Protein AF-0000000084921752 (afdb_homodimer)

Solvent-accessible surface area (backbone atoms only — not comparable to full-atom values): 23693 Å² total; per-residue (Å²): 131,54,48,54,35,31,40,38,20,56,32,60,91,38,44,47,56,63,49,49,15,30,51,50,28,49,40,41,73,73,68,44,59,57,38,58,33,28,55,57,44,45,46,28,92,44,63,72,73,22,67,57,26,48,27,36,57,72,30,62,54,78,65,63,71,80,52,29,42,64,40,82,28,57,49,77,49,57,40,22,57,28,20,58,78,66,72,54,72,73,51,72,66,56,38,52,50,41,51,48,57,42,42,75,75,16,62,27,34,40,31,46,61,51,51,17,64,55,22,56,42,24,73,57,98,86,47,78,38,39,45,56,55,54,41,58,72,68,67,36,38,28,36,38,27,28,46,29,50,93,52,30,54,25,43,47,49,44,49,49,53,54,35,51,76,67,71,44,50,70,63,28,30,37,27,27,62,34,81,79,46,70,66,38,54,49,38,52,52,50,43,28,71,75,63,75,41,53,71,65,34,63,33,44,75,86,60,87,69,62,66,63,53,71,69,61,57,37,52,62,72,65,59,74,130,132,52,47,53,35,30,40,37,20,56,32,61,91,37,43,48,56,64,49,50,16,31,50,50,27,49,40,41,73,73,67,44,58,58,38,57,33,27,54,58,46,47,44,28,93,44,62,73,74,22,66,59,27,47,27,35,57,72,32,62,55,78,64,62,70,79,51,30,42,63,39,82,27,57,48,78,51,56,41,21,58,28,20,60,76,64,73,54,70,73,49,70,66,55,39,52,50,40,50,49,57,42,43,74,74,17,61,27,35,42,32,45,63,50,52,17,64,56,22,57,40,25,72,56,98,86,46,78,38,38,46,55,55,52,41,57,73,68,67,36,39,26,35,39,27,29,48,29,51,92,51,27,53,25,42,49,50,43,49,49,52,54,35,50,76,67,72,46,50,70,65,29,30,37,27,26,62,36,82,78,46,70,66,37,54,48,39,53,52,50,42,28,70,77,63,74,42,52,72,65,34,64,34,44,76,88,62,87,69,62,66,63,54,71,67,59,56,37,52,63,72,67,57,74,128

InterPro domains:
  IPR004472 Dethiobiotin synthase BioD [MF_00336] (2-205)
  IPR004472 Dethiobiotin synthase BioD [PIRSF006755] (1-203)
  IPR004472 Dethiobiotin synthase BioD [PTHR43210] (2-210)
  IPR004472 Dethiobiotin synthase BioD [TIGR00347] (6-176)
  IPR027417 P-loop containing nucleoside triphosphate hydrolase [G3DSA:3.40.50.300] (2-216)
  IPR027417 P-loop containing nucleoside triphosphate hydrolase [SSF52540] (1-203)

Secondary structure (DSSP, 8-state):
--EEEEEEESSTTSSHHHHHHHHHHHHHHTT--EEEEEEEEES-SSSTTSHHHHHHHHTT----GGGTEEEEESSSS-HHHHHHHHT----HHHHHHHHHHHHTT-SEEEEE-SSSSS-EEEESSS-EEEHHHHHHHHT--EEEEEESSTTHHHHHHHHHHHHHHTT--EEEEEEES----HHHHHHHHHHHHHH---EEEEE-TT-SS----HHHHHHHTT---/--EEEEEEESSTTSSHHHHHHHHHHHHHHTT--EEEEEEEEES-SSSTTSHHHHHHHHTT----GGGTEEEEESSSS-HHHHHHHTT----HHHHHHHHHHHHTT-SEEEEEPSSSSS-EEEESSS-EEEHHHHHHHHT--EEEEEESSTTHHHHHHHHHHHHHHTT--EEEEEEES----HHHHHHHHHHHHHH---EEEEE-TT-SS----HHHHHHTTT---

Radius of gyration: 22.94 Å; Cα contacts (8 Å, |Δi|>4): 976; chains: 2; bounding box: 50×67×49 Å

Nearest PDB structures (foldseek):
  1dae-assembly1_A  TM=8.838E-01  e=3.687E-19  Escherichia coli
  1a82-assembly1_A  TM=8.586E-01  e=4.182E-19  Escherichia coli
  3of5-assembly1_B  TM=8.848E-01  e=4.871E-18  Francisella tularensis subsp. tularensis SCHU S4
  1dts-assembly1_A-2  TM=8.906E-01  e=5.884E-18  Escherichia coli
  3fmf-assembly2_C  TM=8.056E-01  e=1.979E-14  Mycobacterium tuberculosis

Structure (mmCIF, N/CA/C/O backbone):
data_AF-0000000084921752-model_v1
#
loop_
_entity.id
_entity.type
_entity.pdbx_description
1 polymer 'ATP-dependent dethiobiotin synthetase BioD'
#
loop_
_atom_site.group_PDB
_atom_site.id
_atom_site.type_symbol
_atom_site.label_atom_id
_atom_site.label_alt_id
_atom_site.label_comp_id
_atom_site.label_asym_id
_atom_site.label_entity_id
_atom_site.label_seq_id
_atom_site.pdbx_PDB_ins_code
_atom_site.Cartn_x
_atom_site.Cartn_y
_atom_site.Cartn_z
_atom_site.occupancy
_atom_site.B_iso_or_equiv
_atom_site.auth_seq_id
_atom_site.auth_comp_id
_atom_site.auth_asym_id
_atom_site.auth_atom_id
_atom_site.pdbx_PDB_model_num
ATOM 1 N N . MET A 1 1 ? 1.614 35.25 2.061 1 75.06 1 MET A N 1
ATOM 2 C CA . MET A 1 1 ? 0.732 34.094 2.02 1 75.06 1 MET A CA 1
ATOM 3 C C . MET A 1 1 ? 1.383 32.875 2.699 1 75.06 1 MET A C 1
ATOM 5 O O . MET A 1 1 ? 2.602 32.719 2.633 1 75.06 1 MET A O 1
ATOM 9 N N . SER A 1 2 ? 0.578 32.188 3.662 1 84.12 2 SER A N 1
ATOM 10 C CA . SER A 1 2 ? 1.121 31.094 4.449 1 84.12 2 SER A CA 1
ATOM 11 C C . SER A 1 2 ? 1.618 29.969 3.549 1 84.12 2 SER A C 1
ATOM 13 O O . SER A 1 2 ? 1.1 29.766 2.447 1 84.12 2 SER A O 1
ATOM 15 N N . LYS A 1 3 ? 2.721 29.422 3.951 1 93.06 3 LYS A N 1
ATOM 16 C CA . LYS A 1 3 ? 3.256 28.266 3.26 1 93.06 3 LYS A CA 1
ATOM 17 C C . LYS A 1 3 ? 2.771 26.969 3.91 1 93.06 3 LYS A C 1
ATOM 19 O O . LYS A 1 3 ? 2.898 26.797 5.125 1 93.06 3 LYS A O 1
ATOM 24 N N . GLY A 1 4 ? 2.17 26.125 3.092 1 96.5 4 GLY A N 1
ATOM 25 C CA . GLY A 1 4 ? 1.641 24.891 3.627 1 96.5 4 GLY A CA 1
ATOM 26 C C . GLY A 1 4 ? 2.33 23.656 3.07 1 96.5 4 GLY A C 1
ATOM 27 O O . GLY A 1 4 ? 2.857 23.688 1.956 1 96.5 4 GLY A O 1
ATOM 28 N N . ILE A 1 5 ? 2.381 22.609 3.859 1 98 5 ILE A N 1
ATOM 29 C CA . ILE A 1 5 ? 2.814 21.281 3.41 1 98 5 ILE A CA 1
ATOM 30 C C . ILE A 1 5 ? 1.808 20.234 3.863 1 98 5 ILE A C 1
ATOM 32 O O . ILE A 1 5 ? 1.268 20.312 4.969 1 98 5 ILE A O 1
ATOM 36 N N . PHE A 1 6 ? 1.554 19.375 2.998 1 98.75 6 PHE A N 1
ATOM 37 C CA . PHE A 1 6 ? 0.654 18.266 3.311 1 98.75 6 PHE A CA 1
ATOM 38 C C . PHE A 1 6 ? 1.44 17.031 3.699 1 98.75 6 PHE A C 1
ATOM 40 O O . PHE A 1 6 ? 2.387 16.641 3.008 1 98.75 6 PHE A O 1
ATOM 47 N N . VAL A 1 7 ? 1.098 16.406 4.828 1 98.75 7 VAL A N 1
ATOM 48 C CA . VAL A 1 7 ? 1.711 15.156 5.27 1 98.75 7 VAL A CA 1
ATOM 49 C C . VAL A 1 7 ? 0.77 13.984 4.984 1 98.75 7 VAL A C 1
ATOM 51 O O . VAL A 1 7 ? -0.28 13.859 5.621 1 98.75 7 VAL A O 1
ATOM 54 N N . THR A 1 8 ? 1.125 13.172 4.047 1 98.81 8 THR A N 1
ATOM 55 C CA . THR A 1 8 ? 0.374 11.953 3.771 1 98.81 8 THR A CA 1
ATOM 56 C C . THR A 1 8 ? 1.186 10.719 4.156 1 98.81 8 THR A C 1
ATOM 58 O O . THR A 1 8 ? 2.342 10.836 4.57 1 98.81 8 THR A O 1
ATOM 61 N N . GLY A 1 9 ? 0.566 9.594 4.219 1 98.62 9 GLY A N 1
ATOM 62 C CA . GLY A 1 9 ? 1.216 8.32 4.488 1 98.62 9 GLY A CA 1
ATOM 63 C C . GLY A 1 9 ? 0.959 7.273 3.418 1 98.62 9 GLY A C 1
ATOM 64 O O . GLY A 1 9 ? 0.075 7.445 2.578 1 98.62 9 GLY A O 1
ATOM 65 N N . THR A 1 10 ? 1.745 6.215 3.463 1 98.69 10 THR A N 1
ATO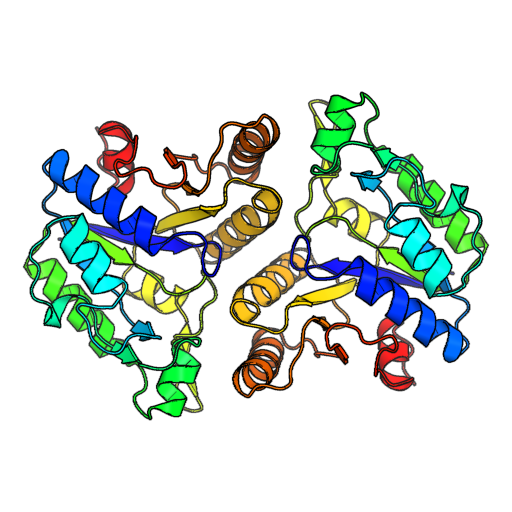M 66 C CA . THR A 1 10 ? 1.525 5.102 2.545 1 98.69 10 THR A CA 1
ATOM 67 C C . THR A 1 10 ? 0.312 4.277 2.973 1 98.69 10 THR A C 1
ATOM 69 O O . THR A 1 10 ? -0.179 3.443 2.211 1 98.69 10 THR A O 1
ATOM 72 N N . GLY A 1 11 ? -0.149 4.434 4.109 1 97.06 11 GLY A N 1
ATOM 73 C CA . GLY A 1 11 ? -1.314 3.73 4.621 1 97.06 11 GLY A CA 1
ATOM 74 C C . GLY A 1 11 ? -1.618 4.055 6.074 1 97.06 11 GLY A C 1
ATOM 75 O O . GLY 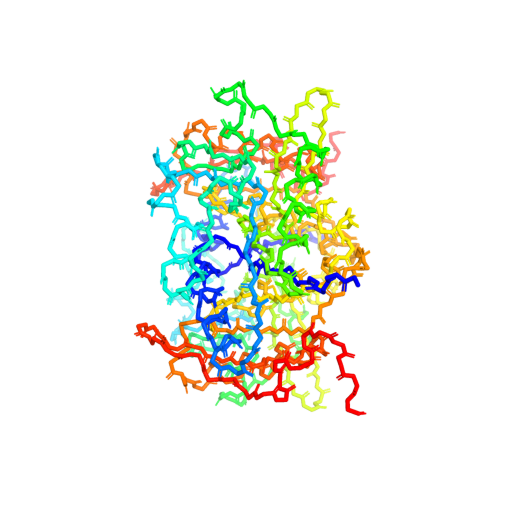A 1 11 ? -1.146 5.062 6.602 1 97.06 11 GLY A O 1
ATOM 76 N N . THR A 1 12 ? -2.439 3.186 6.605 1 92.5 12 THR A N 1
ATOM 77 C CA . THR A 1 12 ? -2.812 3.303 8.008 1 92.5 12 THR A CA 1
ATOM 78 C C . THR A 1 12 ? -1.697 2.777 8.914 1 92.5 12 THR A C 1
ATOM 80 O O . THR A 1 12 ? -0.966 1.86 8.531 1 92.5 12 THR A O 1
ATOM 83 N N . ASP A 1 13 ? -1.386 3.383 10.062 1 92.94 13 ASP A N 1
ATOM 84 C CA . ASP A 1 13 ? -0.541 2.92 11.164 1 92.94 13 ASP A CA 1
ATOM 85 C C . ASP A 1 13 ? 0.934 2.945 10.766 1 92.94 13 ASP A C 1
ATOM 87 O O . ASP A 1 13 ? 1.731 2.154 11.273 1 92.94 13 ASP A O 1
ATOM 91 N N . VAL A 1 14 ? 1.298 3.773 9.781 1 97.25 14 VAL A N 1
ATOM 92 C CA . VAL A 1 14 ? 2.703 3.896 9.406 1 97.25 14 VAL A CA 1
ATOM 93 C C . VAL A 1 14 ? 3.385 4.938 10.297 1 97.25 14 VAL A C 1
ATOM 95 O O . VAL A 1 14 ? 4.594 5.16 10.188 1 97.25 14 VAL A O 1
ATOM 98 N N . GLY A 1 15 ? 2.67 5.59 11.148 1 97.25 15 GLY A N 1
ATOM 99 C CA . GLY A 1 15 ? 3.225 6.555 12.078 1 97.25 15 GLY A CA 1
ATOM 100 C C . GLY A 1 15 ? 3.104 7.988 11.594 1 97.25 15 GLY A C 1
ATOM 101 O O . GLY A 1 15 ? 3.91 8.844 11.969 1 97.25 15 GLY A O 1
ATOM 102 N N . LYS A 1 16 ? 2.17 8.266 10.75 1 97.75 16 LYS A N 1
ATOM 103 C CA . LYS A 1 16 ? 1.963 9.578 10.148 1 97.75 16 LYS A CA 1
ATOM 104 C C . LYS A 1 16 ? 1.845 10.656 11.219 1 97.75 16 LYS A C 1
ATOM 106 O O . LYS A 1 16 ? 2.555 11.664 11.18 1 97.75 16 LYS A O 1
ATOM 111 N N . THR A 1 17 ? 0.974 10.438 12.227 1 98 17 THR A N 1
ATOM 112 C CA . THR A 1 17 ? 0.732 11.414 13.281 1 98 17 THR A CA 1
ATOM 113 C C . THR A 1 17 ? 1.982 11.609 14.133 1 98 17 THR A C 1
ATOM 115 O O . THR A 1 17 ? 2.363 12.742 14.438 1 98 17 THR A O 1
ATOM 118 N N . TYR A 1 18 ? 2.604 10.508 14.484 1 98.31 18 TYR A N 1
ATOM 119 C CA . TYR A 1 18 ? 3.824 10.516 15.281 1 98.31 18 TYR A CA 1
ATOM 120 C C . TYR A 1 18 ? 4.922 11.32 14.594 1 98.31 18 TYR A C 1
ATOM 122 O O . TYR A 1 18 ? 5.527 12.203 15.203 1 98.31 18 TYR A O 1
ATOM 130 N N . VAL A 1 19 ? 5.117 11.086 13.312 1 98.25 19 VAL A N 1
ATOM 131 C CA . VAL A 1 19 ? 6.16 11.758 12.555 1 98.25 19 VAL A CA 1
ATOM 132 C C . VAL A 1 19 ? 5.781 13.227 12.344 1 98.25 19 VAL A C 1
ATOM 134 O O . VAL A 1 19 ? 6.637 14.109 12.422 1 98.25 19 VAL A O 1
ATOM 137 N N . THR A 1 20 ? 4.488 13.516 12.047 1 98.38 20 THR A N 1
ATOM 138 C CA . THR A 1 20 ? 4.02 14.883 11.898 1 98.38 20 THR A CA 1
ATOM 139 C C . THR A 1 20 ? 4.344 15.703 13.148 1 98.38 20 THR A C 1
ATOM 141 O O . THR A 1 20 ? 4.828 16.828 13.039 1 98.38 20 THR A O 1
ATOM 144 N N . ALA A 1 21 ? 4.141 15.102 14.305 1 98.56 21 ALA A N 1
ATOM 145 C CA . ALA A 1 21 ? 4.398 15.789 15.57 1 98.56 21 ALA A CA 1
ATOM 146 C C . ALA A 1 21 ? 5.879 16.141 15.711 1 98.56 21 ALA A C 1
ATOM 148 O O . ALA A 1 21 ? 6.227 17.266 16.062 1 98.56 21 ALA A O 1
ATOM 149 N N . LEU A 1 22 ? 6.695 15.203 15.461 1 98.5 22 LEU A N 1
ATOM 150 C CA . LEU A 1 22 ? 8.133 15.414 15.625 1 98.5 22 LEU A CA 1
ATOM 151 C C . LEU A 1 22 ? 8.664 16.375 14.57 1 98.5 22 LEU A C 1
ATOM 153 O O . LEU A 1 22 ? 9.594 17.141 14.836 1 98.5 22 LEU A O 1
ATOM 157 N N . LEU A 1 23 ? 8.109 16.281 13.375 1 98.06 23 LEU A N 1
ATOM 158 C CA . LEU A 1 23 ? 8.5 17.219 12.336 1 98.06 23 LEU A CA 1
ATOM 159 C C . LEU A 1 23 ? 8.109 18.656 12.719 1 98.06 23 LEU A C 1
ATOM 161 O O . LEU A 1 23 ? 8.914 19.578 12.602 1 98.06 23 LEU A O 1
ATOM 165 N N . ALA A 1 24 ? 6.883 18.844 13.211 1 98.12 24 ALA A N 1
ATOM 166 C CA . ALA A 1 24 ? 6.434 20.156 13.68 1 98.12 24 ALA A CA 1
ATOM 167 C C . ALA A 1 24 ? 7.312 20.656 14.828 1 98.12 24 ALA A C 1
ATOM 169 O O . ALA A 1 24 ? 7.711 21.828 14.844 1 98.12 24 ALA A O 1
ATOM 170 N N . LYS A 1 25 ? 7.609 19.766 15.742 1 98.06 25 LYS A N 1
ATOM 171 C CA . LYS A 1 25 ? 8.484 20.109 16.859 1 98.06 25 LYS A CA 1
ATOM 172 C C . LYS A 1 25 ? 9.844 20.594 16.375 1 98.06 25 LYS A C 1
ATOM 174 O O . LYS A 1 25 ? 10.328 21.641 16.828 1 98.06 25 LYS A O 1
ATOM 179 N N . LYS A 1 26 ? 10.406 19.844 15.469 1 97.62 26 LYS A N 1
ATOM 180 C CA . LYS A 1 26 ? 11.719 20.188 14.938 1 97.62 26 LYS A CA 1
ATOM 181 C C . LYS A 1 26 ? 11.672 21.531 14.203 1 97.62 26 LYS A C 1
ATOM 183 O O . LYS A 1 26 ? 12.586 22.359 14.344 1 97.62 26 LYS A O 1
ATOM 188 N N . MET A 1 27 ? 10.656 21.75 13.438 1 96.69 27 MET A N 1
ATOM 189 C CA . MET A 1 27 ? 10.484 23.031 12.734 1 96.69 27 MET A CA 1
ATOM 190 C C . MET A 1 27 ? 10.422 24.188 13.727 1 96.69 27 MET A C 1
ATOM 192 O O . MET A 1 27 ? 11.078 25.219 13.523 1 96.69 27 MET A O 1
ATOM 196 N N . ARG A 1 28 ? 9.719 24.016 14.719 1 96.5 28 ARG A N 1
ATOM 197 C CA . ARG A 1 28 ? 9.594 25.062 15.719 1 96.5 28 ARG A CA 1
ATOM 198 C C . ARG A 1 28 ? 10.922 25.312 16.422 1 96.5 28 ARG A C 1
ATOM 200 O O . ARG A 1 28 ? 11.289 26.453 16.703 1 96.5 28 ARG A O 1
ATOM 207 N N . GLU A 1 29 ? 11.609 24.234 16.688 1 96.31 29 GLU A N 1
ATOM 208 C CA . GLU A 1 29 ? 12.945 24.359 17.25 1 96.31 29 GLU A CA 1
ATOM 209 C C . GLU A 1 29 ? 13.852 25.188 16.344 1 96.31 29 GLU A C 1
ATOM 211 O O . GLU A 1 29 ? 14.742 25.906 16.828 1 96.31 29 GLU A O 1
ATOM 216 N N . TYR A 1 30 ? 13.648 25.062 15.055 1 95.88 30 TYR A N 1
ATOM 217 C CA . TYR A 1 30 ? 14.461 25.781 14.086 1 95.88 30 TYR A CA 1
ATOM 218 C C . TYR A 1 30 ? 13.914 27.172 13.844 1 95.88 30 TYR A C 1
ATOM 220 O O . TYR A 1 30 ? 14.406 27.906 12.977 1 95.88 30 TYR A O 1
ATOM 228 N N . GLY A 1 31 ? 12.805 27.578 14.469 1 95.12 31 GLY A N 1
ATOM 229 C CA . GLY A 1 31 ? 12.344 28.953 14.445 1 95.12 31 GLY A CA 1
ATOM 230 C C . GLY A 1 31 ? 11.125 29.156 13.562 1 95.12 31 GLY A C 1
ATOM 231 O O . GLY A 1 31 ? 10.664 30.297 13.398 1 95.12 31 GLY A O 1
ATOM 232 N N . TYR A 1 32 ? 10.617 28.109 13.008 1 95.38 32 TYR A N 1
ATOM 233 C CA . TYR A 1 32 ? 9.398 28.234 12.211 1 95.38 32 TYR A CA 1
ATOM 234 C C . TYR A 1 32 ? 8.172 28.312 13.102 1 95.38 32 TYR A C 1
ATOM 236 O O . TYR A 1 32 ? 8.023 27.531 14.039 1 95.38 32 TYR A O 1
ATOM 244 N N . ASP A 1 33 ? 7.41 29.297 12.867 1 97.06 33 ASP A N 1
ATOM 245 C CA . ASP A 1 33 ? 6.113 29.391 13.531 1 97.06 33 ASP A CA 1
ATOM 246 C C . ASP A 1 33 ? 5.059 28.562 12.805 1 97.06 33 ASP A C 1
ATOM 248 O O . ASP A 1 33 ? 4.348 29.078 11.938 1 97.06 33 ASP A O 1
ATOM 252 N N . VAL A 1 34 ? 4.918 27.312 13.172 1 97.5 34 VAL A N 1
ATOM 253 C CA . VAL A 1 34 ? 4.145 26.344 12.406 1 97.5 34 VAL A CA 1
ATOM 254 C C . VAL A 1 34 ? 2.812 26.078 13.109 1 97.5 34 VAL A C 1
ATOM 256 O O . VAL A 1 34 ? 2.77 25.891 14.328 1 97.5 34 VAL A O 1
ATOM 259 N N . GLY A 1 35 ? 1.724 26.141 12.383 1 98.44 35 GLY A N 1
ATOM 260 C CA . GLY A 1 35 ? 0.423 25.641 12.797 1 98.44 35 GLY A CA 1
ATOM 261 C C . GLY A 1 35 ? 0.111 24.266 12.234 1 98.44 35 GLY A C 1
ATOM 262 O O . GLY A 1 35 ? 0.891 23.719 11.453 1 98.44 35 GLY A O 1
ATOM 263 N N . TYR A 1 36 ? -0.969 23.688 12.719 1 98.81 36 TYR A N 1
ATOM 264 C CA . TYR A 1 36 ? -1.415 22.344 12.328 1 98.81 36 TYR A CA 1
ATOM 265 C C . TYR A 1 36 ? -2.879 22.375 11.906 1 98.81 36 TYR A C 1
ATOM 267 O O . TYR A 1 36 ? -3.689 23.094 12.477 1 98.81 36 TYR A O 1
ATOM 275 N N . TYR A 1 37 ? -3.18 21.562 10.883 1 98.88 37 TYR A N 1
ATOM 276 C CA . TYR A 1 37 ? -4.566 21.422 10.461 1 98.88 37 TYR A CA 1
ATOM 277 C C . TYR A 1 37 ? -4.832 20.016 9.914 1 98.88 37 TYR A C 1
ATOM 279 O O . TYR A 1 37 ? -3.984 19.453 9.219 1 98.88 37 TYR A O 1
ATOM 287 N N . LYS A 1 38 ? -5.957 19.422 10.211 1 98.81 38 LYS A N 1
ATOM 288 C CA . LYS A 1 38 ? -6.473 18.172 9.664 1 98.81 38 LYS A CA 1
ATOM 289 C C . LYS A 1 38 ? -7.945 18.297 9.281 1 98.81 38 LYS A C 1
ATOM 291 O O . LYS A 1 38 ? -8.766 18.734 10.094 1 98.81 38 LYS A O 1
ATOM 296 N N . ALA A 1 39 ? -8.25 17.969 8.078 1 98.75 39 ALA A N 1
ATOM 297 C CA . ALA A 1 39 ? -9.609 18.156 7.574 1 98.75 39 ALA A CA 1
ATOM 298 C C . ALA A 1 39 ? -10.602 17.297 8.336 1 98.75 39 ALA A C 1
ATOM 300 O O . ALA A 1 39 ? -11.586 17.797 8.883 1 98.75 39 ALA A O 1
ATOM 301 N N . ALA A 1 40 ? -10.328 16.031 8.391 1 98.5 40 ALA A N 1
ATOM 302 C CA . ALA A 1 40 ? -11.242 15.078 9.016 1 98.5 40 ALA A CA 1
ATOM 303 C C . ALA A 1 40 ? -10.469 14 9.773 1 98.5 40 ALA A C 1
ATOM 305 O O . ALA A 1 40 ? -9.492 13.445 9.25 1 98.5 40 ALA A O 1
ATOM 306 N N . LEU A 1 41 ? -10.922 13.766 10.969 1 97.38 41 LEU A N 1
ATOM 307 C CA . LEU A 1 41 ? -10.328 12.773 11.859 1 97.38 41 LEU A CA 1
ATOM 308 C C . LEU A 1 41 ? -11.391 11.836 12.414 1 97.38 41 LEU A C 1
ATOM 310 O O . LEU A 1 41 ? -12.469 12.281 12.812 1 97.38 41 LEU A O 1
ATOM 314 N N . SER A 1 42 ? -11.086 10.555 12.32 1 97.5 42 SER A N 1
ATOM 315 C CA . SER A 1 42 ? -11.992 9.57 12.891 1 97.5 42 SER A CA 1
ATOM 316 C C . SER A 1 42 ? -11.32 8.766 13.992 1 97.5 42 SER A C 1
ATOM 318 O O . SER A 1 42 ? -10.086 8.664 14.023 1 97.5 42 SER A O 1
ATOM 320 N N . GLY A 1 43 ? -12.117 8.227 14.93 1 96.62 43 GLY A N 1
ATOM 321 C CA . GLY A 1 43 ? -11.617 7.297 15.93 1 96.62 43 GLY A CA 1
ATOM 322 C C . GLY A 1 43 ? -11.203 7.973 17.219 1 96.62 43 GLY A C 1
ATOM 323 O O . GLY A 1 43 ? -10.289 7.504 17.906 1 96.62 43 GLY A O 1
ATOM 324 N N . ALA A 1 44 ? -11.734 9.125 17.5 1 97.56 44 ALA A N 1
ATOM 325 C CA . ALA A 1 44 ? -11.438 9.812 18.75 1 97.56 44 ALA A CA 1
ATOM 326 C C . ALA A 1 44 ? -12.703 10.391 19.375 1 97.56 44 ALA A C 1
ATOM 328 O O . ALA A 1 44 ? -13.617 10.812 18.656 1 97.56 44 ALA A O 1
ATOM 329 N N . ASN A 1 45 ? -12.688 10.453 20.688 1 96.94 45 ASN A N 1
ATOM 330 C CA . ASN A 1 45 ? -13.859 10.961 21.391 1 96.94 45 ASN A CA 1
ATOM 331 C C . ASN A 1 45 ? -13.781 12.461 21.625 1 96.94 45 ASN A C 1
ATOM 333 O O . ASN A 1 45 ? -14.789 13.109 21.875 1 96.94 45 ASN A O 1
ATOM 337 N N . SER A 1 46 ? -12.562 12.969 21.609 1 97.44 46 SER A N 1
ATOM 338 C CA . SER A 1 46 ? -12.312 14.391 21.781 1 97.44 46 SER A CA 1
ATOM 339 C C . SER A 1 46 ? -11.094 14.844 20.984 1 97.44 46 SER A C 1
ATOM 341 O O . SER A 1 46 ? -10.281 14.016 20.547 1 97.44 46 SER A O 1
ATOM 343 N N . ILE A 1 47 ? -10.977 16.094 20.766 1 97.25 47 ILE A N 1
ATOM 344 C CA . ILE A 1 47 ? -9.836 16.641 20.031 1 97.25 47 ILE A CA 1
ATOM 345 C C . ILE A 1 47 ? -8.547 16.359 20.797 1 97.25 47 ILE A C 1
ATOM 347 O O . ILE A 1 47 ? -7.539 15.969 20.203 1 97.25 47 ILE A O 1
ATOM 351 N N . ALA A 1 48 ? -8.539 16.484 22.125 1 95.19 48 ALA A N 1
ATOM 352 C CA . ALA A 1 48 ? -7.371 16.281 22.969 1 95.19 48 ALA A CA 1
ATOM 353 C C . ALA A 1 48 ? -6.848 14.852 22.859 1 95.19 48 ALA A C 1
ATOM 355 O O . ALA A 1 48 ? -5.641 14.617 22.922 1 95.19 48 ALA A O 1
ATOM 356 N N . GLU A 1 49 ? -7.707 13.891 22.609 1 95 49 GLU A N 1
ATOM 357 C CA . GLU A 1 49 ? -7.348 12.477 22.547 1 95 49 GLU A CA 1
ATOM 358 C C . GLU A 1 49 ? -7.098 12.039 21.109 1 95 49 GLU A C 1
ATOM 360 O O . GLU A 1 49 ? -6.855 10.852 20.844 1 95 49 GLU A O 1
ATOM 365 N N . SER A 1 50 ? -7.094 12.984 20.266 1 97.25 50 SER A N 1
ATOM 366 C CA . SER A 1 50 ? -7.004 12.68 18.828 1 97.25 50 SER A CA 1
ATOM 367 C C . SER A 1 50 ? -5.586 12.883 18.312 1 97.25 50 SER A C 1
ATOM 369 O O . SER A 1 50 ? -4.707 13.336 19.047 1 97.25 50 SER A O 1
ATOM 371 N N . ASP A 1 51 ? -5.402 12.508 16.984 1 97.19 51 ASP A N 1
ATOM 372 C CA . ASP A 1 51 ? -4.172 12.805 16.25 1 97.19 51 ASP A CA 1
ATOM 373 C C . ASP A 1 51 ? -3.809 14.281 16.359 1 97.19 51 ASP A C 1
ATOM 375 O O . ASP A 1 51 ? -2.648 14.625 16.594 1 97.19 51 ASP A O 1
ATOM 379 N N . ALA A 1 52 ? -4.781 15.125 16.234 1 98.31 52 ALA A N 1
ATOM 380 C CA . ALA A 1 52 ? -4.562 16.562 16.25 1 98.31 52 ALA A CA 1
ATOM 381 C C . ALA A 1 52 ? -4.078 17.031 17.625 1 98.31 52 ALA A C 1
ATOM 383 O O . ALA A 1 52 ? -3.137 17.828 17.719 1 98.31 52 ALA A O 1
ATOM 384 N N . GLY A 1 53 ? -4.75 16.516 18.672 1 98.38 53 GLY A N 1
ATOM 385 C CA . GLY A 1 53 ? -4.312 16.828 20.031 1 98.38 53 GLY A CA 1
ATOM 386 C C . GLY A 1 53 ? -2.902 16.359 20.328 1 98.38 53 GLY A C 1
ATOM 387 O O . GLY A 1 53 ? -2.133 17.078 20.984 1 98.38 53 GLY A O 1
ATOM 388 N N . TYR A 1 54 ? -2.588 15.195 19.859 1 98.31 54 TYR A N 1
ATOM 389 C CA . TYR A 1 54 ? -1.255 14.633 20.047 1 98.31 54 TYR A CA 1
ATOM 390 C C . TYR A 1 54 ? -0.192 15.531 19.422 1 98.31 54 TYR A C 1
ATOM 392 O O . TYR A 1 54 ? 0.788 15.891 20.078 1 98.31 54 TYR A O 1
ATOM 400 N N . VAL A 1 55 ? -0.416 15.984 18.156 1 98.69 55 VAL A N 1
ATOM 401 C CA . VAL A 1 55 ? 0.551 16.828 17.453 1 98.69 55 VAL A CA 1
ATOM 402 C C . VAL A 1 55 ? 0.681 18.172 18.172 1 98.69 55 VAL A C 1
ATOM 404 O O . VAL A 1 55 ? 1.793 18.641 18.406 1 98.69 55 VAL A O 1
ATOM 407 N N . ASN A 1 56 ? -0.461 18.766 18.531 1 98.75 56 ASN A N 1
ATOM 408 C CA . ASN A 1 56 ? -0.484 20.047 19.234 1 98.75 56 ASN A CA 1
ATOM 409 C C . ASN A 1 56 ? 0.32 20 20.516 1 98.75 56 ASN A C 1
ATOM 411 O O . ASN A 1 56 ? 1.102 20.906 20.812 1 98.75 56 ASN A O 1
ATOM 415 N N . SER A 1 57 ? 0.166 18.922 21.25 1 98.12 57 SER A N 1
ATOM 416 C CA . SER A 1 57 ? 0.812 18.75 22.547 1 98.12 57 SER A CA 1
ATOM 417 C C . SER A 1 57 ? 2.303 18.484 22.391 1 98.12 57 SER A C 1
ATOM 419 O O . SER A 1 57 ? 3.137 19.188 22.953 1 98.12 57 SER A O 1
ATOM 421 N N . ILE A 1 58 ? 2.697 17.5 21.609 1 97.88 58 ILE A N 1
ATOM 422 C CA . ILE A 1 58 ? 4.078 17.062 21.469 1 97.88 58 ILE A CA 1
ATOM 423 C C . ILE A 1 58 ? 4.922 18.172 20.875 1 97.88 58 ILE A C 1
ATOM 425 O O . ILE A 1 58 ? 6.051 18.422 21.297 1 97.88 58 ILE A O 1
ATOM 429 N N . ALA A 1 59 ? 4.344 18.891 19.859 1 98 59 ALA A N 1
ATOM 430 C CA . ALA A 1 59 ? 5.078 19.969 19.203 1 98 59 ALA A CA 1
ATOM 431 C C . ALA A 1 59 ? 4.973 21.266 19.984 1 98 59 ALA A C 1
ATOM 433 O O . ALA A 1 59 ? 5.605 22.266 19.625 1 98 59 ALA A O 1
ATOM 434 N N . GLN A 1 60 ? 4.105 21.281 21.016 1 97.5 60 GLN A N 1
ATOM 435 C CA . GLN A 1 60 ? 3.896 22.469 21.844 1 97.5 60 GLN A CA 1
ATOM 436 C C . GLN A 1 60 ? 3.502 23.672 21 1 97.5 60 GLN A C 1
ATOM 438 O O . GLN A 1 60 ? 4.07 24.75 21.156 1 97.5 60 GLN A O 1
ATOM 443 N N . ILE A 1 61 ? 2.572 23.438 20.141 1 97.88 61 ILE A N 1
ATOM 444 C CA . ILE A 1 61 ? 2.107 24.516 19.266 1 97.88 61 ILE A CA 1
ATOM 445 C C . ILE A 1 61 ? 1.223 25.469 20.062 1 97.88 61 ILE A C 1
ATOM 447 O O . ILE A 1 61 ? 1.216 26.672 19.797 1 97.88 61 ILE A O 1
ATOM 451 N N . ASN A 1 62 ? 0.464 24.922 21 1 96.94 62 ASN A N 1
ATOM 452 C CA . ASN A 1 62 ? -0.501 25.688 21.797 1 96.94 62 ASN A CA 1
ATOM 453 C C . ASN A 1 62 ? -1.571 26.312 20.906 1 96.94 62 ASN A C 1
ATOM 455 O O . ASN A 1 62 ? -1.959 27.469 21.125 1 96.94 62 ASN A O 1
ATOM 459 N N . GLN A 1 63 ? -1.909 25.641 19.906 1 97.88 63 GLN A N 1
ATOM 460 C CA . GLN A 1 63 ? -2.975 26.062 19 1 97.88 63 GLN A CA 1
ATOM 461 C C . GLN A 1 63 ? -4.348 25.844 19.625 1 97.88 63 GLN A C 1
ATOM 463 O O . GLN A 1 63 ? -4.566 24.859 20.328 1 97.88 63 GLN A O 1
ATOM 468 N N . GLU A 1 64 ? -5.273 26.766 19.391 1 97.5 64 GLU A N 1
ATOM 469 C CA . GLU A 1 64 ? -6.645 26.578 19.844 1 97.5 64 GLU A CA 1
ATOM 470 C C . GLU A 1 64 ? -7.25 25.297 19.266 1 97.5 64 GLU A C 1
ATOM 472 O O . GLU A 1 64 ? -7.195 25.062 18.062 1 97.5 64 GLU A O 1
ATOM 477 N N . GLU A 1 65 ? -7.859 24.453 20.062 1 96.56 65 GLU A N 1
ATOM 478 C CA . GLU A 1 65 ? -8.328 23.125 19.688 1 96.56 65 GLU A CA 1
ATOM 479 C C . GLU A 1 65 ? -9.32 23.203 18.531 1 96.56 65 GLU A C 1
ATOM 481 O O . GLU A 1 65 ? -9.297 22.359 17.625 1 96.56 65 GLU A O 1
ATOM 486 N N . SER A 1 66 ? -10.125 24.219 18.547 1 95.38 66 SER A N 1
ATOM 487 C CA . SER A 1 66 ? -11.18 24.344 17.547 1 95.38 66 SER A CA 1
ATOM 488 C C . SER A 1 66 ? -10.602 24.609 16.156 1 95.38 66 SER A C 1
ATOM 490 O O . SER A 1 66 ? -11.305 24.484 15.156 1 95.38 66 SER A O 1
ATOM 492 N N . THR A 1 67 ? -9.328 24.953 16.094 1 98 67 THR A N 1
ATOM 493 C CA . THR A 1 67 ? -8.734 25.297 14.805 1 98 67 THR A CA 1
ATOM 494 C C . THR A 1 67 ? -7.891 24.141 14.273 1 98 67 THR A C 1
ATOM 496 O O . THR A 1 67 ? -7.375 24.188 13.156 1 98 67 THR A O 1
ATOM 499 N N . LEU A 1 68 ? -7.789 23.047 15.047 1 98.62 68 LEU A N 1
ATOM 500 C CA . LEU A 1 68 ? -6.895 21.938 14.688 1 98.62 68 LEU A CA 1
ATOM 501 C C . LEU A 1 68 ? -7.5 21.078 13.586 1 98.62 68 LEU A C 1
ATOM 503 O O . LEU A 1 68 ? -6.777 20.422 12.836 1 98.62 68 LEU A O 1
ATOM 507 N N . LEU A 1 69 ? -8.859 21.047 13.586 1 98.25 69 LEU A N 1
ATOM 508 C CA . LEU A 1 69 ? -9.523 20.219 12.586 1 98.25 69 LEU A CA 1
ATOM 509 C C . LEU A 1 69 ? -10.93 20.734 12.305 1 98.25 69 LEU A C 1
ATOM 511 O O . LEU A 1 69 ? -11.484 21.516 13.094 1 98.25 69 LEU A O 1
ATOM 515 N N . SER A 1 70 ? -11.461 20.25 11.203 1 98.56 70 SER A N 1
ATOM 516 C CA . SER A 1 70 ? -12.812 20.672 10.836 1 98.56 70 SER A CA 1
ATOM 517 C C . SER A 1 70 ? -13.836 19.609 11.227 1 98.56 70 SER A C 1
ATOM 519 O O . SER A 1 70 ? -14.953 19.938 11.633 1 98.56 70 SER A O 1
ATOM 521 N N . TYR A 1 71 ? -13.484 18.344 11.133 1 98.69 71 TYR A N 1
ATOM 522 C CA . TYR A 1 71 ? -14.43 17.281 11.406 1 98.69 71 TYR A CA 1
ATOM 523 C C . TYR A 1 71 ? -13.82 16.219 12.32 1 98.69 71 TYR A C 1
ATOM 525 O O . TYR A 1 71 ? -12.75 15.68 12.023 1 98.69 71 TYR A O 1
ATOM 533 N N . LEU A 1 72 ? -14.445 15.922 13.398 1 98.5 72 LEU A N 1
ATOM 534 C CA . LEU A 1 72 ? -14.086 14.852 14.328 1 98.5 72 LEU A CA 1
ATOM 535 C C . LEU A 1 72 ? -15.164 13.766 14.352 1 98.5 72 LEU A C 1
ATOM 537 O O . LEU A 1 72 ? -16.344 14.055 14.602 1 98.5 72 LEU A O 1
ATOM 541 N N . TYR A 1 73 ? -14.766 12.578 14.047 1 98.5 73 TYR A N 1
ATOM 542 C CA . TYR A 1 73 ? -15.68 11.438 14.109 1 98.5 73 TYR A CA 1
ATOM 543 C C . TYR A 1 73 ? -15.242 10.445 15.18 1 98.5 73 TYR A C 1
ATOM 545 O O . TYR A 1 73 ? -14.039 10.266 15.414 1 98.5 73 TYR A O 1
ATOM 553 N N . HIS A 1 74 ? -16.125 9.664 15.719 1 97.75 74 HIS A N 1
ATOM 554 C CA . HIS A 1 74 ? -15.859 8.789 16.859 1 97.75 74 HIS A CA 1
ATOM 555 C C . HIS A 1 74 ? -15.406 7.41 16.391 1 97.75 74 HIS A C 1
ATOM 557 O O . HIS A 1 74 ? -14.516 6.812 16.984 1 97.75 74 HIS A O 1
ATOM 563 N N . GLU A 1 75 ? -16.047 6.883 15.383 1 96.44 75 GLU A N 1
ATOM 564 C CA . GLU A 1 75 ? -15.766 5.516 14.953 1 96.44 75 GLU A CA 1
ATOM 565 C C . GLU A 1 75 ? -14.422 5.422 14.234 1 96.44 75 GLU A C 1
ATOM 567 O O . GLU A 1 75 ? -14.125 6.227 13.352 1 96.44 75 GLU A O 1
ATOM 572 N N . ALA A 1 76 ? -13.656 4.449 14.633 1 95.38 76 ALA A N 1
ATOM 573 C CA . ALA A 1 76 ? -12.305 4.277 14.086 1 95.38 76 ALA A CA 1
ATOM 574 C C . ALA A 1 76 ? -12.352 3.568 12.734 1 95.38 76 ALA A C 1
ATOM 576 O O . ALA A 1 76 ? -11.844 2.453 12.602 1 95.38 76 ALA A O 1
ATOM 577 N N . VAL A 1 77 ? -12.961 4.113 11.75 1 97.75 77 VAL A N 1
ATOM 578 C CA . VAL A 1 77 ? -13.047 3.689 10.352 1 97.75 77 VAL A CA 1
ATOM 579 C C . VAL A 1 77 ? -12.664 4.852 9.438 1 97.75 77 VAL A C 1
ATOM 581 O O . VAL A 1 77 ? -12.273 5.918 9.914 1 97.75 77 VAL A O 1
ATOM 584 N N . SER A 1 78 ? -12.695 4.637 8.117 1 98 78 SER A N 1
ATOM 585 C CA . SER A 1 78 ? -12.398 5.707 7.172 1 98 78 SER A CA 1
ATOM 586 C C . SER A 1 78 ? -13.344 6.891 7.359 1 98 78 SER A C 1
ATOM 588 O O . SER A 1 78 ? -14.523 6.711 7.668 1 98 78 SER A O 1
ATOM 590 N N . PRO A 1 79 ? -12.859 8.125 7.109 1 98.5 79 PRO A N 1
ATOM 591 C CA . PRO A 1 79 ? -13.672 9.312 7.371 1 98.5 79 PRO A CA 1
ATOM 592 C C . PRO A 1 79 ? -15.008 9.289 6.629 1 98.5 79 PRO A C 1
ATOM 594 O O . PRO A 1 79 ? -16.031 9.695 7.184 1 98.5 79 PRO A O 1
ATOM 597 N N . HIS A 1 80 ? -15.055 8.82 5.391 1 98.81 80 HIS A N 1
ATOM 598 C CA . HIS A 1 80 ? -16.297 8.812 4.641 1 98.81 80 HIS A CA 1
ATOM 599 C C . HIS A 1 80 ? -17.359 7.953 5.328 1 98.81 80 HIS A C 1
ATOM 601 O O . HIS A 1 80 ? -18.516 8.344 5.41 1 98.81 80 HIS A O 1
ATOM 607 N N . LEU A 1 81 ? -16.906 6.789 5.816 1 98.69 81 LEU A N 1
ATOM 608 C CA . LEU A 1 81 ? -17.828 5.859 6.457 1 98.69 81 LEU A CA 1
ATOM 609 C C . LEU A 1 81 ? -18.266 6.391 7.816 1 98.69 81 LEU A C 1
ATOM 611 O O . LEU A 1 81 ? -19.453 6.32 8.156 1 98.69 81 LEU A O 1
ATOM 615 N N . ALA A 1 82 ? -17.312 6.918 8.602 1 98.5 82 ALA A N 1
ATOM 616 C CA . ALA A 1 82 ? -17.656 7.527 9.883 1 98.5 82 ALA A CA 1
ATOM 617 C C . ALA A 1 82 ? -18.641 8.68 9.695 1 98.5 82 ALA A C 1
ATOM 619 O O . ALA A 1 82 ? -19.594 8.805 10.461 1 98.5 82 ALA A O 1
ATOM 620 N N . ALA A 1 83 ? -18.375 9.516 8.688 1 98.31 83 ALA A N 1
ATOM 621 C CA . ALA A 1 83 ? -19.25 10.641 8.383 1 98.31 83 ALA A CA 1
ATOM 622 C C . ALA A 1 83 ? -20.672 10.156 8.07 1 98.31 83 ALA A C 1
ATOM 624 O O . ALA A 1 83 ? -21.656 10.758 8.508 1 98.31 83 ALA A O 1
ATOM 625 N N . LYS A 1 84 ? -20.734 9.078 7.289 1 97.88 84 LYS A N 1
ATOM 626 C CA . LYS A 1 84 ? -22.016 8.484 6.945 1 97.88 84 LYS A CA 1
ATOM 627 C C . LYS A 1 84 ? -22.734 7.973 8.195 1 97.88 84 LYS A C 1
ATOM 629 O O . LYS A 1 84 ? -23.906 8.273 8.406 1 97.88 84 LYS A O 1
ATOM 634 N N . TRP A 1 85 ? -22.031 7.215 9.039 1 98 85 TRP A N 1
ATOM 635 C CA . TRP A 1 85 ? -22.609 6.629 10.242 1 98 85 TRP A CA 1
ATOM 636 C C . TRP A 1 85 ? -23.062 7.715 11.211 1 98 85 TRP A C 1
ATOM 638 O O . TRP A 1 85 ? -24.062 7.547 11.914 1 98 85 TRP A O 1
ATOM 648 N N . GLU A 1 86 ? -22.391 8.859 11.219 1 97.56 86 GLU A N 1
ATOM 649 C CA . GLU A 1 86 ? -22.672 9.922 12.172 1 97.56 86 GLU A CA 1
ATOM 650 C C . GLU A 1 86 ? -23.5 11.031 11.531 1 97.56 86 GLU A C 1
ATOM 652 O O . GLU A 1 86 ? -23.812 12.031 12.172 1 97.56 86 GLU A O 1
ATOM 657 N N . ASN A 1 87 ? -23.875 10.875 10.281 1 97.62 87 ASN A N 1
ATOM 658 C CA . ASN A 1 87 ? -24.703 11.812 9.531 1 97.62 87 ASN A CA 1
ATOM 659 C C . ASN A 1 87 ? -24.141 13.227 9.586 1 97.62 87 ASN A C 1
ATOM 661 O O . ASN A 1 87 ? -24.844 14.18 9.906 1 97.62 87 ASN A O 1
ATOM 665 N N . HIS A 1 88 ? -22.922 13.367 9.367 1 98.06 88 HIS A N 1
ATOM 666 C CA . HIS A 1 88 ? -22.188 14.625 9.391 1 98.06 88 HIS A CA 1
ATOM 667 C C . HIS A 1 88 ? -21.141 14.68 8.281 1 98.06 88 HIS A C 1
ATOM 669 O O . HIS A 1 88 ? -19.938 14.641 8.555 1 98.06 88 HIS A O 1
ATOM 675 N N . PRO A 1 89 ? -21.578 14.82 7.047 1 98.5 89 PRO A N 1
ATOM 676 C CA . PRO A 1 89 ? -20.672 14.742 5.895 1 98.5 89 PRO A CA 1
ATOM 677 C C . PRO A 1 89 ? -19.719 15.93 5.816 1 98.5 89 PRO A C 1
ATOM 679 O O . PRO A 1 89 ? -20.078 17.047 6.176 1 98.5 89 PRO A O 1
ATOM 682 N N . VAL A 1 90 ? -18.578 15.742 5.297 1 98.75 90 VAL A N 1
ATOM 683 C CA . VAL A 1 90 ? -17.547 16.766 5.082 1 98.75 90 VAL A CA 1
ATOM 684 C C . VAL A 1 90 ? -17.969 17.688 3.941 1 98.75 90 VAL A C 1
ATOM 686 O O . VAL A 1 90 ? -18.469 17.219 2.916 1 98.75 90 VAL A O 1
ATOM 689 N N . GLU A 1 91 ? -17.766 18.922 4.145 1 98.81 91 GLU A N 1
ATOM 690 C CA . GLU A 1 91 ? -17.938 19.938 3.107 1 98.81 91 GLU A CA 1
ATOM 691 C C . GLU A 1 91 ? -16.609 20.641 2.791 1 98.81 91 GLU A C 1
ATOM 693 O O . GLU A 1 91 ? -15.938 21.141 3.691 1 98.81 91 GLU A O 1
ATOM 698 N N . MET A 1 92 ? -16.297 20.75 1.505 1 98.62 92 MET A N 1
ATOM 699 C CA . MET A 1 92 ? -15.016 21.297 1.076 1 98.62 92 MET A CA 1
ATOM 700 C C . MET A 1 92 ? -14.852 22.734 1.542 1 98.62 92 MET A C 1
ATOM 702 O O . MET A 1 92 ? -13.758 23.156 1.906 1 98.62 92 MET A O 1
ATOM 706 N N . GLU A 1 93 ? -15.93 23.484 1.549 1 98.62 93 GLU A N 1
ATOM 707 C CA . GLU A 1 93 ? -15.867 24.875 1.95 1 98.62 93 GLU A CA 1
ATOM 708 C C . GLU A 1 93 ? -15.5 25.016 3.424 1 98.62 93 GLU A C 1
ATOM 710 O O . GLU A 1 93 ? -14.789 25.953 3.809 1 98.62 93 GLU A O 1
ATOM 715 N N . VAL A 1 94 ? -16.031 24.125 4.219 1 98.81 94 VAL A N 1
ATOM 716 C CA . VAL A 1 94 ? -15.703 24.141 5.645 1 98.81 94 VAL A CA 1
ATOM 717 C C . VAL A 1 94 ? -14.227 23.812 5.84 1 98.81 94 VAL A C 1
ATOM 719 O O . VAL A 1 94 ? -13.547 24.453 6.648 1 98.81 94 VAL A O 1
ATOM 722 N N . VAL A 1 95 ? -13.703 22.859 5.105 1 98.81 95 VAL A N 1
ATOM 723 C CA . VAL A 1 95 ? -12.289 22.484 5.16 1 98.81 95 VAL A CA 1
ATOM 724 C C . VAL A 1 95 ? -11.422 23.672 4.738 1 98.81 95 VAL A C 1
ATOM 726 O O . VAL A 1 95 ? -10.445 24 5.41 1 98.81 95 VAL A O 1
ATOM 729 N N . LYS A 1 96 ? -11.797 24.297 3.617 1 98.69 96 LYS A N 1
ATOM 730 C CA . LYS A 1 96 ? -11.047 25.453 3.117 1 98.69 96 LYS A CA 1
ATOM 731 C C . LYS A 1 96 ? -11 26.562 4.156 1 98.69 96 LYS A C 1
ATOM 733 O O . LYS A 1 96 ? -9.93 27.109 4.434 1 98.69 96 LYS A O 1
ATOM 738 N N . LYS A 1 97 ? -12.125 26.891 4.754 1 98.69 97 LYS A N 1
ATOM 739 C CA . LYS A 1 97 ? -12.203 27.938 5.762 1 98.69 97 LYS A CA 1
ATOM 740 C C . LYS A 1 97 ? -11.375 27.578 6.996 1 98.69 97 LYS A C 1
ATOM 742 O O . LYS A 1 97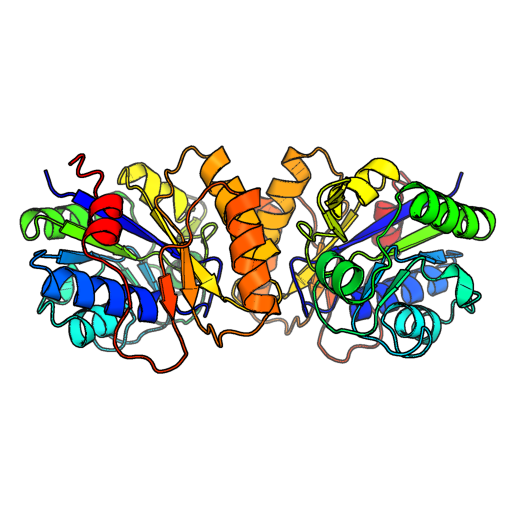 ? -10.734 28.453 7.59 1 98.69 97 LYS A O 1
ATOM 747 N N . GLY A 1 98 ? -11.469 26.328 7.379 1 98.62 98 GLY A N 1
ATOM 748 C CA . GLY A 1 98 ? -10.664 25.875 8.492 1 98.62 98 GLY A CA 1
ATOM 749 C C . GLY A 1 98 ? -9.172 26.062 8.273 1 98.62 98 GLY A C 1
ATOM 750 O O . GLY A 1 98 ? -8.477 26.594 9.133 1 98.62 98 GLY A O 1
ATOM 751 N N . TYR A 1 99 ? -8.75 25.656 7.09 1 98.75 99 TYR A N 1
ATOM 752 C CA . TYR A 1 99 ? -7.348 25.828 6.73 1 98.75 99 TYR A CA 1
ATOM 753 C C . TYR A 1 99 ? -6.961 27.312 6.707 1 98.75 99 TYR A C 1
ATOM 755 O O . TYR A 1 99 ? -5.91 27.688 7.227 1 98.75 99 TYR A O 1
ATOM 763 N N . GLU A 1 100 ? -7.793 28.109 6.141 1 98.38 100 GLU A N 1
ATOM 764 C CA . GLU A 1 100 ? -7.535 29.531 6.035 1 98.38 100 GLU A CA 1
ATOM 765 C C . GLU A 1 100 ? -7.445 30.188 7.418 1 98.38 100 GLU A C 1
ATOM 767 O O . GLU A 1 100 ? -6.652 31.109 7.629 1 98.38 100 GLU A O 1
ATOM 772 N N . THR A 1 101 ? -8.273 29.734 8.297 1 98.31 101 THR A N 1
ATOM 773 C CA . THR A 1 101 ? -8.227 30.234 9.672 1 98.31 101 THR A CA 1
ATOM 774 C C . THR A 1 101 ? -6.848 30.016 10.281 1 98.31 101 THR A C 1
ATOM 776 O O . THR A 1 101 ? -6.305 30.906 10.938 1 98.31 101 THR A O 1
ATOM 779 N N . VAL A 1 102 ? -6.273 28.859 10.062 1 98.62 102 VAL A N 1
ATOM 780 C CA . VAL A 1 102 ? -4.945 28.547 10.578 1 98.62 102 VAL A CA 1
ATOM 781 C C . VAL A 1 102 ? -3.898 29.406 9.867 1 98.62 102 VAL A C 1
ATOM 783 O O . VAL A 1 102 ? -2.988 29.938 10.5 1 98.62 102 VAL A O 1
ATOM 786 N N . CYS A 1 103 ? -4.082 29.562 8.555 1 98.06 103 CYS A N 1
ATOM 787 C CA . CYS A 1 103 ? -3.146 30.328 7.754 1 98.06 103 CYS A CA 1
ATOM 788 C C . CYS A 1 103 ? -3.111 31.781 8.211 1 98.06 103 CYS A C 1
ATOM 790 O O . CYS A 1 103 ? -2.09 32.469 8.07 1 98.06 103 CYS A O 1
ATOM 792 N N . ASN A 1 104 ? -4.184 32.281 8.727 1 97.44 104 ASN A N 1
ATOM 793 C CA . ASN A 1 104 ? -4.258 33.656 9.195 1 97.44 104 ASN A CA 1
ATOM 794 C C . ASN A 1 104 ? -3.434 33.875 10.469 1 97.44 104 ASN A C 1
ATOM 796 O O . ASN A 1 104 ? -3.055 35 10.797 1 97.44 104 ASN A O 1
ATOM 800 N N . ARG A 1 105 ? -3.098 32.781 11.109 1 96.81 105 ARG A N 1
ATOM 801 C CA . ARG A 1 105 ? -2.439 32.875 12.406 1 96.81 105 ARG A CA 1
ATOM 802 C C . ARG A 1 105 ? -0.989 32.406 12.32 1 96.81 105 ARG A C 1
ATOM 804 O O . ARG A 1 105 ? -0.141 32.875 13.086 1 96.81 105 ARG A O 1
ATOM 811 N N . TYR A 1 106 ? -0.694 31.547 11.383 1 97.56 106 TYR A N 1
ATOM 812 C CA . TYR A 1 106 ? 0.631 30.953 11.289 1 97.56 106 TYR A CA 1
ATOM 813 C C . TYR A 1 106 ? 1.208 31.109 9.883 1 97.56 106 TYR A C 1
ATOM 815 O O . TYR A 1 106 ? 0.539 30.828 8.891 1 97.56 106 TYR A O 1
ATOM 823 N N . PRO A 1 107 ? 2.416 31.578 9.797 1 97.12 107 PRO A N 1
ATOM 824 C CA . PRO A 1 107 ? 3.043 31.703 8.484 1 97.12 107 PRO A CA 1
ATOM 825 C C . PRO A 1 107 ? 3.328 30.344 7.832 1 97.12 107 PRO A C 1
ATOM 827 O O . PRO A 1 107 ? 3.467 30.266 6.609 1 97.12 107 PRO A O 1
ATOM 830 N N . TYR A 1 108 ? 3.508 29.25 8.609 1 97.38 108 TYR A N 1
ATOM 831 C CA . TYR A 1 108 ? 3.695 27.891 8.125 1 97.38 108 TYR A CA 1
ATOM 832 C C . TYR A 1 108 ? 2.613 26.953 8.664 1 97.38 108 TYR A C 1
ATOM 834 O O . TYR A 1 108 ? 2.258 27.031 9.844 1 97.38 108 TYR A O 1
ATOM 842 N N . VAL A 1 109 ? 2.059 26.125 7.801 1 98.38 109 VAL A N 1
ATOM 843 C CA . VAL A 1 109 ? 0.992 25.234 8.242 1 98.38 109 VAL A CA 1
ATOM 844 C C . VAL A 1 109 ? 1.269 23.812 7.746 1 98.38 109 VAL A C 1
ATOM 846 O O . VAL A 1 109 ? 1.586 23.609 6.574 1 98.38 109 VAL A O 1
ATOM 849 N N . MET A 1 110 ? 1.238 22.875 8.648 1 98.38 110 MET A N 1
ATOM 850 C CA . MET A 1 110 ? 1.268 21.469 8.312 1 98.38 110 MET A CA 1
ATOM 851 C C . MET A 1 110 ? -0.143 20.875 8.273 1 98.38 110 MET A C 1
ATOM 853 O O . MET A 1 110 ? -0.88 20.969 9.258 1 98.38 110 MET A O 1
ATOM 857 N N . VAL A 1 111 ? -0.477 20.375 7.176 1 98.81 111 VAL A N 1
ATOM 858 C CA . VAL A 1 111 ? -1.771 19.719 7.02 1 98.81 111 VAL A CA 1
ATOM 859 C C . VAL A 1 111 ? -1.584 18.203 7.016 1 98.81 111 VAL A C 1
ATOM 861 O O . VAL A 1 111 ? -0.881 17.672 6.16 1 98.81 111 VAL A O 1
ATOM 864 N N . GLU A 1 112 ? -2.18 17.547 7.977 1 98.88 112 GLU A N 1
ATOM 865 C CA . GLU A 1 112 ? -2.047 16.094 8.078 1 98.88 112 GLU A CA 1
ATOM 866 C C . GLU A 1 112 ? -3.221 15.383 7.406 1 98.88 112 GLU A C 1
ATOM 868 O O . GLU A 1 112 ? -4.379 15.742 7.633 1 98.88 112 GLU A O 1
ATOM 873 N N . GLY A 1 113 ? -2.932 14.375 6.629 1 98.5 113 GLY A N 1
ATOM 874 C CA . GLY A 1 113 ? -3.959 13.57 5.98 1 98.5 113 GLY A CA 1
ATOM 875 C C . GLY A 1 113 ? -4.48 12.445 6.855 1 98.5 113 GLY A C 1
ATOM 876 O O . GLY A 1 113 ? -3.971 12.227 7.957 1 98.5 113 GLY A O 1
ATOM 877 N N . SER A 1 114 ? -5.469 11.773 6.355 1 97.25 114 SER A N 1
ATOM 878 C CA . SER A 1 114 ? -6.023 10.562 6.949 1 97.25 114 SER A CA 1
ATOM 879 C C . SER A 1 114 ? -5.734 9.336 6.082 1 97.25 114 SER A C 1
ATOM 881 O O . SER A 1 114 ? -5.859 9.398 4.859 1 97.25 114 SER A O 1
ATOM 883 N N . GLY A 1 115 ? -5.379 8.234 6.766 1 96.88 115 GLY A N 1
ATOM 884 C CA . GLY A 1 115 ? -5.102 7.035 5.992 1 96.88 115 GLY A CA 1
ATOM 885 C C . GLY A 1 115 ? -4.004 7.223 4.965 1 96.88 115 GLY A C 1
ATOM 886 O O . GLY A 1 115 ? -2.973 7.832 5.258 1 96.88 115 GLY A O 1
ATOM 887 N N . GLY A 1 116 ? -4.141 6.617 3.818 1 98.44 116 GLY A N 1
ATOM 888 C CA . GLY A 1 116 ? -3.252 6.809 2.686 1 98.44 116 GLY A CA 1
ATOM 889 C C . GLY A 1 116 ? -3.768 7.832 1.689 1 98.44 116 GLY A C 1
ATOM 890 O O . GLY A 1 116 ? -4.781 8.492 1.936 1 98.44 116 GLY A O 1
ATOM 891 N N . ILE A 1 117 ? -3.053 7.93 0.558 1 98.69 117 ILE A N 1
ATOM 892 C CA . ILE A 1 117 ? -3.316 8.984 -0.418 1 98.69 117 ILE A CA 1
ATOM 893 C C . ILE A 1 117 ? -4.703 8.789 -1.024 1 98.69 117 ILE A C 1
ATOM 895 O O . ILE A 1 117 ? -5.363 9.758 -1.408 1 98.69 117 ILE A O 1
ATOM 899 N N . ILE A 1 118 ? -5.074 7.461 -1.084 1 98.12 118 ILE A N 1
ATOM 900 C CA . ILE A 1 118 ? -6.441 7.164 -1.488 1 98.12 118 ILE A CA 1
ATOM 901 C C . ILE A 1 118 ? -7.324 7 -0.251 1 98.12 118 ILE A C 1
ATOM 903 O O . ILE A 1 118 ? -7.414 5.906 0.311 1 98.12 118 ILE A O 1
ATOM 907 N N . CYS A 1 119 ? -7.773 7.969 0.272 1 98.5 119 CYS A N 1
ATOM 908 C CA . CYS A 1 119 ? -8.656 7.949 1.432 1 98.5 119 CYS A CA 1
ATOM 909 C C . CYS A 1 119 ? -9.984 8.625 1.116 1 98.5 119 CYS A C 1
ATOM 911 O O . CYS A 1 119 ? -10.031 9.82 0.839 1 98.5 119 CYS A O 1
ATOM 913 N N . PRO A 1 120 ? -11.039 7.898 1.139 1 98.75 120 PRO A N 1
ATOM 914 C CA . PRO A 1 120 ? -12.328 8.578 0.979 1 98.75 120 PRO A CA 1
ATOM 915 C C . PRO A 1 120 ? -12.695 9.453 2.178 1 98.75 120 PRO A C 1
ATOM 917 O O . PRO A 1 120 ? -12.602 9 3.322 1 98.75 120 PRO A O 1
ATOM 920 N N . ILE A 1 121 ? -13.062 10.641 1.856 1 98.81 121 ILE A N 1
ATOM 921 C CA . ILE A 1 121 ? -13.398 11.625 2.881 1 98.81 121 ILE A CA 1
ATOM 922 C C . ILE A 1 121 ? -14.914 11.773 2.975 1 98.81 121 ILE A C 1
ATOM 924 O O . ILE A 1 121 ? -15.469 11.836 4.07 1 98.81 121 ILE A O 1
ATOM 928 N N . ARG A 1 122 ? -15.523 11.867 1.869 1 98.69 122 ARG A N 1
ATOM 929 C CA . ARG A 1 122 ? -16.969 11.812 1.699 1 98.69 122 ARG A CA 1
ATOM 930 C C . ARG A 1 122 ? -17.344 10.992 0.471 1 98.69 122 ARG A C 1
ATOM 932 O O . ARG A 1 122 ? -16.75 11.156 -0.598 1 98.69 122 ARG A O 1
ATOM 939 N N . TYR A 1 123 ? -18.281 10.102 0.624 1 98.19 123 TYR A N 1
ATOM 940 C CA . TYR A 1 123 ? -18.75 9.297 -0.501 1 98.19 123 TYR A CA 1
ATOM 941 C C . TYR A 1 123 ? -20.234 9.023 -0.389 1 98.19 123 TYR A C 1
ATOM 943 O O . TYR A 1 123 ? -20.641 8.039 0.229 1 98.19 123 TYR A O 1
ATOM 951 N N . ASP A 1 124 ? -20.969 9.789 -0.922 1 96.56 124 ASP A N 1
ATOM 952 C CA . ASP A 1 124 ? -22.422 9.617 -0.945 1 96.56 124 ASP A CA 1
ATOM 953 C C . ASP A 1 124 ? -23.016 10.086 -2.271 1 96.56 124 ASP A C 1
ATOM 955 O O . ASP A 1 124 ? -22.281 10.359 -3.223 1 96.56 124 ASP A O 1
ATOM 959 N N . LYS A 1 125 ? -24.359 10.156 -2.389 1 94.75 125 LYS A N 1
ATOM 960 C CA . LYS A 1 125 ? -25.062 10.422 -3.641 1 94.75 125 LYS A CA 1
ATOM 961 C C . LYS A 1 125 ? -24.797 11.844 -4.129 1 94.75 125 LYS A C 1
ATOM 963 O O . LYS A 1 125 ? -24.906 12.125 -5.324 1 94.75 125 LYS A O 1
ATOM 968 N N . THR A 1 126 ? -24.391 12.688 -3.188 1 96.5 126 THR A N 1
ATOM 969 C CA . THR A 1 126 ? -24.281 14.109 -3.51 1 96.5 126 THR A CA 1
ATOM 970 C C . THR A 1 126 ? -22.844 14.477 -3.861 1 96.5 126 THR A C 1
ATOM 972 O O . THR A 1 126 ? -22.609 15.305 -4.742 1 96.5 126 THR A O 1
ATOM 975 N N . GLN A 1 127 ? -21.906 13.914 -3.088 1 97.56 127 GLN A N 1
ATOM 976 C CA . GLN A 1 127 ? -20.5 14.289 -3.285 1 97.56 127 GLN A CA 1
ATOM 977 C C . GLN A 1 127 ? -19.578 13.094 -3.094 1 97.56 127 GLN A C 1
ATOM 979 O O . GLN A 1 127 ? -19.891 12.18 -2.334 1 97.56 127 GLN A O 1
ATOM 984 N N . LYS A 1 128 ? -18.562 13.078 -3.85 1 98.25 128 LYS A N 1
ATOM 985 C CA . LYS A 1 128 ? -17.406 12.188 -3.689 1 98.25 128 LYS A CA 1
ATOM 986 C C . LYS A 1 128 ? -16.125 12.984 -3.477 1 98.25 128 LYS A C 1
ATOM 988 O O . LYS A 1 128 ? -15.648 13.656 -4.391 1 98.25 128 LYS A O 1
ATOM 993 N N . ILE A 1 129 ? -15.633 12.977 -2.244 1 98.69 129 ILE A N 1
ATOM 994 C CA . ILE A 1 129 ? -14.43 13.719 -1.863 1 98.69 129 ILE A CA 1
ATOM 995 C C . ILE A 1 129 ? -13.367 12.75 -1.356 1 98.69 129 ILE A C 1
ATOM 997 O O . ILE A 1 129 ? -13.633 11.93 -0.481 1 98.69 129 ILE A O 1
ATOM 1001 N N . PHE A 1 130 ? -12.25 12.852 -1.965 1 98.69 130 PHE A N 1
ATOM 1002 C CA . PHE A 1 130 ? -11.086 12.078 -1.53 1 98.69 130 PHE A CA 1
ATOM 1003 C C . PHE A 1 130 ? -10.008 13 -0.973 1 98.69 130 PHE A C 1
ATOM 1005 O O . PHE A 1 130 ? -10.055 14.211 -1.174 1 98.69 130 PHE A O 1
ATOM 1012 N N . LEU A 1 131 ? -9.109 12.406 -0.309 1 98.69 131 LEU A N 1
ATOM 1013 C CA . LEU A 1 131 ? -8 13.156 0.281 1 98.69 131 LEU A CA 1
ATOM 1014 C C . LEU A 1 131 ? -7.285 13.992 -0.776 1 98.69 131 LEU A C 1
ATOM 1016 O O . LEU A 1 131 ? -6.906 15.133 -0.517 1 98.69 131 LEU A O 1
ATOM 1020 N N . GLU A 1 132 ? -7.031 13.43 -1.969 1 98.5 132 GLU A N 1
ATOM 1021 C CA . GLU A 1 132 ? -6.328 14.141 -3.033 1 98.5 132 GLU A CA 1
ATOM 1022 C C . GLU A 1 132 ? -7.062 15.422 -3.422 1 98.5 132 GLU A C 1
ATOM 1024 O O . GLU A 1 132 ? -6.438 16.391 -3.846 1 98.5 132 GLU A O 1
ATOM 1029 N N . ASP A 1 133 ? -8.398 15.461 -3.318 1 98.62 133 ASP A N 1
ATOM 1030 C CA . ASP A 1 133 ? -9.172 16.656 -3.637 1 98.62 133 ASP A CA 1
ATOM 1031 C C . ASP A 1 133 ? -8.844 17.797 -2.68 1 98.62 133 ASP A C 1
ATOM 1033 O O . ASP A 1 133 ? -8.797 18.953 -3.086 1 98.62 133 ASP A O 1
ATOM 1037 N N . ILE A 1 134 ? -8.625 17.422 -1.458 1 98.75 134 ILE A N 1
ATOM 1038 C CA . ILE A 1 134 ? -8.258 18.406 -0.447 1 98.75 134 ILE A CA 1
ATOM 1039 C C . ILE A 1 134 ? -6.863 18.953 -0.733 1 98.75 134 ILE A C 1
ATOM 1041 O O . ILE A 1 134 ? -6.645 20.156 -0.71 1 98.75 134 ILE A O 1
ATOM 1045 N N . ILE A 1 135 ? -5.918 18.062 -1.034 1 98.75 135 ILE A N 1
ATOM 1046 C CA . ILE A 1 135 ? -4.551 18.469 -1.348 1 98.75 135 ILE A CA 1
ATOM 1047 C C . ILE A 1 135 ? -4.551 19.438 -2.527 1 98.75 135 ILE A C 1
ATOM 1049 O O . ILE A 1 135 ? -3.879 20.469 -2.49 1 98.75 135 ILE A O 1
ATOM 1053 N N . LYS A 1 136 ? -5.336 19.125 -3.539 1 98.31 136 LYS A N 1
ATOM 1054 C CA . LYS A 1 136 ? -5.395 19.938 -4.754 1 98.31 136 LYS A CA 1
ATOM 1055 C C . LYS A 1 136 ? -6.066 21.281 -4.492 1 98.31 136 LYS A C 1
ATOM 1057 O O . LYS A 1 136 ? -5.598 22.312 -4.969 1 98.31 136 LYS A O 1
ATOM 1062 N N . MET A 1 137 ? -7.168 21.188 -3.73 1 98.44 137 MET A N 1
ATOM 1063 C CA . MET A 1 137 ? -7.867 22.438 -3.4 1 98.44 137 MET A CA 1
ATOM 1064 C C . MET A 1 137 ? -6.949 23.391 -2.66 1 98.44 137 MET A C 1
ATOM 1066 O O . MET A 1 137 ? -6.957 24.594 -2.932 1 98.44 137 MET A O 1
ATOM 1070 N N . LEU A 1 138 ? -6.133 22.844 -1.829 1 98.19 138 LEU A N 1
ATOM 1071 C CA . LEU A 1 138 ? -5.258 23.672 -1.002 1 98.19 138 LEU A CA 1
ATOM 1072 C C . LEU A 1 138 ? -3.943 23.953 -1.722 1 98.19 138 LEU A C 1
ATOM 1074 O O . LEU A 1 138 ? -3.135 24.766 -1.248 1 98.19 138 LEU A O 1
ATOM 1078 N N . GLU A 1 139 ? -3.67 23.281 -2.832 1 97.31 139 GLU A N 1
ATOM 1079 C CA . GLU A 1 139 ? -2.482 23.453 -3.662 1 97.31 139 GLU A CA 1
ATOM 1080 C C . GLU A 1 139 ? -1.206 23.266 -2.846 1 97.31 139 GLU A C 1
ATOM 1082 O O . GLU A 1 139 ? -0.301 24.109 -2.898 1 97.31 139 GLU A O 1
ATOM 1087 N N . LEU A 1 140 ? -1.156 22.203 -2.209 1 97.75 140 LEU A N 1
ATOM 1088 C CA . LEU A 1 140 ? -0.046 22 -1.282 1 97.75 140 LEU A CA 1
ATOM 1089 C C . LEU A 1 140 ? 0.922 20.953 -1.812 1 97.75 140 LEU A C 1
ATOM 1091 O O . LEU A 1 140 ? 0.498 19.922 -2.33 1 97.75 140 LEU A O 1
ATOM 1095 N N . PRO A 1 141 ? 2.254 21.203 -1.71 1 97.88 141 PRO A N 1
ATOM 1096 C CA . PRO A 1 141 ? 3.203 20.094 -1.818 1 97.88 141 PRO A CA 1
ATOM 1097 C C . PRO A 1 141 ? 3.113 19.125 -0.643 1 97.88 141 PRO A C 1
ATOM 1099 O O . PRO A 1 141 ? 2.502 19.438 0.38 1 97.88 141 PRO A O 1
ATOM 1102 N N . SER A 1 142 ? 3.723 17.938 -0.827 1 98.56 142 SER A N 1
ATOM 1103 C CA . SER A 1 142 ? 3.479 16.922 0.188 1 98.56 142 SER A CA 1
ATOM 1104 C C . SER A 1 142 ? 4.781 16.266 0.637 1 98.56 142 SER A C 1
ATOM 1106 O O . SER A 1 142 ? 5.785 16.312 -0.072 1 98.56 142 SER A O 1
ATOM 1108 N N . VAL A 1 143 ? 4.75 15.719 1.782 1 98.62 143 VAL A N 1
ATOM 1109 C CA . VAL A 1 143 ? 5.719 14.758 2.303 1 98.62 143 VAL A CA 1
ATOM 1110 C C . VAL A 1 143 ? 5.027 13.422 2.572 1 98.62 143 VAL A C 1
ATOM 1112 O O . VAL A 1 143 ? 3.891 13.391 3.057 1 98.62 143 VAL A O 1
ATOM 1115 N N . ILE A 1 144 ? 5.723 12.367 2.252 1 98.88 144 ILE A N 1
ATOM 1116 C CA . ILE A 1 144 ? 5.156 11.031 2.434 1 98.88 144 ILE A CA 1
ATOM 1117 C C . ILE A 1 144 ? 5.82 10.352 3.629 1 98.88 144 ILE A C 1
ATOM 1119 O O . ILE A 1 144 ? 7.047 10.289 3.713 1 98.88 144 ILE A O 1
ATOM 1123 N N . ILE A 1 145 ? 5.027 9.867 4.543 1 98.88 145 ILE A N 1
ATOM 1124 C CA . ILE A 1 145 ? 5.5 9.039 5.645 1 98.88 145 ILE A CA 1
ATOM 1125 C C . ILE A 1 145 ? 5.297 7.566 5.301 1 98.88 145 ILE A C 1
ATOM 1127 O O . ILE A 1 145 ? 4.207 7.16 4.891 1 98.88 145 ILE A O 1
ATOM 1131 N N . ALA A 1 146 ? 6.34 6.785 5.441 1 98.75 146 ALA A N 1
ATOM 1132 C CA . ALA A 1 146 ? 6.273 5.359 5.117 1 98.75 146 ALA A CA 1
ATOM 1133 C C . ALA A 1 146 ? 7.02 4.531 6.16 1 98.75 146 ALA A C 1
ATOM 1135 O O . ALA A 1 146 ? 7.812 5.066 6.938 1 98.75 146 ALA A O 1
ATOM 1136 N N . HIS A 1 147 ? 6.688 3.25 6.23 1 98.19 147 HIS A N 1
ATOM 1137 C CA . HIS A 1 147 ? 7.441 2.289 7.027 1 98.19 147 HIS A CA 1
ATOM 1138 C C . HIS A 1 147 ? 8.797 1.999 6.402 1 98.19 147 HIS A C 1
ATOM 1140 O O . HIS A 1 147 ? 8.93 1.973 5.176 1 98.19 147 HIS A O 1
ATOM 1146 N N . ALA A 1 148 ? 9.766 1.69 7.184 1 98.5 148 ALA A N 1
ATOM 1147 C CA . ALA A 1 148 ? 11.109 1.48 6.656 1 98.5 148 ALA A CA 1
ATOM 1148 C C . ALA A 1 148 ? 11.32 0.024 6.25 1 98.5 148 ALA A C 1
ATOM 1150 O O . ALA A 1 148 ? 12.25 -0.291 5.504 1 98.5 148 ALA A O 1
ATOM 1151 N N . GLY A 1 149 ? 10.539 -0.875 6.727 1 97.5 149 GLY A N 1
ATOM 1152 C CA . GLY A 1 149 ? 10.812 -2.301 6.66 1 97.5 149 GLY A CA 1
ATOM 1153 C C . GLY A 1 149 ? 10.297 -2.951 5.387 1 97.5 149 GLY A C 1
ATOM 1154 O O . GLY A 1 149 ? 10.102 -2.275 4.375 1 97.5 149 GLY A O 1
ATOM 1155 N N . LEU A 1 150 ? 10.125 -4.301 5.449 1 96.88 150 LEU A N 1
ATOM 1156 C CA . LEU A 1 150 ? 9.719 -5.137 4.324 1 96.88 150 LEU A CA 1
ATOM 1157 C C . LEU A 1 150 ? 8.375 -4.68 3.764 1 96.88 150 LEU A C 1
ATOM 1159 O O . LEU A 1 150 ? 7.441 -4.41 4.523 1 96.88 150 LEU A O 1
ATOM 1163 N N . GLY A 1 151 ? 8.281 -4.496 2.412 1 97.38 151 GLY A N 1
ATOM 1164 C CA . GLY A 1 151 ? 7.059 -4.09 1.743 1 97.38 151 GLY A CA 1
ATOM 1165 C C . GLY A 1 151 ? 7.027 -2.609 1.408 1 97.38 151 GLY A C 1
ATOM 1166 O O . GLY A 1 151 ? 6.199 -2.164 0.613 1 97.38 151 GLY A O 1
ATOM 1167 N N . THR A 1 152 ? 8 -1.852 1.931 1 98.62 152 THR A N 1
ATOM 1168 C CA . THR A 1 152 ? 7.93 -0.398 1.832 1 98.62 152 THR A CA 1
ATOM 1169 C C . THR A 1 152 ? 8.203 0.061 0.401 1 98.62 152 THR A C 1
ATOM 1171 O O . THR A 1 152 ? 7.641 1.062 -0.05 1 98.62 152 THR A O 1
ATOM 1174 N N . ILE A 1 153 ? 9.055 -0.637 -0.327 1 98.75 153 ILE A N 1
ATOM 1175 C CA . ILE A 1 153 ? 9.312 -0.248 -1.709 1 98.75 153 ILE A CA 1
ATOM 1176 C C . ILE A 1 153 ? 8 -0.197 -2.486 1 98.75 153 ILE A C 1
ATOM 1178 O O . ILE A 1 153 ? 7.691 0.808 -3.131 1 98.75 153 ILE A O 1
ATOM 1182 N N . ASN A 1 154 ? 7.23 -1.251 -2.299 1 98.75 154 ASN A N 1
ATOM 1183 C CA . ASN A 1 154 ? 5.934 -1.351 -2.961 1 98.75 154 ASN A CA 1
ATOM 1184 C C . ASN A 1 154 ? 5.004 -0.214 -2.545 1 98.75 154 ASN A C 1
ATOM 1186 O O . ASN A 1 154 ? 4.523 0.54 -3.393 1 98.75 154 ASN A O 1
ATOM 1190 N N . ALA A 1 155 ? 4.789 -0 -1.281 1 98.75 155 ALA A N 1
ATOM 1191 C CA . ALA A 1 155 ? 3.824 0.969 -0.766 1 98.75 155 ALA A CA 1
ATOM 1192 C C . ALA A 1 155 ? 4.234 2.395 -1.128 1 98.75 155 ALA A C 1
ATOM 1194 O O . ALA A 1 155 ? 3.395 3.201 -1.535 1 98.75 155 ALA A O 1
ATOM 1195 N N . THR A 1 156 ? 5.512 2.68 -1.016 1 98.88 156 THR A N 1
ATOM 1196 C CA . THR A 1 156 ? 6.012 4.031 -1.245 1 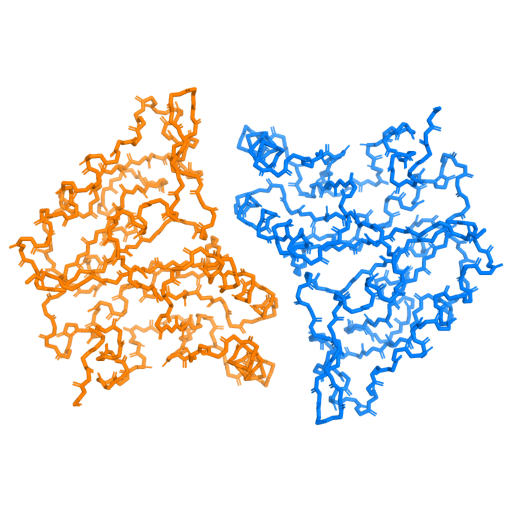98.88 156 THR A CA 1
ATOM 1197 C C . THR A 1 156 ? 5.977 4.375 -2.73 1 98.88 156 THR A C 1
ATOM 1199 O O . THR A 1 156 ? 5.488 5.441 -3.115 1 98.88 156 THR A O 1
ATOM 1202 N N . VAL A 1 157 ? 6.41 3.482 -3.576 1 98.88 157 VAL A N 1
ATOM 1203 C CA . VAL A 1 157 ? 6.465 3.762 -5.008 1 98.88 157 VAL A CA 1
ATOM 1204 C C . VAL A 1 157 ? 5.047 3.869 -5.566 1 98.88 157 VAL A C 1
ATOM 1206 O O . VAL A 1 157 ? 4.762 4.742 -6.391 1 98.88 157 VAL A O 1
ATOM 1209 N N . LEU A 1 158 ? 4.148 3.014 -5.098 1 98.88 158 LEU A N 1
ATOM 1210 C CA . LEU A 1 158 ? 2.756 3.129 -5.516 1 98.88 158 LEU A CA 1
ATOM 1211 C C . LEU A 1 158 ? 2.195 4.504 -5.168 1 98.88 158 LEU A C 1
ATOM 1213 O O . LEU A 1 158 ? 1.527 5.133 -5.992 1 98.88 158 LEU A O 1
ATOM 1217 N N . THR A 1 159 ? 2.457 4.938 -3.979 1 98.94 159 THR A N 1
ATOM 1218 C CA . THR A 1 159 ? 1.966 6.234 -3.52 1 98.94 159 THR A CA 1
ATOM 1219 C C . THR A 1 159 ? 2.553 7.363 -4.355 1 98.94 159 THR A C 1
ATOM 1221 O O . THR A 1 159 ? 1.823 8.242 -4.824 1 98.94 159 THR A O 1
ATOM 1224 N N . VAL A 1 160 ? 3.85 7.316 -4.629 1 98.94 160 VAL A N 1
ATOM 1225 C CA . VAL A 1 160 ? 4.543 8.344 -5.402 1 98.94 160 VAL A CA 1
ATOM 1226 C C . VAL A 1 160 ? 3.986 8.383 -6.824 1 98.94 160 VAL A C 1
ATOM 1228 O O . VAL A 1 160 ? 3.666 9.453 -7.34 1 98.94 160 VAL A O 1
ATOM 1231 N N . GLU A 1 161 ? 3.852 7.238 -7.449 1 98.75 161 GLU A N 1
ATOM 1232 C CA . GLU A 1 161 ? 3.389 7.195 -8.836 1 98.75 161 GLU A CA 1
ATOM 1233 C C . GLU A 1 161 ? 1.958 7.715 -8.953 1 98.75 161 GLU A C 1
ATOM 1235 O O . GLU A 1 161 ? 1.62 8.398 -9.922 1 98.75 161 GLU A O 1
ATOM 1240 N N . TYR A 1 162 ? 1.161 7.355 -8.008 1 98.75 162 TYR A N 1
ATOM 1241 C CA . TYR A 1 162 ? -0.214 7.844 -7.996 1 98.75 162 TYR A CA 1
ATOM 1242 C C . TYR A 1 162 ? -0.252 9.367 -7.906 1 98.75 162 TYR A C 1
ATOM 1244 O O . TYR A 1 162 ? -0.965 10.023 -8.672 1 98.75 162 TYR A O 1
ATOM 1252 N N . MET A 1 163 ? 0.501 9.898 -6.977 1 98.81 163 MET A N 1
ATOM 1253 C CA . MET A 1 163 ? 0.535 11.344 -6.77 1 98.81 163 MET A CA 1
ATOM 1254 C C . MET A 1 163 ? 1.13 12.055 -7.98 1 98.81 163 MET A C 1
ATOM 1256 O O . MET A 1 163 ? 0.635 13.102 -8.398 1 98.81 163 MET A O 1
ATOM 1260 N N . ARG A 1 164 ? 2.154 11.469 -8.531 1 98.38 164 ARG A N 1
ATOM 1261 C CA . ARG A 1 164 ? 2.777 12.031 -9.727 1 98.38 164 ARG A CA 1
ATOM 1262 C C . ARG A 1 164 ? 1.781 12.109 -10.875 1 98.38 164 ARG A C 1
ATOM 1264 O O . ARG A 1 164 ? 1.697 13.133 -11.562 1 98.38 164 ARG A O 1
ATOM 1271 N N . ALA A 1 165 ? 1.04 11.117 -11.047 1 97.88 165 ALA A N 1
ATOM 1272 C CA . ALA A 1 165 ? 0.049 11.062 -12.125 1 97.88 165 ALA A CA 1
ATOM 1273 C C . ALA A 1 165 ? -1.024 12.133 -11.93 1 97.88 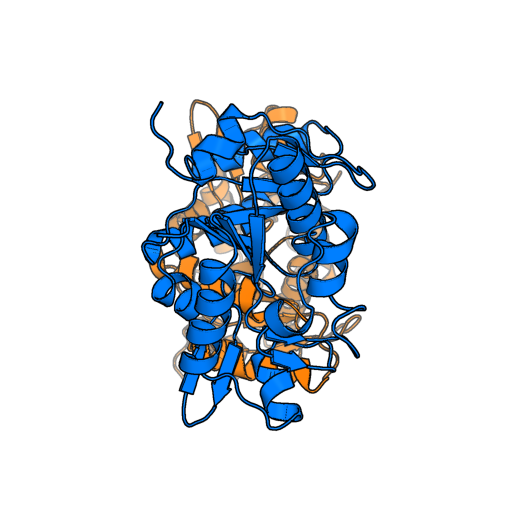165 ALA A C 1
ATOM 1275 O O . ALA A 1 165 ? -1.734 12.484 -12.875 1 97.88 165 ALA A O 1
ATOM 1276 N N . ARG A 1 166 ? -1.147 12.602 -10.781 1 97.5 166 ARG A N 1
ATOM 1277 C CA . ARG A 1 166 ? -2.154 13.609 -10.453 1 97.5 166 ARG A CA 1
ATOM 1278 C C . ARG A 1 166 ? -1.517 14.977 -10.266 1 97.5 166 ARG A C 1
ATOM 1280 O O . ARG A 1 166 ? -2.168 15.914 -9.789 1 97.5 166 ARG A O 1
ATOM 1287 N N . ASN A 1 167 ? -0.25 15.086 -10.523 1 97.94 167 ASN A N 1
ATOM 1288 C CA . ASN A 1 167 ? 0.515 16.328 -10.477 1 97.94 167 ASN A CA 1
ATOM 1289 C C . ASN A 1 167 ? 0.562 16.906 -9.062 1 97.94 167 ASN A C 1
ATOM 1291 O O . ASN A 1 167 ? 0.47 18.109 -8.875 1 97.94 167 ASN A O 1
ATOM 1295 N N . ILE A 1 168 ? 0.588 16.078 -8.078 1 98.31 168 ILE A N 1
ATOM 1296 C CA . ILE A 1 168 ? 0.795 16.516 -6.699 1 98.31 168 ILE A CA 1
ATOM 1297 C C . ILE A 1 168 ? 2.287 16.5 -6.371 1 98.31 168 ILE A C 1
ATOM 1299 O O . ILE A 1 168 ? 2.939 15.453 -6.461 1 98.31 168 ILE A O 1
ATOM 1303 N N . GLU A 1 169 ? 2.789 17.609 -6.031 1 97.94 169 GLU A N 1
ATOM 1304 C CA . GLU A 1 169 ? 4.223 17.75 -5.781 1 97.94 169 GLU A CA 1
ATOM 1305 C C . GLU A 1 169 ? 4.629 17.016 -4.504 1 97.94 169 GLU A C 1
ATOM 1307 O O . GLU A 1 169 ? 3.938 17.094 -3.486 1 97.94 169 GLU A O 1
ATOM 1312 N N . ILE A 1 170 ? 5.703 16.281 -4.586 1 98.56 170 ILE A N 1
ATOM 1313 C CA . ILE A 1 170 ? 6.262 15.562 -3.443 1 98.56 170 ILE A CA 1
ATOM 1314 C C . ILE A 1 170 ? 7.645 16.125 -3.107 1 98.56 170 ILE A C 1
ATOM 1316 O O . ILE A 1 170 ? 8.547 16.109 -3.951 1 98.56 170 ILE A O 1
ATOM 1320 N N . LYS A 1 171 ? 7.793 16.531 -1.856 1 98.06 171 LYS A N 1
ATOM 1321 C CA . LYS A 1 171 ? 9.023 17.203 -1.456 1 98.06 171 LYS A CA 1
ATOM 1322 C C . LYS A 1 171 ? 10.008 16.219 -0.835 1 98.06 171 LYS A C 1
ATOM 1324 O O . LYS A 1 171 ? 11.211 16.484 -0.768 1 98.06 171 LYS A O 1
ATOM 1329 N N . GLY A 1 172 ? 9.523 15.102 -0.375 1 98.31 172 GLY A N 1
ATOM 1330 C CA . GLY A 1 172 ? 10.383 14.125 0.27 1 98.31 172 GLY A CA 1
ATOM 1331 C C . GLY A 1 172 ? 9.617 13.016 0.954 1 98.31 172 GLY A C 1
ATOM 1332 O O . GLY A 1 172 ? 8.383 13.008 0.947 1 98.31 172 GLY A O 1
ATOM 1333 N N . ILE A 1 173 ? 10.391 12.086 1.467 1 98.81 173 ILE A N 1
ATOM 1334 C CA . ILE A 1 173 ? 9.867 10.914 2.16 1 98.81 173 ILE A CA 1
ATOM 1335 C C . ILE A 1 173 ? 10.555 10.773 3.521 1 98.81 173 ILE A C 1
ATOM 1337 O O . ILE A 1 173 ? 11.758 11.008 3.646 1 98.81 173 ILE A O 1
ATOM 1341 N N . ILE A 1 174 ? 9.828 10.492 4.527 1 98.69 174 ILE A N 1
ATOM 1342 C CA . ILE A 1 174 ? 10.359 10.148 5.84 1 98.69 174 ILE A CA 1
ATOM 1343 C C . ILE A 1 174 ? 9.977 8.711 6.195 1 98.69 174 ILE A C 1
ATOM 1345 O O . ILE A 1 174 ? 8.805 8.336 6.105 1 98.69 174 ILE A O 1
ATOM 1349 N N . LEU A 1 175 ? 10.961 7.883 6.555 1 98.81 175 LEU A N 1
ATOM 1350 C CA . LEU A 1 175 ? 10.727 6.484 6.887 1 98.81 175 LEU A CA 1
ATOM 1351 C C . LEU A 1 175 ? 10.703 6.281 8.398 1 98.81 175 LEU A C 1
ATOM 1353 O O . LEU A 1 175 ? 11.672 6.613 9.086 1 98.81 175 LEU A O 1
ATOM 1357 N N . ASN A 1 176 ? 9.586 5.746 8.875 1 98.56 176 ASN A N 1
ATOM 1358 C CA . ASN A 1 176 ? 9.391 5.422 10.281 1 98.56 176 ASN A CA 1
ATOM 1359 C C . ASN A 1 176 ? 9.695 3.953 10.57 1 98.56 176 ASN A C 1
ATOM 1361 O O . ASN A 1 176 ? 9.781 3.143 9.641 1 98.56 176 ASN A O 1
ATOM 1365 N N . PHE A 1 177 ? 10.023 3.564 11.883 1 98.25 177 PHE A N 1
ATOM 1366 C CA . PHE A 1 177 ? 10.344 2.221 12.352 1 98.25 177 PHE A CA 1
ATOM 1367 C C . PHE A 1 177 ? 11.672 1.747 11.781 1 98.25 177 PHE A C 1
ATOM 1369 O O . PHE A 1 177 ? 11.836 0.567 11.469 1 98.25 177 PHE A O 1
ATOM 1376 N N . TYR A 1 178 ? 12.523 2.664 11.516 1 98.38 178 TYR A N 1
ATOM 1377 C CA . TYR A 1 178 ? 13.844 2.361 10.961 1 98.38 178 TYR A CA 1
ATOM 1378 C C . TYR A 1 178 ? 14.758 1.76 12.023 1 98.38 178 TYR A C 1
ATOM 1380 O O . TYR A 1 178 ? 14.891 2.312 13.117 1 98.38 178 TYR A O 1
ATOM 1388 N N . THR A 1 179 ? 15.391 0.634 11.742 1 97.81 179 THR A N 1
ATOM 1389 C CA . THR A 1 179 ? 16.281 -0.024 12.695 1 97.81 179 THR A CA 1
ATOM 1390 C C . THR A 1 179 ? 17.719 0.031 12.211 1 97.81 179 THR A C 1
ATOM 1392 O O . THR A 1 179 ? 18.641 -0.333 12.953 1 97.81 179 THR A O 1
ATOM 1395 N N . GLY A 1 180 ? 17.938 0.374 10.984 1 97.44 180 GLY A N 1
ATOM 1396 C CA . GLY A 1 180 ? 19.281 0.463 10.445 1 97.44 180 GLY A CA 1
ATOM 1397 C C . GLY A 1 180 ? 19.75 -0.816 9.773 1 97.44 180 GLY A C 1
ATOM 1398 O O . GLY A 1 180 ? 20.906 -0.937 9.383 1 97.44 180 GLY A O 1
ATOM 1399 N N . SER A 1 181 ? 18.891 -1.806 9.547 1 97.94 181 SER A N 1
ATOM 1400 C CA . SER A 1 181 ? 19.266 -3.068 8.914 1 97.94 181 SER A CA 1
ATOM 1401 C C . SER A 1 181 ? 19.719 -2.854 7.473 1 97.94 181 SER A C 1
ATOM 1403 O O . SER A 1 181 ? 19.375 -1.836 6.859 1 97.94 181 SER A O 1
ATOM 1405 N N . GLU A 1 182 ? 20.438 -3.781 6.973 1 98.25 182 GLU A N 1
ATOM 1406 C CA . GLU A 1 182 ? 20.891 -3.725 5.586 1 98.25 182 GLU A CA 1
ATOM 1407 C C . GLU A 1 182 ? 19.703 -3.676 4.621 1 98.25 182 GLU A C 1
ATOM 1409 O O . GLU A 1 182 ? 19.766 -2.975 3.607 1 98.25 182 GLU A O 1
ATOM 1414 N N . MET A 1 183 ? 18.734 -4.406 4.902 1 98.38 183 MET A N 1
ATOM 1415 C CA . MET A 1 183 ? 17.531 -4.41 4.066 1 98.38 183 MET A CA 1
ATOM 1416 C C . MET A 1 183 ? 16.906 -3.021 4.008 1 98.38 183 MET A C 1
ATOM 1418 O O . MET A 1 183 ? 16.547 -2.543 2.934 1 98.38 183 MET A O 1
ATOM 1422 N N . GLU A 1 184 ? 16.781 -2.4 5.156 1 98.75 184 GLU A N 1
ATOM 1423 C CA . GLU A 1 184 ? 16.172 -1.072 5.207 1 98.75 184 GLU A CA 1
ATOM 1424 C C . GLU A 1 184 ? 17.031 -0.045 4.48 1 98.75 184 GLU A C 1
ATOM 1426 O O . GLU A 1 184 ? 16.516 0.876 3.848 1 98.75 184 GLU A O 1
ATOM 1431 N N . GLN A 1 185 ? 18.328 -0.177 4.539 1 98.69 185 GLN A N 1
ATOM 1432 C CA . GLN A 1 185 ? 19.219 0.678 3.771 1 98.69 185 GLN A CA 1
ATOM 1433 C C . GLN A 1 185 ? 19.016 0.485 2.271 1 98.69 185 GLN A C 1
ATOM 1435 O O . GLN A 1 185 ? 19.016 1.455 1.511 1 98.69 185 GLN A O 1
ATOM 1440 N N . ASP A 1 186 ? 18.891 -0.717 1.9 1 98.81 186 ASP A N 1
ATOM 1441 C CA . ASP A 1 186 ? 18.594 -1.001 0.5 1 98.81 186 ASP A CA 1
ATOM 1442 C C . ASP A 1 186 ? 17.25 -0.417 0.094 1 98.81 186 ASP A C 1
ATOM 1444 O O . ASP A 1 186 ? 17.094 0.085 -1.021 1 98.81 186 ASP A O 1
ATOM 1448 N N . ASN A 1 187 ? 16.219 -0.523 1.01 1 98.81 187 ASN A N 1
ATOM 1449 C CA . ASN A 1 187 ? 14.93 0.082 0.734 1 98.81 187 ASN A CA 1
ATOM 1450 C C . ASN A 1 187 ? 15.055 1.57 0.422 1 98.81 187 ASN A C 1
ATOM 1452 O O . ASN A 1 187 ? 14.414 2.074 -0.499 1 98.81 187 ASN A O 1
ATOM 1456 N N . ILE A 1 188 ? 15.852 2.281 1.201 1 98.81 188 ILE A N 1
ATOM 1457 C CA . ILE A 1 188 ? 16.094 3.703 0.975 1 98.81 188 ILE A CA 1
ATOM 1458 C C . ILE A 1 188 ? 16.641 3.916 -0.435 1 98.81 188 ILE A C 1
ATOM 1460 O O . ILE A 1 188 ? 16.109 4.738 -1.191 1 98.81 188 ILE A O 1
ATOM 1464 N N . THR A 1 189 ? 17.641 3.139 -0.784 1 98.69 189 THR A N 1
ATOM 1465 C CA . THR A 1 189 ? 18.266 3.244 -2.096 1 98.69 189 THR A CA 1
ATOM 1466 C C . THR A 1 189 ? 17.25 2.984 -3.205 1 98.69 189 THR A C 1
ATOM 1468 O O . THR A 1 189 ? 17.156 3.756 -4.164 1 98.69 189 THR A O 1
ATOM 1471 N N . MET A 1 190 ? 16.516 1.926 -3.07 1 98.81 190 MET A N 1
ATOM 1472 C CA . MET A 1 190 ? 15.531 1.548 -4.082 1 98.81 190 MET A CA 1
ATOM 1473 C C . MET A 1 190 ? 14.469 2.629 -4.238 1 98.81 190 MET A C 1
ATOM 1475 O O . MET A 1 190 ? 14.125 3.016 -5.359 1 98.81 190 MET A O 1
ATOM 1479 N N . ILE A 1 191 ? 13.953 3.119 -3.115 1 98.88 191 ILE A N 1
ATOM 1480 C CA . ILE A 1 191 ? 12.922 4.145 -3.145 1 98.88 191 ILE A CA 1
ATOM 1481 C C . ILE A 1 191 ? 13.438 5.379 -3.879 1 98.88 191 ILE A C 1
ATOM 1483 O O . ILE A 1 191 ? 12.773 5.906 -4.77 1 98.88 191 ILE A O 1
ATOM 1487 N N . GLU A 1 192 ? 14.602 5.836 -3.549 1 98.88 192 GLU A N 1
ATOM 1488 C CA . GLU A 1 192 ? 15.164 7.035 -4.164 1 98.88 192 GLU A CA 1
ATOM 1489 C C . GLU A 1 192 ? 15.43 6.816 -5.652 1 98.88 192 GLU A C 1
ATOM 1491 O O . GLU A 1 192 ? 15.117 7.684 -6.473 1 98.88 192 GLU A O 1
ATOM 1496 N N . GLU A 1 193 ? 15.945 5.68 -5.988 1 98.44 193 GLU A N 1
ATOM 1497 C CA . GLU A 1 193 ? 16.266 5.398 -7.387 1 98.44 193 GLU A CA 1
ATOM 1498 C C . GLU A 1 193 ? 15 5.293 -8.234 1 98.44 193 GLU A C 1
ATOM 1500 O O . GLU A 1 193 ? 14.969 5.762 -9.367 1 98.44 193 GLU A O 1
ATOM 1505 N N . MET A 1 194 ? 14.016 4.734 -7.672 1 98.5 194 MET A N 1
ATOM 1506 C CA . MET A 1 194 ? 12.805 4.457 -8.438 1 98.5 194 MET A CA 1
ATOM 1507 C C . MET A 1 194 ? 11.93 5.699 -8.531 1 98.5 194 MET A C 1
ATOM 1509 O O . MET A 1 194 ? 11.141 5.84 -9.477 1 98.5 194 MET A O 1
ATOM 1513 N N . THR A 1 195 ? 12.055 6.57 -7.562 1 98.75 195 THR A N 1
ATOM 1514 C CA . THR A 1 195 ? 11.086 7.66 -7.492 1 98.75 195 THR A CA 1
ATOM 1515 C C . THR A 1 195 ? 11.758 9 -7.762 1 98.75 195 THR A C 1
ATOM 1517 O O . THR A 1 195 ? 11.086 9.992 -8.055 1 98.75 195 THR A O 1
ATOM 1520 N N . ASN A 1 196 ? 13.062 9.086 -7.59 1 98.56 196 ASN A N 1
ATOM 1521 C CA . ASN A 1 196 ? 13.812 10.328 -7.645 1 98.56 196 ASN A CA 1
ATOM 1522 C C . ASN A 1 196 ? 13.328 11.328 -6.59 1 98.56 196 ASN A C 1
ATOM 1524 O O . ASN A 1 196 ? 13.297 12.531 -6.84 1 98.56 196 ASN A O 1
ATOM 1528 N N . ILE A 1 197 ? 12.742 10.883 -5.539 1 98.5 197 ILE A N 1
ATOM 1529 C CA . ILE A 1 197 ? 12.359 11.672 -4.371 1 98.5 197 ILE A CA 1
ATOM 1530 C C . ILE A 1 197 ? 13.273 11.344 -3.199 1 98.5 197 ILE A C 1
ATOM 1532 O O . ILE A 1 197 ? 13.492 10.172 -2.885 1 98.5 197 ILE A O 1
ATOM 1536 N N . PRO A 1 198 ? 13.844 12.312 -2.576 1 98.19 198 PRO A N 1
ATOM 1537 C CA . PRO A 1 198 ? 14.797 12.031 -1.498 1 98.19 198 PRO A CA 1
ATOM 1538 C C . PRO A 1 198 ? 14.109 11.523 -0.229 1 98.19 198 PRO A C 1
ATOM 1540 O O . PRO A 1 198 ? 13.023 11.992 0.12 1 98.19 198 PRO A O 1
ATOM 1543 N N . VAL A 1 199 ? 14.727 10.547 0.411 1 98.5 199 VAL A N 1
ATOM 1544 C CA . VAL A 1 199 ? 14.398 10.219 1.795 1 98.5 199 VAL A CA 1
ATOM 1545 C C . VAL A 1 199 ? 15.078 11.211 2.734 1 98.5 199 VAL A C 1
ATOM 1547 O O . VAL A 1 199 ? 16.297 11.18 2.91 1 98.5 199 VAL A O 1
ATOM 1550 N N . LEU A 1 200 ? 14.297 12.039 3.354 1 97.94 200 LEU A N 1
ATOM 1551 C CA . LEU A 1 200 ? 14.797 13.188 4.102 1 97.94 200 LEU A CA 1
ATOM 1552 C C . LEU A 1 200 ? 15.312 12.758 5.473 1 97.94 200 LEU A C 1
ATOM 1554 O O . LEU A 1 200 ? 16.219 13.391 6.027 1 97.94 200 LEU A O 1
ATOM 1558 N N . SER A 1 201 ? 14.664 11.758 6.008 1 97.75 201 SER A N 1
ATOM 1559 C CA . SER A 1 201 ? 14.977 11.328 7.367 1 97.75 201 SER A CA 1
ATOM 1560 C C . SER A 1 201 ? 14.414 9.938 7.652 1 97.75 201 SER A C 1
ATOM 1562 O O . SER A 1 201 ? 13.547 9.453 6.922 1 97.75 201 SER A O 1
ATOM 1564 N N . THR A 1 202 ? 14.977 9.273 8.609 1 98.12 202 THR A N 1
ATOM 1565 C CA . THR A 1 202 ? 14.484 8.016 9.172 1 98.12 202 THR A CA 1
ATOM 1566 C C . THR A 1 202 ? 14.289 8.148 10.68 1 98.12 202 THR A C 1
ATOM 1568 O O . THR A 1 202 ? 14.992 8.914 11.344 1 98.12 202 THR A O 1
ATOM 1571 N N . LEU A 1 203 ? 13.312 7.422 11.148 1 97.75 203 LEU A N 1
ATOM 1572 C CA . LEU A 1 203 ? 12.992 7.516 12.57 1 97.75 203 LEU A CA 1
ATOM 1573 C C . LEU A 1 203 ? 12.898 6.129 13.195 1 97.75 203 LEU A C 1
ATOM 1575 O O . LEU A 1 203 ? 12.195 5.258 12.688 1 97.75 203 LEU A O 1
ATOM 1579 N N . LYS A 1 204 ? 13.617 5.906 14.281 1 96 204 LYS A N 1
ATOM 1580 C CA . LYS A 1 204 ? 13.484 4.68 15.055 1 96 204 LYS A CA 1
ATOM 1581 C C . LYS A 1 204 ? 12.266 4.734 15.969 1 96 204 LYS A C 1
ATOM 1583 O O . LYS A 1 204 ? 11.828 5.816 16.375 1 96 204 LYS A O 1
ATOM 1588 N N . GLN A 1 205 ? 11.773 3.598 16.281 1 92.88 205 GLN A N 1
ATOM 1589 C CA . GLN A 1 205 ? 10.656 3.535 17.219 1 92.88 205 GLN A CA 1
ATOM 1590 C C . GLN A 1 205 ? 11.023 4.145 18.562 1 92.88 205 GLN A C 1
ATOM 1592 O O . GLN A 1 205 ? 12.102 3.885 19.094 1 92.88 205 GLN A O 1
ATOM 1597 N N . GLY A 1 206 ? 10.195 4.996 19.062 1 91.5 206 GLY A N 1
ATOM 1598 C CA . GLY A 1 206 ? 10.383 5.543 20.391 1 91.5 206 GLY A CA 1
ATOM 1599 C C . GLY A 1 206 ? 11.219 6.812 20.406 1 91.5 206 GLY A C 1
ATOM 1600 O O . GLY A 1 206 ? 11.391 7.434 21.453 1 91.5 206 GLY A O 1
ATOM 1601 N N . MET A 1 207 ? 11.719 7.176 19.312 1 92.56 207 MET A N 1
ATOM 1602 C CA . MET A 1 207 ? 12.492 8.414 19.25 1 92.56 207 MET A CA 1
ATOM 1603 C C . MET A 1 207 ? 11.609 9.625 19.516 1 92.56 207 MET A C 1
ATOM 1605 O O . MET A 1 207 ? 10.461 9.672 19.062 1 92.56 207 MET A O 1
ATOM 1609 N N . THR A 1 208 ? 12.18 10.633 20.188 1 95.12 208 THR A N 1
ATOM 1610 C CA . THR A 1 208 ? 11.406 11.82 20.531 1 95.12 208 THR A CA 1
ATOM 1611 C C . THR A 1 208 ? 11.922 13.039 19.75 1 95.12 208 THR A C 1
ATOM 1613 O O . THR A 1 208 ? 11.438 14.148 19.969 1 95.12 208 THR A O 1
ATOM 1616 N N . ASP A 1 209 ? 12.883 12.789 18.969 1 95.56 209 ASP A N 1
ATOM 1617 C CA . ASP A 1 209 ? 13.453 13.836 18.125 1 95.56 209 ASP A CA 1
ATOM 1618 C C . ASP A 1 209 ? 13.703 13.328 16.703 1 95.56 209 ASP A C 1
ATOM 1620 O O . ASP A 1 209 ? 14.219 12.227 16.516 1 95.56 209 ASP A O 1
ATOM 1624 N N . LEU A 1 210 ? 13.305 14.133 15.781 1 96.31 210 LEU A N 1
ATOM 1625 C CA . LEU A 1 210 ? 13.531 13.805 14.383 1 96.31 210 LEU A CA 1
ATOM 1626 C C . LEU A 1 210 ? 14.875 14.352 13.906 1 96.31 210 LEU A C 1
ATOM 1628 O O . LEU A 1 210 ? 15.164 15.539 14.078 1 96.31 210 LEU A O 1
ATOM 1632 N N . GLU A 1 211 ? 15.711 13.492 13.367 1 95 211 GLU A N 1
ATOM 1633 C CA . GLU A 1 211 ? 16.984 13.93 12.797 1 95 211 GLU A CA 1
ATOM 1634 C C . GLU A 1 211 ? 16.797 14.43 11.367 1 95 211 GLU A C 1
ATOM 1636 O O . GLU A 1 211 ? 16.859 13.641 10.422 1 95 211 GLU A O 1
ATOM 1641 N N . ILE A 1 212 ? 16.688 15.688 11.281 1 96.06 212 ILE A N 1
ATOM 1642 C CA . ILE A 1 212 ? 16.531 16.375 10 1 96.06 212 ILE A CA 1
ATOM 1643 C C . ILE A 1 212 ? 17.188 17.75 10.055 1 96.06 212 ILE A C 1
ATOM 1645 O O . ILE A 1 212 ? 17.016 18.484 11.031 1 96.06 212 ILE A O 1
ATOM 1649 N N . SER A 1 213 ? 17.953 18.109 9.062 1 95.62 213 SER A N 1
ATOM 1650 C CA . SER A 1 213 ? 18.703 19.359 9.086 1 95.62 213 SER A CA 1
ATOM 1651 C C . SER A 1 213 ? 17.812 20.547 8.75 1 95.62 213 SER A C 1
ATOM 1653 O O . SER A 1 213 ? 16.734 20.375 8.195 1 95.62 213 SER A O 1
ATOM 1655 N N . LYS A 1 214 ? 18.328 21.719 9.047 1 94.56 214 LYS A N 1
ATOM 1656 C CA . LYS A 1 214 ? 17.625 22.953 8.703 1 94.56 214 LYS A CA 1
ATOM 1657 C C . LYS A 1 214 ? 17.469 23.094 7.191 1 94.56 214 LYS A C 1
ATOM 1659 O O . LYS A 1 214 ? 16.438 23.578 6.707 1 94.56 214 LYS A O 1
ATOM 1664 N N . GLU A 1 215 ? 18.516 22.656 6.516 1 93.12 215 GLU A N 1
ATOM 1665 C CA . GLU A 1 215 ? 18.5 22.703 5.055 1 93.12 215 GLU A CA 1
ATOM 1666 C C . GLU A 1 215 ? 17.406 21.812 4.484 1 93.12 215 GLU A C 1
ATOM 1668 O O . GLU A 1 215 ? 16.719 22.188 3.543 1 93.12 215 GLU A O 1
ATOM 1673 N N . GLN A 1 216 ? 17.25 20.672 5.059 1 93.44 216 GLN A N 1
ATOM 1674 C CA . GLN A 1 216 ? 16.234 19.734 4.613 1 93.44 2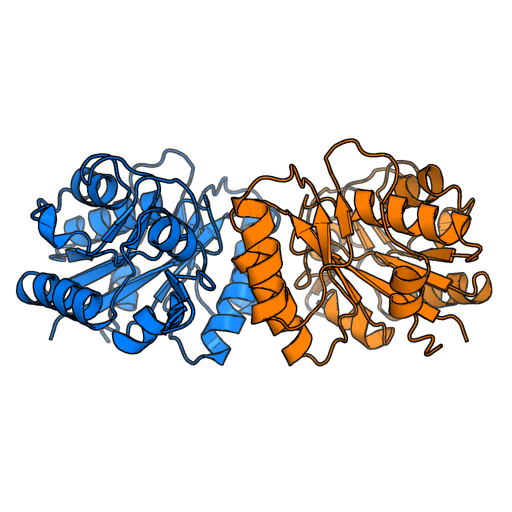16 GLN A CA 1
ATOM 1675 C C . GLN A 1 216 ? 14.828 20.281 4.891 1 93.44 216 GLN A C 1
ATOM 1677 O O . GLN A 1 216 ? 13.93 20.156 4.055 1 93.44 216 GLN A O 1
ATOM 1682 N N . ILE A 1 217 ? 14.703 20.875 6.031 1 94 217 ILE A N 1
ATOM 1683 C CA . ILE A 1 217 ? 13.414 21.469 6.387 1 94 217 ILE A CA 1
ATOM 1684 C C . ILE A 1 217 ? 13.086 22.609 5.426 1 94 217 ILE A C 1
ATOM 1686 O O . ILE A 1 217 ? 11.945 22.75 4.988 1 94 217 ILE A O 1
ATOM 1690 N N . ALA A 1 218 ? 14.094 23.375 5.059 1 90.94 218 ALA A N 1
ATOM 1691 C CA . ALA A 1 218 ? 13.898 24.516 4.152 1 90.94 218 ALA A CA 1
ATOM 1692 C C . ALA A 1 218 ? 13.398 24.031 2.787 1 90.94 218 ALA A C 1
ATOM 1694 O O . ALA A 1 218 ? 12.641 24.734 2.117 1 90.94 218 ALA A O 1
ATOM 1695 N N . THR A 1 219 ? 13.766 22.828 2.4 1 89.12 219 THR A N 1
ATOM 1696 C CA . THR A 1 219 ? 13.359 22.297 1.101 1 89.12 219 THR A CA 1
ATOM 1697 C C . THR A 1 219 ? 11.867 22 1.075 1 89.12 219 THR A C 1
ATOM 1699 O O . THR A 1 219 ? 11.266 21.906 0.003 1 89.12 219 THR A O 1
ATOM 1702 N N . LEU A 1 220 ? 11.305 21.766 2.197 1 92.56 220 LEU A N 1
ATOM 1703 C CA . LEU A 1 220 ? 9.875 21.484 2.277 1 92.56 220 LEU A CA 1
ATOM 1704 C C . LEU A 1 220 ? 9.055 22.719 1.877 1 92.56 220 LEU A C 1
ATOM 1706 O O . LEU A 1 220 ? 7.93 22.578 1.399 1 92.56 220 LEU A O 1
ATOM 1710 N N . TRP A 1 221 ? 9.656 23.953 1.994 1 86.38 221 TRP A N 1
ATOM 1711 C CA . TRP A 1 221 ? 8.922 25.188 1.782 1 86.38 221 TRP A CA 1
ATOM 1712 C C . TRP A 1 221 ? 9.43 25.922 0.546 1 86.38 221 TRP A C 1
ATOM 1714 O O . TRP A 1 221 ? 8.922 26.984 0.196 1 86.38 221 TRP A O 1
ATOM 1724 N N . GLY A 1 222 ? 10.172 25.25 -0.337 1 72.31 222 GLY A N 1
ATOM 1725 C CA . GLY A 1 222 ? 10.641 25.828 -1.583 1 72.31 222 GLY A CA 1
ATOM 1726 C C . GLY A 1 222 ? 11.664 26.938 -1.376 1 72.31 222 GLY A C 1
ATOM 1727 O O . GLY A 1 222 ? 11.883 27.75 -2.266 1 72.31 222 GLY A O 1
ATOM 1728 N N . ASN A 1 223 ? 12.117 27.25 -0.14 1 55.53 223 ASN A N 1
ATOM 1729 C CA . ASN A 1 223 ? 13.008 28.406 0.033 1 55.53 223 ASN A CA 1
ATOM 1730 C C . ASN A 1 223 ? 14.32 28.219 -0.71 1 55.53 223 ASN A C 1
ATOM 1732 O O . ASN A 1 223 ? 14.984 27.188 -0.559 1 55.53 223 ASN A O 1
ATOM 1736 N N . GLU A 1 224 ? 14.367 28.609 -2.062 1 44.72 224 GLU A N 1
ATOM 1737 C CA . GLU A 1 224 ? 15.625 28.875 -2.752 1 44.72 224 GLU A CA 1
ATOM 1738 C C . GLU A 1 224 ? 16.609 29.594 -1.842 1 44.72 224 GLU A C 1
ATOM 1740 O O . GLU A 1 224 ? 16.25 30.547 -1.144 1 44.72 224 GLU A O 1
ATOM 1745 N N . GLN A 1 225 ? 17.672 28.953 -1.36 1 37.22 225 GLN A N 1
ATOM 1746 C CA . GLN A 1 225 ? 18.828 29.766 -0.991 1 37.22 225 GLN A CA 1
ATOM 1747 C C . GLN A 1 225 ? 19.109 30.844 -2.043 1 37.22 225 GLN A C 1
ATOM 1749 O O . GLN A 1 225 ? 19.016 30.578 -3.242 1 37.22 225 GLN A O 1
ATOM 1754 N N . MET B 1 1 ? -3.014 -23.625 -26.594 1 76 1 MET B N 1
ATOM 1755 C CA . MET B 1 1 ? -2.088 -22.797 -25.812 1 76 1 MET B CA 1
ATOM 1756 C C . MET B 1 1 ? -2.594 -22.609 -24.391 1 76 1 MET B C 1
ATOM 1758 O O . MET B 1 1 ? -3.803 -22.531 -24.156 1 76 1 MET B O 1
ATOM 1762 N N . SER B 1 2 ? -1.654 -22.875 -23.344 1 85.19 2 SER B N 1
ATOM 1763 C CA . SER B 1 2 ? -2.043 -22.828 -21.938 1 85.19 2 SER B CA 1
ATOM 1764 C C . SER B 1 2 ? -2.57 -21.453 -21.562 1 85.19 2 SER B C 1
ATOM 1766 O O . SER B 1 2 ? -2.172 -20.453 -22.141 1 85.19 2 SER B O 1
ATOM 1768 N N . LYS B 1 3 ? -3.59 -21.484 -20.766 1 93.5 3 LYS B N 1
ATOM 1769 C CA . LYS B 1 3 ? -4.125 -20.25 -20.203 1 93.5 3 LYS B CA 1
ATOM 1770 C C . LYS B 1 3 ? -3.521 -19.953 -18.828 1 93.5 3 LYS B C 1
ATOM 1772 O O . LYS B 1 3 ? -3.527 -20.812 -17.953 1 93.5 3 LYS B O 1
ATOM 1777 N N . GLY B 1 4 ? -2.955 -18.766 -18.734 1 96.56 4 GLY B N 1
ATOM 1778 C CA . GLY B 1 4 ? -2.32 -18.406 -17.469 1 96.56 4 GLY B CA 1
ATOM 1779 C C . GLY B 1 4 ? -3.002 -17.25 -16.766 1 96.56 4 GLY B C 1
ATOM 1780 O O . GLY B 1 4 ? -3.633 -16.406 -17.406 1 96.56 4 GLY B O 1
ATOM 1781 N N . ILE B 1 5 ? -2.928 -17.234 -15.453 1 98 5 ILE B N 1
ATOM 1782 C CA . ILE B 1 5 ? -3.336 -16.094 -14.641 1 98 5 ILE B CA 1
ATOM 1783 C C . ILE B 1 5 ? -2.242 -15.758 -13.633 1 98 5 ILE B C 1
ATOM 1785 O O . ILE B 1 5 ? -1.6 -16.656 -13.086 1 98 5 ILE B O 1
ATOM 1789 N N . PHE B 1 6 ? -2.025 -14.547 -13.5 1 98.75 6 PHE B N 1
ATOM 1790 C CA . PHE B 1 6 ? -1.05 -14.078 -12.523 1 98.75 6 PHE B CA 1
ATOM 1791 C C . PHE B 1 6 ? -1.737 -13.664 -11.227 1 98.75 6 PHE B C 1
ATOM 1793 O O . PHE B 1 6 ? -2.73 -12.938 -11.25 1 98.75 6 PHE B O 1
ATOM 1800 N N . VAL B 1 7 ? -1.257 -14.156 -10.094 1 98.75 7 VAL B N 1
ATOM 1801 C CA . VAL B 1 7 ? -1.766 -13.773 -8.781 1 98.75 7 VAL B CA 1
ATOM 1802 C C . VAL B 1 7 ? -0.8 -12.797 -8.117 1 98.75 7 VAL B C 1
ATOM 1804 O O . VAL B 1 7 ? 0.311 -13.172 -7.738 1 98.75 7 VAL B O 1
ATOM 1807 N N . THR B 1 8 ? -1.202 -11.57 -8.008 1 98.81 8 THR B N 1
ATOM 1808 C CA . THR B 1 8 ? -0.423 -10.578 -7.285 1 98.81 8 THR B CA 1
ATOM 1809 C C . THR B 1 8 ? -1.133 -10.164 -6 1 98.81 8 THR B C 1
ATOM 1811 O O . THR B 1 8 ? -2.246 -10.617 -5.727 1 98.81 8 THR B O 1
ATOM 1814 N N . GLY B 1 9 ? -0.462 -9.484 -5.133 1 98.62 9 GLY B N 1
ATOM 1815 C CA . GLY B 1 9 ? -1.02 -8.961 -3.896 1 98.62 9 GLY B CA 1
ATOM 1816 C C . GLY B 1 9 ? -0.822 -7.461 -3.746 1 98.62 9 GLY B C 1
ATOM 1817 O O . GLY B 1 9 ? -0.028 -6.859 -4.469 1 98.62 9 GLY B O 1
ATOM 1818 N N . THR B 1 10 ? -1.552 -6.891 -2.811 1 98.69 10 THR B N 1
ATOM 1819 C CA . THR B 1 10 ? -1.367 -5.48 -2.504 1 98.69 10 THR B CA 1
ATOM 1820 C C . THR B 1 10 ? -0.08 -5.262 -1.713 1 98.69 10 THR B C 1
ATOM 1822 O O . THR B 1 10 ? 0.381 -4.125 -1.567 1 98.69 10 THR B O 1
ATOM 1825 N N . GLY B 1 11 ? 0.474 -6.23 -1.182 1 97.06 11 GLY B N 1
ATOM 1826 C CA . GLY B 1 11 ? 1.717 -6.152 -0.43 1 97.06 11 GLY B CA 1
ATOM 1827 C C . GLY B 1 11 ? 2.141 -7.48 0.163 1 97.06 11 GLY B C 1
ATOM 1828 O O . GLY B 1 11 ? 1.662 -8.539 -0.259 1 97.06 11 GLY B O 1
ATOM 1829 N N . THR B 1 12 ? 3.053 -7.328 1.089 1 92.38 12 THR B N 1
ATOM 1830 C CA . THR B 1 12 ? 3.551 -8.492 1.812 1 92.38 12 THR B CA 1
ATOM 1831 C C . THR B 1 12 ? 2.553 -8.938 2.877 1 92.38 12 THR B C 1
ATOM 1833 O O . THR B 1 12 ? 1.823 -8.109 3.434 1 92.38 12 THR B O 1
ATOM 1836 N N . ASP B 1 13 ? 2.334 -10.227 3.127 1 93 13 ASP B N 1
ATOM 1837 C CA . ASP B 1 13 ? 1.621 -10.852 4.238 1 93 13 ASP B CA 1
ATOM 1838 C C . ASP B 1 13 ? 0.115 -10.625 4.117 1 93 13 ASP B C 1
ATOM 1840 O O . ASP B 1 13 ? -0.594 -10.586 5.125 1 93 13 ASP B O 1
ATOM 1844 N N . VAL B 1 14 ? -0.38 -10.375 2.908 1 97.25 14 VAL B N 1
ATOM 1845 C CA . VAL B 1 14 ? -1.819 -10.219 2.721 1 97.25 14 VAL B CA 1
ATOM 1846 C C . VAL B 1 14 ? -2.459 -11.586 2.496 1 97.25 14 VAL B C 1
ATOM 1848 O O . VAL B 1 14 ? -3.682 -11.695 2.367 1 97.25 14 VAL B O 1
ATOM 1851 N N . GLY B 1 15 ? -1.697 -12.625 2.426 1 97.25 15 GLY B N 1
ATOM 1852 C CA . GLY B 1 15 ? -2.205 -13.977 2.281 1 97.25 15 GLY B CA 1
ATOM 1853 C C . GLY B 1 15 ? -2.195 -14.469 0.844 1 97.25 15 GLY B C 1
ATOM 1854 O O . GLY B 1 15 ? -3 -15.32 0.469 1 97.25 15 GLY B O 1
ATOM 1855 N N . LYS B 1 16 ? -1.362 -13.922 0.02 1 97.75 16 LYS B N 1
ATOM 1856 C CA . LYS B 1 16 ? -1.276 -14.242 -1.401 1 97.75 16 LYS B CA 1
ATOM 1857 C C . LYS B 1 16 ? -1.108 -15.742 -1.617 1 97.75 16 LYS B C 1
ATOM 1859 O O . LYS B 1 16 ? -1.868 -16.359 -2.369 1 97.75 16 LYS B O 1
ATOM 1864 N N . THR B 1 17 ? -0.13 -16.359 -0.914 1 98 17 THR B N 1
ATOM 1865 C CA . THR B 1 17 ? 0.165 -17.781 -1.07 1 98 17 THR B CA 1
ATOM 1866 C C . THR B 1 17 ? -1.005 -18.641 -0.587 1 98 17 THR B C 1
ATOM 1868 O O . THR B 1 17 ? -1.41 -19.578 -1.264 1 98 17 THR B O 1
ATOM 1871 N N . TYR B 1 18 ? -1.534 -18.266 0.561 1 98.31 18 TYR B N 1
ATOM 1872 C CA . TYR B 1 18 ? -2.674 -18.953 1.154 1 98.31 18 TYR B CA 1
ATOM 1873 C C . TYR B 1 18 ? -3.867 -18.953 0.206 1 98.31 18 TYR B C 1
ATOM 1875 O O . TYR B 1 18 ? -4.453 -20 -0.068 1 98.31 18 TYR B O 1
ATOM 1883 N N . VAL B 1 19 ? -4.176 -17.812 -0.364 1 98.25 19 VAL B N 1
ATOM 1884 C CA . VAL B 1 19 ? -5.32 -17.672 -1.26 1 98.25 19 VAL B CA 1
ATOM 1885 C C . VAL B 1 19 ? -5.031 -18.375 -2.58 1 98.25 19 VAL B C 1
ATOM 1887 O O . VAL B 1 19 ? -5.918 -19.016 -3.15 1 98.25 19 VAL B O 1
ATOM 1890 N N . THR B 1 20 ? -3.793 -18.266 -3.115 1 98.38 20 THR B N 1
ATOM 1891 C CA . THR B 1 20 ? -3.404 -18.969 -4.336 1 98.38 20 THR B CA 1
ATOM 1892 C C . THR B 1 20 ? -3.646 -20.469 -4.199 1 98.38 20 THR B C 1
ATOM 1894 O O . THR B 1 20 ? -4.191 -21.094 -5.109 1 98.38 20 THR B O 1
ATOM 1897 N N . ALA B 1 21 ? -3.299 -21 -3.043 1 98.56 21 ALA B N 1
ATOM 1898 C CA . ALA B 1 21 ? -3.463 -22.438 -2.795 1 98.56 21 ALA B CA 1
ATOM 1899 C C . ALA B 1 21 ? -4.938 -22.828 -2.836 1 98.56 21 ALA B C 1
ATOM 1901 O O . ALA B 1 21 ? -5.301 -23.812 -3.484 1 98.56 21 ALA B O 1
ATOM 1902 N N . LEU B 1 22 ? -5.723 -22.094 -2.172 1 98.5 22 LEU B N 1
ATOM 1903 C CA . LEU B 1 22 ? -7.145 -22.422 -2.096 1 98.5 22 LEU B CA 1
ATOM 1904 C C . LEU B 1 22 ? -7.824 -22.203 -3.441 1 98.5 22 LEU B C 1
ATOM 1906 O O . LEU B 1 22 ? -8.758 -22.938 -3.799 1 98.5 22 LEU B O 1
ATOM 1910 N N . LEU B 1 23 ? -7.391 -21.172 -4.152 1 98.06 23 LEU B N 1
ATOM 1911 C CA . LEU B 1 23 ? -7.918 -20.953 -5.492 1 98.06 23 LEU B CA 1
ATOM 1912 C C . LEU B 1 23 ? -7.562 -22.109 -6.418 1 98.06 23 LEU B C 1
ATOM 1914 O O . LEU B 1 23 ? -8.422 -22.609 -7.145 1 98.06 23 LEU B O 1
ATOM 1918 N N . ALA B 1 24 ? -6.305 -22.562 -6.398 1 98.12 24 ALA B N 1
ATOM 1919 C CA . ALA B 1 24 ? -5.875 -23.703 -7.191 1 98.12 24 ALA B CA 1
ATOM 1920 C C . ALA B 1 24 ? -6.66 -24.953 -6.812 1 98.12 24 ALA B C 1
ATOM 1922 O O . ALA B 1 24 ? -7.113 -25.703 -7.688 1 98.12 24 ALA B O 1
ATOM 1923 N N . LYS B 1 25 ? -6.828 -25.156 -5.52 1 98.06 25 LYS B N 1
ATOM 1924 C CA . LYS B 1 25 ? -7.602 -26.281 -5.027 1 98.06 25 LYS B CA 1
ATOM 1925 C C . LYS B 1 25 ? -9.023 -26.266 -5.578 1 98.06 25 LYS B C 1
ATOM 1927 O O . LYS B 1 25 ? -9.516 -27.281 -6.082 1 98.06 25 LYS B O 1
ATOM 1932 N N . LYS B 1 26 ? -9.633 -25.125 -5.477 1 97.62 26 LYS B N 1
ATOM 1933 C CA . LYS B 1 26 ? -11.008 -24.984 -5.949 1 97.62 26 LYS B CA 1
ATOM 1934 C C . LYS B 1 26 ? -11.102 -25.219 -7.457 1 97.62 26 LYS B C 1
ATOM 1936 O O . LYS B 1 26 ? -12.031 -25.859 -7.934 1 97.62 26 LYS B O 1
ATOM 1941 N N . MET B 1 27 ? -10.164 -24.688 -8.195 1 96.62 27 MET B N 1
ATOM 1942 C CA . MET B 1 27 ? -10.133 -24.906 -9.633 1 96.62 27 MET B CA 1
ATOM 1943 C C . MET B 1 27 ? -10.031 -26.391 -9.961 1 96.62 27 MET B C 1
ATOM 1945 O O . MET B 1 27 ? -10.75 -26.891 -10.836 1 96.62 27 MET B O 1
ATOM 1949 N N . ARG B 1 28 ? -9.227 -27.031 -9.289 1 96.56 28 ARG B N 1
ATOM 1950 C CA . ARG B 1 28 ? -9.062 -28.469 -9.531 1 96.56 28 ARG B CA 1
ATOM 1951 C C . ARG B 1 28 ? -10.328 -29.234 -9.164 1 96.56 28 ARG B C 1
ATOM 1953 O O . ARG B 1 28 ? -10.719 -30.172 -9.875 1 96.56 28 ARG B O 1
ATOM 1960 N N . GLU B 1 29 ? -10.93 -28.812 -8.094 1 96.25 29 GLU B N 1
ATOM 1961 C CA . GLU B 1 29 ? -12.211 -29.406 -7.723 1 96.25 29 GLU B CA 1
ATOM 1962 C C . GLU B 1 29 ? -13.242 -29.234 -8.844 1 96.25 29 GLU B C 1
ATOM 1964 O O . GLU B 1 29 ? -14.109 -30.094 -9.023 1 96.25 29 GLU B O 1
ATOM 1969 N N . TYR B 1 30 ? -13.148 -28.125 -9.531 1 95.88 30 TYR B N 1
ATOM 1970 C CA . TYR B 1 30 ? -14.086 -27.828 -10.609 1 95.88 30 TYR B CA 1
ATOM 1971 C C . TYR B 1 30 ? -13.633 -28.469 -11.914 1 95.88 30 TYR B C 1
ATOM 1973 O O . TYR B 1 30 ? -14.242 -28.234 -12.969 1 95.88 30 TYR B O 1
ATOM 1981 N N . GLY B 1 31 ? -12.492 -29.141 -11.961 1 95.12 31 GLY B N 1
ATOM 1982 C CA . GLY B 1 31 ? -12.102 -29.938 -13.109 1 95.12 31 GLY B CA 1
ATOM 1983 C C . GLY B 1 31 ? -10.984 -29.312 -13.922 1 95.12 31 GLY B C 1
ATOM 1984 O O . GLY B 1 31 ? -10.594 -29.844 -14.961 1 95.12 31 GLY B O 1
ATOM 1985 N N . TYR B 1 32 ? -10.484 -28.219 -13.484 1 95.38 32 TYR B N 1
ATOM 1986 C CA . TYR B 1 32 ? -9.359 -27.609 -14.18 1 95.38 32 TYR B CA 1
ATOM 1987 C C . TYR B 1 32 ? -8.047 -28.312 -13.828 1 95.38 32 TYR B C 1
ATOM 1989 O O . TYR B 1 32 ? -7.773 -28.562 -12.648 1 95.38 32 TYR B O 1
ATOM 1997 N N . ASP B 1 33 ? -7.363 -28.688 -14.805 1 97 33 ASP B N 1
ATOM 1998 C CA . ASP B 1 33 ? -6.016 -29.203 -14.609 1 97 33 ASP B CA 1
ATOM 1999 C C . ASP B 1 33 ? -4.996 -28.078 -14.492 1 97 33 ASP B C 1
ATOM 2001 O O . ASP B 1 33 ? -4.395 -27.672 -15.492 1 97 33 ASP B O 1
ATOM 2005 N N . VAL B 1 34 ? -4.766 -27.594 -13.305 1 97.5 34 VAL B N 1
ATOM 2006 C CA . VAL B 1 34 ? -4.023 -26.359 -13.07 1 97.5 34 VAL B CA 1
ATOM 2007 C C . VAL B 1 34 ? -2.615 -26.688 -12.578 1 97.5 34 VAL B C 1
ATOM 2009 O O . VAL B 1 34 ? -2.441 -27.531 -11.703 1 97.5 34 VAL B O 1
ATOM 2012 N N . GLY B 1 35 ? -1.599 -26.109 -13.172 1 98.44 35 GLY B N 1
ATOM 2013 C CA . GLY B 1 35 ? -0.241 -26.062 -12.656 1 98.44 35 GLY B CA 1
ATOM 2014 C C . GLY B 1 35 ? 0.079 -24.766 -11.938 1 98.44 35 GLY B C 1
ATOM 2015 O O . GLY B 1 35 ? -0.748 -23.844 -11.898 1 98.44 35 GLY B O 1
ATOM 2016 N N . TYR B 1 36 ? 1.222 -24.734 -11.289 1 98.81 36 TYR B N 1
ATOM 2017 C CA . TYR B 1 36 ? 1.69 -23.594 -10.508 1 98.81 36 TYR B CA 1
ATOM 2018 C C . TYR B 1 36 ? 3.104 -23.203 -10.922 1 98.81 36 TYR B C 1
ATOM 2020 O O . TYR B 1 36 ? 3.932 -24.062 -11.227 1 98.81 36 TYR B O 1
ATOM 2028 N N . TYR B 1 37 ? 3.346 -21.891 -10.922 1 98.88 37 TYR B N 1
ATOM 2029 C CA . TYR B 1 37 ? 4.691 -21.391 -11.203 1 98.88 37 TYR B CA 1
ATOM 2030 C C . TYR B 1 37 ? 4.969 -20.094 -10.453 1 98.88 37 TYR B C 1
ATOM 2032 O O . TYR B 1 37 ? 4.09 -19.25 -10.336 1 98.88 37 TYR B O 1
ATOM 2040 N N . LYS B 1 38 ? 6.145 -19.922 -9.914 1 98.81 38 LYS B N 1
ATOM 2041 C CA . LYS B 1 38 ? 6.66 -18.688 -9.312 1 98.81 38 LYS B CA 1
ATOM 2042 C C . LYS B 1 38 ? 8.078 -18.406 -9.789 1 98.81 38 LYS B C 1
ATOM 2044 O O . LYS B 1 38 ? 8.953 -19.266 -9.719 1 98.81 38 LYS B O 1
ATOM 2049 N N . ALA B 1 39 ? 8.281 -17.234 -10.281 1 98.75 39 ALA B N 1
ATOM 2050 C CA . ALA B 1 39 ? 9.57 -16.891 -10.875 1 98.75 39 ALA B CA 1
ATOM 2051 C C . ALA B 1 39 ? 10.68 -16.922 -9.82 1 98.75 39 ALA B C 1
ATOM 2053 O O . ALA B 1 39 ? 11.688 -17.609 -9.992 1 98.75 39 ALA B O 1
ATOM 2054 N N . ALA B 1 40 ? 10.469 -16.203 -8.758 1 98.5 40 ALA B N 1
ATOM 2055 C CA . ALA B 1 40 ? 11.477 -16.062 -7.715 1 98.5 40 ALA B CA 1
ATOM 2056 C C . ALA B 1 40 ? 10.836 -16.047 -6.332 1 98.5 40 ALA B C 1
ATOM 2058 O O . ALA B 1 40 ? 9.836 -15.359 -6.109 1 98.5 40 ALA B O 1
ATOM 2059 N N . LEU B 1 41 ? 11.414 -16.828 -5.469 1 97.38 41 LEU B N 1
ATOM 2060 C CA . LEU B 1 41 ? 10.961 -16.969 -4.09 1 97.38 41 LEU B CA 1
ATOM 2061 C C . LEU B 1 41 ? 12.117 -16.781 -3.115 1 97.38 41 LEU B C 1
ATOM 2063 O O . LEU B 1 41 ? 13.211 -17.312 -3.332 1 97.38 41 LEU B O 1
ATOM 2067 N N . SER B 1 42 ? 11.875 -15.938 -2.127 1 97.5 42 SER B N 1
ATOM 2068 C CA . SER B 1 42 ? 12.883 -15.75 -1.093 1 97.5 42 SER B CA 1
ATOM 2069 C C . SER B 1 42 ? 12.359 -16.156 0.278 1 97.5 42 SER B C 1
ATOM 2071 O O . SER B 1 42 ? 11.148 -16.188 0.501 1 97.5 42 SER B O 1
ATOM 2073 N N . GLY B 1 43 ? 13.266 -16.547 1.195 1 96.62 43 GLY B N 1
ATOM 2074 C CA . GLY B 1 43 ? 12.914 -16.781 2.584 1 96.62 43 GLY B CA 1
ATOM 2075 C C . GLY B 1 43 ? 12.586 -18.234 2.873 1 96.62 43 GLY B C 1
ATOM 2076 O O . GLY B 1 43 ? 11.766 -18.531 3.742 1 96.62 43 GLY B O 1
ATOM 2077 N N . ALA B 1 44 ? 13.102 -19.141 2.078 1 97.56 44 ALA B N 1
ATOM 2078 C CA . ALA B 1 44 ? 12.891 -20.562 2.324 1 97.56 44 ALA B CA 1
ATOM 2079 C C . ALA B 1 44 ? 14.18 -21.344 2.117 1 97.56 44 ALA B C 1
ATOM 2081 O O . ALA B 1 44 ? 15 -20.984 1.269 1 97.56 44 ALA B O 1
ATOM 2082 N N . ASN B 1 45 ? 14.289 -22.422 2.855 1 96.94 45 ASN B N 1
ATOM 2083 C CA . ASN B 1 45 ? 15.5 -23.234 2.771 1 96.94 45 ASN B CA 1
ATOM 2084 C C . ASN B 1 45 ? 15.367 -24.328 1.722 1 96.94 45 ASN B C 1
ATOM 2086 O O . ASN B 1 45 ? 16.375 -24.891 1.269 1 96.94 45 ASN B O 1
ATOM 2090 N N . SER B 1 46 ? 14.133 -24.688 1.442 1 97.44 46 SER B N 1
ATOM 2091 C CA . SER B 1 46 ? 13.828 -25.703 0.44 1 97.44 46 SER B CA 1
ATOM 2092 C C . SER B 1 46 ? 12.523 -25.391 -0.28 1 97.44 46 SER B C 1
ATOM 2094 O O . SER B 1 46 ? 11.719 -24.594 0.198 1 97.44 46 SER B O 1
ATOM 2096 N N . ILE B 1 47 ? 12.312 -25.984 -1.406 1 97.25 47 ILE B N 1
ATOM 2097 C CA . ILE B 1 47 ? 11.086 -25.797 -2.168 1 97.25 47 ILE B CA 1
ATOM 2098 C C . ILE B 1 47 ? 9.891 -26.297 -1.355 1 97.25 47 ILE B C 1
ATOM 2100 O O . ILE B 1 47 ? 8.852 -25.641 -1.299 1 97.25 47 ILE B O 1
ATOM 2104 N N . ALA B 1 48 ? 10.016 -27.422 -0.654 1 95.25 48 ALA B N 1
ATOM 2105 C CA . ALA B 1 48 ? 8.938 -28.031 0.131 1 95.25 48 ALA B CA 1
ATOM 2106 C C . ALA B 1 48 ? 8.477 -27.094 1.245 1 95.25 48 ALA B C 1
ATOM 2108 O O . ALA B 1 48 ? 7.293 -27.062 1.584 1 95.25 48 ALA B O 1
ATOM 2109 N N . GLU B 1 49 ? 9.352 -26.281 1.774 1 95 49 GLU B N 1
ATOM 2110 C CA . GLU B 1 49 ? 9.055 -25.391 2.893 1 95 49 GLU B CA 1
ATOM 2111 C C . GLU B 1 49 ? 8.688 -23.984 2.404 1 95 49 GLU B C 1
ATOM 2113 O O . GLU B 1 49 ? 8.484 -23.078 3.209 1 95 49 GLU B O 1
ATOM 2118 N N . SER B 1 50 ? 8.57 -23.891 1.137 1 97.31 50 SER B N 1
ATOM 2119 C CA . SER B 1 50 ? 8.352 -22.578 0.529 1 97.31 50 SER B CA 1
ATOM 2120 C C . SER B 1 50 ? 6.883 -22.359 0.197 1 97.31 50 SER B C 1
ATOM 2122 O O . SER B 1 50 ? 6.062 -23.266 0.363 1 97.31 50 SER B O 1
ATOM 2124 N N . ASP B 1 51 ? 6.586 -21.078 -0.286 1 97.19 51 ASP B N 1
ATOM 2125 C CA . ASP B 1 51 ? 5.277 -20.734 -0.833 1 97.19 51 ASP B CA 1
ATOM 2126 C C . ASP B 1 51 ? 4.855 -21.75 -1.906 1 97.19 51 ASP B C 1
ATOM 2128 O O . ASP B 1 51 ? 3.709 -22.203 -1.922 1 97.19 51 ASP B O 1
ATOM 2132 N N . ALA B 1 52 ? 5.77 -22.109 -2.756 1 98.31 52 ALA B N 1
ATOM 2133 C CA . ALA B 1 52 ? 5.48 -23 -3.869 1 98.31 52 ALA B CA 1
ATOM 2134 C C . ALA B 1 52 ? 5.109 -24.391 -3.367 1 98.31 52 ALA B C 1
ATOM 2136 O O . ALA B 1 52 ? 4.148 -25 -3.846 1 98.31 52 ALA B O 1
ATOM 2137 N N . GLY B 1 53 ? 5.898 -24.875 -2.379 1 98.44 53 GLY B N 1
ATOM 2138 C CA . GLY B 1 53 ? 5.582 -26.172 -1.783 1 98.44 53 GLY B CA 1
ATOM 2139 C C . GLY B 1 53 ? 4.23 -26.188 -1.096 1 98.44 53 GLY B C 1
ATOM 2140 O O . GLY B 1 53 ? 3.494 -27.172 -1.191 1 98.44 53 GLY B O 1
ATOM 2141 N N . TYR B 1 54 ? 3.928 -25.125 -0.417 1 98.38 54 TYR B N 1
ATOM 2142 C CA . TYR B 1 54 ? 2.646 -24.984 0.267 1 98.38 54 TYR B CA 1
ATOM 2143 C C . TYR B 1 54 ? 1.488 -25.094 -0.717 1 98.38 54 TYR B C 1
ATOM 2145 O O . TYR B 1 54 ? 0.561 -25.891 -0.509 1 98.38 54 TYR B O 1
ATOM 2153 N N . VAL B 1 55 ? 1.564 -24.359 -1.862 1 98.69 55 VAL B N 1
ATOM 2154 C CA . VAL B 1 55 ? 0.496 -24.359 -2.855 1 98.69 55 VAL B CA 1
ATOM 2155 C C . VAL B 1 55 ? 0.372 -25.75 -3.473 1 98.69 55 VAL B C 1
ATOM 2157 O O . VAL B 1 55 ? -0.732 -26.281 -3.594 1 98.69 55 VAL B O 1
ATOM 2160 N N . ASN B 1 56 ? 1.511 -26.359 -3.846 1 98.75 56 ASN B N 1
ATOM 2161 C CA . ASN B 1 56 ? 1.541 -27.688 -4.445 1 98.75 56 ASN B CA 1
ATOM 2162 C C . ASN B 1 56 ? 0.87 -28.719 -3.545 1 98.75 56 ASN B C 1
ATOM 2164 O O . ASN B 1 56 ? 0.077 -29.531 -4.016 1 98.75 56 ASN B O 1
ATOM 2168 N N . SER B 1 57 ? 1.15 -28.625 -2.262 1 98.12 57 SER B N 1
ATOM 2169 C CA . SER B 1 57 ? 0.644 -29.578 -1.284 1 98.12 57 SER B CA 1
ATOM 2170 C C . SER B 1 57 ? -0.84 -29.359 -1.012 1 98.12 57 SER B C 1
ATOM 2172 O O . SER B 1 57 ? -1.646 -30.281 -1.152 1 98.12 57 SER B O 1
ATOM 2174 N N . ILE B 1 58 ? -1.26 -28.172 -0.664 1 97.88 58 ILE B N 1
ATOM 2175 C CA . ILE B 1 58 ? -2.627 -27.859 -0.267 1 97.88 58 ILE B CA 1
ATOM 2176 C C . ILE B 1 58 ? -3.576 -28.109 -1.437 1 97.88 58 ILE B C 1
ATOM 2178 O O . ILE B 1 58 ? -4.668 -28.641 -1.253 1 97.88 58 ILE B O 1
ATOM 2182 N N . ALA B 1 59 ? -3.139 -27.719 -2.662 1 98.06 59 ALA B N 1
ATOM 2183 C CA . ALA B 1 59 ? -3.984 -27.891 -3.842 1 98.06 59 ALA B CA 1
ATOM 2184 C C . ALA B 1 59 ? -3.867 -29.297 -4.406 1 98.06 59 ALA B C 1
ATOM 2186 O O . ALA B 1 59 ? -4.578 -29.656 -5.348 1 98.06 59 ALA B O 1
ATOM 2187 N N . GLN B 1 60 ? -2.9 -30.078 -3.883 1 97.56 60 GLN B N 1
ATOM 2188 C CA . GLN B 1 60 ? -2.67 -31.453 -4.332 1 97.56 60 GLN B CA 1
ATOM 2189 C C . GLN B 1 60 ? -2.414 -31.5 -5.836 1 97.56 60 GLN B C 1
ATOM 2191 O O . GLN B 1 60 ? -3.014 -32.312 -6.547 1 97.56 60 GLN B O 1
ATOM 2196 N N . ILE B 1 61 ? -1.568 -30.625 -6.27 1 97.88 61 ILE B N 1
ATOM 2197 C CA . ILE B 1 61 ? -1.243 -30.578 -7.691 1 97.88 61 ILE B CA 1
ATOM 2198 C C . ILE B 1 61 ? -0.332 -31.75 -8.062 1 97.88 61 ILE B C 1
ATOM 2200 O O . ILE B 1 61 ? -0.412 -32.281 -9.172 1 97.88 61 ILE B O 1
ATOM 2204 N N . ASN B 1 62 ? 0.537 -32.094 -7.125 1 96.94 62 ASN B N 1
ATOM 2205 C CA . ASN B 1 62 ? 1.538 -33.156 -7.34 1 96.94 62 ASN B CA 1
ATOM 2206 C C . ASN B 1 62 ? 2.484 -32.781 -8.484 1 96.94 62 ASN B C 1
ATOM 2208 O O . ASN B 1 62 ? 2.838 -33.656 -9.297 1 96.94 62 ASN B O 1
ATOM 2212 N N . GLN B 1 63 ? 2.762 -31.562 -8.602 1 97.88 63 GLN B N 1
ATOM 2213 C CA . GLN B 1 63 ? 3.711 -31.047 -9.578 1 97.88 63 GLN B CA 1
ATOM 2214 C C . GLN B 1 63 ? 5.148 -31.344 -9.164 1 97.88 63 GLN B C 1
ATOM 2216 O O . GLN B 1 63 ? 5.48 -31.297 -7.977 1 97.88 63 GLN B O 1
ATOM 2221 N N . GLU B 1 64 ? 6 -31.672 -10.109 1 97.5 64 GLU B N 1
ATOM 2222 C CA . GLU B 1 64 ? 7.418 -31.859 -9.82 1 97.5 64 GLU B CA 1
ATOM 2223 C C . GLU B 1 64 ? 8.023 -30.594 -9.219 1 97.5 64 GLU B C 1
ATOM 2225 O O . GLU B 1 64 ? 7.867 -29.5 -9.766 1 97.5 64 GLU B O 1
ATOM 2230 N N . GLU B 1 65 ? 8.734 -30.688 -8.133 1 96.62 65 GLU B N 1
ATOM 2231 C CA . GLU B 1 65 ? 9.227 -29.547 -7.355 1 96.62 65 GLU B CA 1
ATOM 2232 C C . GLU B 1 65 ? 10.094 -28.641 -8.211 1 96.62 65 GLU B C 1
ATOM 2234 O O . GLU B 1 65 ? 10.023 -27.406 -8.086 1 96.62 65 GLU B O 1
ATOM 2239 N N . SER B 1 66 ? 10.867 -29.234 -9.07 1 95.38 66 SER B N 1
ATOM 2240 C CA . SER B 1 66 ? 11.812 -28.469 -9.867 1 95.38 66 SER B CA 1
ATOM 2241 C C . SER B 1 66 ? 11.102 -27.562 -10.859 1 95.38 66 SER B C 1
ATOM 2243 O O . SER B 1 66 ? 11.711 -26.656 -11.43 1 95.38 66 SER B O 1
ATOM 2245 N N . THR B 1 67 ? 9.812 -27.781 -11.055 1 98 67 THR B N 1
ATOM 2246 C CA . THR B 1 67 ? 9.078 -27 -12.047 1 98 67 THR B CA 1
ATOM 2247 C C . THR B 1 67 ? 8.242 -25.906 -11.375 1 98 67 THR B C 1
ATOM 2249 O O . THR B 1 67 ? 7.617 -25.094 -12.047 1 98 67 THR B O 1
ATOM 2252 N N . LEU B 1 68 ? 8.258 -25.859 -10.031 1 98.62 68 LEU B N 1
ATOM 2253 C CA . LEU B 1 68 ? 7.391 -24.953 -9.289 1 98.62 68 LEU B CA 1
ATOM 2254 C C . LEU B 1 68 ? 7.926 -23.531 -9.336 1 98.62 68 LEU B C 1
ATOM 2256 O O . LEU B 1 68 ? 7.164 -22.562 -9.203 1 98.62 68 LEU B O 1
ATOM 2260 N N . LEU B 1 69 ? 9.273 -23.438 -9.453 1 98.25 69 LEU B N 1
ATOM 2261 C CA . LEU B 1 69 ? 9.875 -22.109 -9.461 1 98.25 69 LEU B CA 1
ATOM 2262 C C . LEU B 1 69 ? 11.227 -22.125 -10.172 1 98.25 69 LEU B C 1
ATOM 2264 O O . LEU B 1 69 ? 11.812 -23.203 -10.367 1 98.25 69 LEU B O 1
ATOM 2268 N N . SER B 1 70 ? 11.672 -20.953 -10.508 1 98.56 70 SER B N 1
ATOM 2269 C CA . SER B 1 70 ? 12.953 -20.844 -11.188 1 98.56 70 SER B CA 1
ATOM 2270 C C . SER B 1 70 ? 14.062 -20.453 -10.211 1 98.56 70 SER B C 1
ATOM 2272 O O . SER B 1 70 ? 15.195 -20.938 -10.336 1 98.56 70 SER B O 1
ATOM 2274 N N . TYR B 1 71 ? 13.766 -19.625 -9.25 1 98.69 71 TYR B N 1
ATOM 2275 C CA . TYR B 1 71 ? 14.781 -19.141 -8.328 1 98.69 71 TYR B CA 1
ATOM 2276 C C . TYR B 1 71 ? 14.312 -19.25 -6.883 1 98.69 71 TYR B C 1
ATOM 2278 O O . TYR B 1 71 ? 13.25 -18.75 -6.527 1 98.69 71 TYR B O 1
ATOM 2286 N N . LEU B 1 72 ? 15.055 -19.891 -6.051 1 98.5 72 LEU B N 1
ATOM 2287 C CA . LEU B 1 72 ? 14.844 -20 -4.609 1 98.5 72 LEU B CA 1
ATOM 2288 C C . LEU B 1 72 ? 15.969 -19.312 -3.844 1 98.5 72 LEU B C 1
ATOM 2290 O O . LEU B 1 72 ? 17.141 -19.625 -4.035 1 98.5 72 LEU B O 1
ATOM 2294 N N . TYR B 1 73 ? 15.609 -18.359 -3.035 1 98.5 73 TYR B N 1
ATOM 2295 C CA . TYR B 1 73 ? 16.578 -17.672 -2.188 1 98.5 73 TYR B CA 1
ATOM 2296 C C . TYR B 1 73 ? 16.297 -17.938 -0.714 1 98.5 73 TYR B C 1
ATOM 2298 O O . TYR B 1 73 ? 15.141 -18.078 -0.31 1 98.5 73 TYR B O 1
ATOM 2306 N N . HIS B 1 74 ? 17.266 -17.844 0.14 1 97.75 74 HIS B N 1
ATOM 2307 C CA . HIS B 1 74 ? 17.156 -18.219 1.545 1 97.75 74 HIS B CA 1
ATOM 2308 C C . HIS B 1 74 ? 16.734 -17.031 2.402 1 97.75 74 HIS B C 1
ATOM 2310 O O . HIS B 1 74 ? 15.922 -17.188 3.324 1 97.75 74 HIS B O 1
ATOM 2316 N N . GLU B 1 75 ? 17.281 -15.883 2.143 1 96.44 75 GLU B N 1
ATOM 2317 C CA . GLU B 1 75 ? 17.031 -14.719 2.99 1 96.44 75 GLU B CA 1
ATOM 2318 C C . GLU B 1 75 ? 15.633 -14.164 2.766 1 96.44 75 GLU B C 1
ATOM 2320 O O . GLU B 1 75 ? 15.203 -13.984 1.623 1 96.44 75 GLU B O 1
ATOM 2325 N N . ALA B 1 76 ? 14.945 -13.914 3.844 1 95.31 76 ALA B N 1
ATOM 2326 C CA . ALA B 1 76 ? 13.562 -13.453 3.781 1 95.31 76 ALA B CA 1
ATOM 2327 C C . ALA B 1 76 ? 13.492 -11.953 3.521 1 95.31 76 ALA B C 1
ATOM 2329 O O . ALA B 1 76 ? 13.016 -11.188 4.363 1 95.31 76 ALA B O 1
ATOM 2330 N N . VAL B 1 77 ? 13.992 -11.477 2.439 1 97.69 77 VAL B N 1
ATOM 2331 C CA . VAL B 1 77 ? 13.953 -10.109 1.926 1 97.69 77 VAL B CA 1
ATOM 2332 C C . VAL B 1 77 ? 13.438 -10.117 0.49 1 97.69 77 VAL B C 1
ATOM 2334 O O . VAL B 1 77 ? 13.047 -11.156 -0.035 1 97.69 77 VAL B O 1
ATOM 2337 N N . SER B 1 78 ? 13.344 -8.938 -0.137 1 97.94 78 SER B N 1
ATOM 2338 C CA . SER B 1 78 ? 12.906 -8.852 -1.525 1 97.94 78 SER B CA 1
ATOM 2339 C C . SER B 1 78 ? 13.805 -9.68 -2.441 1 97.94 78 SER B C 1
ATOM 2341 O O . SER B 1 78 ? 15.016 -9.75 -2.229 1 97.94 78 SER B O 1
ATOM 2343 N N . PRO B 1 79 ? 13.242 -10.242 -3.523 1 98.5 79 PRO B N 1
ATOM 2344 C CA . PRO B 1 79 ? 14.023 -11.141 -4.383 1 98.5 79 PRO B CA 1
ATOM 2345 C C . PRO B 1 79 ? 15.281 -10.477 -4.941 1 98.5 79 PRO B C 1
ATOM 2347 O O . PRO B 1 79 ? 16.328 -11.109 -5.027 1 98.5 79 PRO B O 1
ATOM 2350 N N . HIS B 1 80 ? 15.227 -9.203 -5.32 1 98.81 80 HIS B N 1
ATOM 2351 C CA . HIS B 1 80 ? 16.391 -8.539 -5.891 1 98.81 80 HIS B CA 1
ATOM 2352 C C . HIS B 1 80 ? 17.547 -8.508 -4.898 1 98.81 80 HIS B C 1
ATOM 2354 O O . HIS B 1 80 ? 18.703 -8.758 -5.266 1 98.81 80 HIS B O 1
ATOM 2360 N N . LEU B 1 81 ? 17.203 -8.219 -3.639 1 98.69 81 LEU B N 1
ATOM 2361 C CA . LEU B 1 81 ? 18.219 -8.117 -2.604 1 98.69 81 LEU B CA 1
ATOM 2362 C C . LEU B 1 81 ? 18.766 -9.492 -2.244 1 98.69 81 LEU B C 1
ATOM 2364 O O . LEU B 1 81 ? 19.984 -9.664 -2.098 1 98.69 81 LEU B O 1
ATOM 2368 N N . ALA B 1 82 ? 17.859 -10.469 -2.098 1 98.5 82 ALA B N 1
ATOM 2369 C CA . ALA B 1 82 ? 18.297 -11.844 -1.84 1 98.5 82 ALA B CA 1
ATOM 2370 C C . ALA B 1 82 ? 19.203 -12.352 -2.955 1 98.5 82 ALA B C 1
ATOM 2372 O O . ALA B 1 82 ? 20.234 -12.984 -2.688 1 98.5 82 ALA B O 1
ATOM 2373 N N . ALA B 1 83 ? 18.797 -12.078 -4.199 1 98.31 83 ALA B N 1
ATOM 2374 C CA . ALA B 1 83 ? 19.594 -12.477 -5.355 1 98.31 83 ALA B CA 1
ATOM 2375 C C . ALA B 1 83 ? 20.984 -11.867 -5.301 1 98.31 83 ALA B C 1
ATOM 2377 O O . ALA B 1 83 ? 21.969 -12.539 -5.609 1 98.31 83 ALA B O 1
ATOM 2378 N N . LYS B 1 84 ? 21.031 -10.594 -4.93 1 97.88 84 LYS B N 1
ATOM 2379 C CA . LYS B 1 84 ? 22.312 -9.898 -4.789 1 97.88 84 LYS B CA 1
ATOM 2380 C C . LYS B 1 84 ? 23.172 -10.539 -3.703 1 97.88 84 LYS B C 1
ATOM 2382 O O . LYS B 1 84 ? 24.344 -10.836 -3.93 1 97.88 84 LYS B O 1
ATOM 2387 N N . TRP B 1 85 ? 22.594 -10.773 -2.52 1 97.94 85 TRP B N 1
ATOM 2388 C CA . TRP B 1 85 ? 23.297 -11.344 -1.384 1 97.94 85 TRP B CA 1
ATOM 2389 C C . TRP B 1 85 ? 23.797 -12.75 -1.702 1 97.94 85 TRP B C 1
ATOM 2391 O O . TRP B 1 85 ? 24.875 -13.156 -1.241 1 97.94 85 TRP B O 1
ATOM 2401 N N . GLU B 1 86 ? 23.078 -13.492 -2.549 1 97.5 86 GLU B N 1
ATOM 2402 C CA . GLU B 1 86 ? 23.406 -14.883 -2.842 1 97.5 86 GLU B CA 1
ATOM 2403 C C . GLU B 1 86 ? 24.109 -15.008 -4.184 1 97.5 86 GLU B C 1
ATOM 2405 O O . GLU B 1 86 ? 24.422 -16.125 -4.621 1 97.5 86 GLU B O 1
ATOM 2410 N N . ASN B 1 87 ? 24.359 -13.922 -4.844 1 97.62 87 ASN B N 1
ATOM 2411 C CA . ASN B 1 87 ? 25.078 -13.859 -6.117 1 97.62 87 ASN B CA 1
ATOM 2412 C C . ASN B 1 87 ? 24.438 -14.789 -7.152 1 97.62 87 ASN B C 1
ATOM 2414 O O . ASN B 1 87 ? 25.141 -15.586 -7.781 1 97.62 87 ASN B O 1
ATOM 2418 N N . HIS B 1 88 ? 23.203 -14.742 -7.273 1 98.06 88 HIS B N 1
ATOM 2419 C CA . HIS B 1 88 ? 22.422 -15.57 -8.188 1 98.06 88 HIS B CA 1
ATOM 2420 C C . HIS B 1 88 ? 21.266 -14.773 -8.797 1 98.06 88 HIS B C 1
ATOM 2422 O O . HIS B 1 88 ? 20.094 -15.031 -8.492 1 98.06 88 HIS B O 1
ATOM 2428 N N . PRO B 1 89 ? 21.578 -13.852 -9.688 1 98.5 89 PRO B N 1
ATOM 2429 C CA . PRO B 1 89 ? 20.562 -12.938 -10.234 1 98.5 89 PRO B CA 1
ATOM 2430 C C . PRO B 1 89 ? 19.547 -13.641 -11.125 1 98.5 89 PRO B C 1
ATOM 2432 O O . PRO B 1 89 ? 19.906 -14.586 -11.836 1 98.5 89 PRO B O 1
ATOM 2435 N N . VAL B 1 90 ? 18.375 -13.18 -11.188 1 98.75 90 VAL B N 1
ATOM 2436 C CA . VAL B 1 90 ? 17.281 -13.68 -12.016 1 98.75 90 VAL B CA 1
ATOM 2437 C C . VAL B 1 90 ? 17.547 -13.32 -13.477 1 98.75 90 VAL B C 1
ATOM 2439 O O . VAL B 1 90 ? 17.969 -12.203 -13.781 1 98.75 90 VAL B O 1
ATOM 2442 N N . GLU B 1 91 ? 17.312 -14.25 -14.328 1 98.81 91 GLU B N 1
ATOM 2443 C CA . GLU B 1 91 ? 17.328 -14.039 -15.773 1 98.81 91 GLU B CA 1
ATOM 2444 C C . GLU B 1 91 ? 15.953 -14.281 -16.391 1 98.81 91 GLU B C 1
ATOM 2446 O O . GLU B 1 91 ? 15.344 -15.328 -16.172 1 98.81 91 GLU B O 1
ATOM 2451 N N . MET B 1 92 ? 15.508 -13.344 -17.219 1 98.62 92 MET B N 1
ATOM 2452 C CA . MET B 1 92 ? 14.164 -13.398 -17.797 1 98.62 92 MET B CA 1
ATOM 2453 C C . MET B 1 92 ? 13.984 -14.656 -18.641 1 98.62 92 MET B C 1
ATOM 2455 O O . MET B 1 92 ? 12.906 -15.25 -18.641 1 98.62 92 MET B O 1
ATOM 2459 N N . GLU B 1 93 ? 15.031 -15.055 -19.312 1 98.62 93 GLU B N 1
ATOM 2460 C CA . GLU B 1 93 ? 14.938 -16.234 -20.188 1 98.62 93 GLU B CA 1
ATOM 2461 C C . GLU B 1 93 ? 14.703 -17.5 -19.359 1 98.62 93 GLU B C 1
ATOM 2463 O O . GLU B 1 93 ? 14 -18.406 -19.797 1 98.62 93 GLU B O 1
ATOM 2468 N N . VAL B 1 94 ? 15.344 -17.562 -18.234 1 98.81 94 VAL B N 1
ATOM 2469 C CA . VAL B 1 94 ? 15.164 -18.703 -17.344 1 98.81 94 VAL B CA 1
ATOM 2470 C C . VAL B 1 94 ? 13.727 -18.734 -16.844 1 98.81 94 VAL B C 1
ATOM 2472 O O . VAL B 1 94 ? 13.102 -19.797 -16.781 1 98.81 94 VAL B O 1
ATOM 2475 N N . VAL B 1 95 ? 13.18 -17.609 -16.453 1 98.81 95 VAL B N 1
ATOM 2476 C CA . VAL B 1 95 ? 11.805 -17.484 -15.992 1 98.81 95 VAL B CA 1
ATOM 2477 C C . VAL B 1 95 ? 10.844 -17.922 -17.109 1 98.81 95 VAL B C 1
ATOM 2479 O O . VAL B 1 95 ? 9.922 -18.703 -16.859 1 98.81 95 VAL B O 1
ATOM 2482 N N . LYS B 1 96 ? 11.07 -17.391 -18.312 1 98.69 96 LYS B N 1
ATOM 2483 C CA . LYS B 1 96 ? 10.227 -17.734 -19.453 1 98.69 96 LYS B CA 1
ATOM 2484 C C . LYS B 1 96 ? 10.227 -19.25 -19.703 1 98.69 96 LYS B C 1
ATOM 2486 O O . LYS B 1 96 ? 9.164 -19.859 -19.859 1 98.69 96 LYS B O 1
ATOM 2491 N N . LYS B 1 97 ? 11.391 -19.859 -19.719 1 98.69 97 LYS B N 1
ATOM 2492 C CA . LYS B 1 97 ? 11.516 -21.297 -19.938 1 98.69 97 LYS B CA 1
ATOM 2493 C C . LYS B 1 97 ? 10.836 -22.094 -18.828 1 98.69 97 LYS B C 1
ATOM 2495 O O . LYS B 1 97 ? 10.211 -23.109 -19.094 1 98.69 97 LYS B O 1
ATOM 2500 N N . GLY B 1 98 ? 11.031 -21.625 -17.625 1 98.62 98 GLY B N 1
ATOM 2501 C CA . GLY B 1 98 ? 10.352 -22.266 -16.5 1 98.62 98 GLY B CA 1
ATOM 2502 C C . GLY B 1 98 ? 8.844 -22.281 -16.641 1 98.62 98 GLY B C 1
ATOM 2503 O O . GLY B 1 98 ? 8.211 -23.328 -16.484 1 98.62 98 GLY B O 1
ATOM 2504 N N . TYR B 1 99 ? 8.32 -21.125 -17 1 98.75 99 TYR B N 1
ATOM 2505 C CA . TYR B 1 99 ? 6.883 -21 -17.219 1 98.75 99 TYR B CA 1
ATOM 2506 C C . TYR B 1 99 ? 6.43 -21.906 -18.359 1 98.75 99 TYR B C 1
ATOM 2508 O O . TYR B 1 99 ? 5.418 -22.609 -18.25 1 98.75 99 TYR B O 1
ATOM 2516 N N . GLU B 1 100 ? 7.168 -21.906 -19.406 1 98.38 100 GLU B N 1
ATOM 2517 C CA . GLU B 1 100 ? 6.832 -22.719 -20.578 1 98.38 100 GLU B CA 1
ATOM 2518 C C . GLU B 1 100 ? 6.848 -24.203 -20.25 1 98.38 100 GLU B C 1
ATOM 2520 O O . GLU B 1 100 ? 6.039 -24.969 -20.766 1 98.38 100 GLU B O 1
ATOM 2525 N N . THR B 1 101 ? 7.781 -24.578 -19.453 1 98.31 101 THR B N 1
ATOM 2526 C CA . THR B 1 101 ? 7.844 -25.969 -19 1 98.31 101 THR B CA 1
ATOM 2527 C C . THR B 1 101 ? 6.539 -26.391 -18.328 1 98.31 101 THR B C 1
ATOM 2529 O O . THR B 1 101 ? 6.023 -27.469 -18.578 1 98.31 101 THR B O 1
ATOM 2532 N N . VAL B 1 102 ? 6.004 -25.547 -17.5 1 98.62 102 VAL B N 1
ATOM 2533 C CA . VAL B 1 102 ? 4.75 -25.828 -16.812 1 98.62 102 VAL B CA 1
ATOM 2534 C C . VAL B 1 102 ? 3.598 -25.828 -17.812 1 98.62 102 VAL B C 1
ATOM 2536 O O . VAL B 1 102 ? 2.729 -26.703 -17.766 1 98.62 102 VAL B O 1
ATOM 2539 N N . CYS B 1 103 ? 3.639 -24.875 -18.75 1 98.06 103 CYS B N 1
ATOM 2540 C CA . CYS B 1 103 ? 2.592 -24.766 -19.75 1 98.06 103 CYS B CA 1
ATOM 2541 C C . CYS B 1 103 ? 2.533 -26.016 -20.625 1 98.06 103 CYS B C 1
ATOM 2543 O O . CYS B 1 103 ? 1.472 -26.359 -21.141 1 98.06 103 CYS B O 1
ATOM 2545 N N . ASN B 1 104 ? 3.625 -26.656 -20.797 1 97.44 104 ASN B N 1
ATOM 2546 C CA . ASN B 1 104 ? 3.682 -27.875 -21.609 1 97.44 104 ASN B CA 1
ATOM 2547 C C . ASN B 1 104 ? 2.975 -29.047 -20.938 1 97.44 104 ASN B C 1
ATOM 2549 O O . ASN B 1 104 ? 2.572 -30 -21.594 1 97.44 104 ASN B O 1
ATOM 2553 N N . ARG B 1 105 ? 2.754 -28.906 -19.672 1 96.88 105 ARG B N 1
ATOM 2554 C CA . ARG B 1 105 ? 2.217 -30.031 -18.906 1 96.88 105 ARG B CA 1
ATOM 2555 C C . ARG B 1 105 ? 0.788 -29.75 -18.453 1 96.88 105 ARG B C 1
ATOM 2557 O O . ARG B 1 105 ? -0.006 -30.672 -18.266 1 96.88 105 ARG B O 1
ATOM 2564 N N . TYR B 1 106 ? 0.45 -28.484 -18.281 1 97.56 106 TYR B N 1
ATOM 2565 C CA . TYR B 1 106 ? -0.848 -28.109 -17.734 1 97.56 106 TYR B CA 1
ATOM 2566 C C . TYR B 1 106 ? -1.567 -27.141 -18.656 1 97.56 106 TYR B C 1
ATOM 2568 O O . TYR B 1 106 ? -0.986 -26.141 -19.094 1 97.56 106 TYR B O 1
ATOM 2576 N N . PRO B 1 107 ? -2.803 -27.406 -18.953 1 97.12 107 PRO B N 1
ATOM 2577 C CA . PRO B 1 107 ? -3.561 -26.469 -19.781 1 97.12 107 PRO B CA 1
ATOM 2578 C C . PRO B 1 107 ? -3.842 -25.141 -19.078 1 97.12 107 PRO B C 1
ATOM 2580 O O . PRO B 1 107 ? -4.094 -24.125 -19.734 1 97.12 107 PRO B O 1
ATOM 2583 N N . TYR B 1 108 ? -3.898 -25.094 -17.734 1 97.38 108 TYR B N 1
ATOM 2584 C CA . TYR B 1 108 ? -4.066 -23.891 -16.922 1 97.38 108 TYR B CA 1
ATOM 2585 C C . TYR B 1 108 ? -2.895 -23.703 -15.977 1 97.38 108 TYR B C 1
ATOM 2587 O O . TYR B 1 108 ? -2.432 -24.656 -15.352 1 97.38 108 TYR B O 1
ATOM 2595 N N . VAL B 1 109 ? -2.373 -22.484 -15.891 1 98.38 109 VAL B N 1
ATOM 2596 C CA . VAL B 1 109 ? -1.227 -22.234 -15.023 1 98.38 109 VAL B CA 1
ATOM 2597 C C . VAL B 1 109 ? -1.484 -21 -14.172 1 98.38 109 VAL B C 1
ATOM 2599 O O . VAL B 1 109 ? -1.901 -19.953 -14.695 1 98.38 109 VAL B O 1
ATOM 2602 N N . MET B 1 110 ? -1.328 -21.141 -12.898 1 98.38 110 MET B N 1
ATOM 2603 C CA . MET B 1 110 ? -1.325 -20 -11.977 1 98.38 110 MET B CA 1
ATOM 2604 C C . MET B 1 110 ? 0.1 -19.562 -11.672 1 98.38 110 MET B C 1
ATOM 2606 O O . MET B 1 110 ? 0.924 -20.344 -11.219 1 98.38 110 MET B O 1
ATOM 2610 N N . VAL B 1 111 ? 0.353 -18.359 -11.977 1 98.81 111 VAL B N 1
ATOM 2611 C CA . VAL B 1 111 ? 1.654 -17.781 -11.68 1 98.81 111 VAL B CA 1
ATOM 2612 C C . VAL B 1 111 ? 1.541 -16.859 -10.461 1 98.81 111 VAL B C 1
ATOM 2614 O O . VAL B 1 111 ? 0.786 -15.883 -10.484 1 98.81 111 VAL B O 1
ATOM 2617 N N . GLU B 1 112 ? 2.254 -17.188 -9.414 1 98.88 112 GLU B N 1
ATOM 2618 C CA . GLU B 1 112 ? 2.199 -16.375 -8.195 1 98.88 112 GLU B CA 1
ATOM 2619 C C . GLU B 1 112 ? 3.338 -15.359 -8.148 1 98.88 112 GLU B C 1
ATOM 2621 O O . GLU B 1 112 ? 4.492 -15.703 -8.414 1 98.88 112 GLU B O 1
ATOM 2626 N N . GLY B 1 113 ? 3.021 -14.148 -7.793 1 98.5 113 GLY B N 1
ATOM 2627 C CA . GLY B 1 113 ? 4.016 -13.094 -7.652 1 98.5 113 GLY B CA 1
ATOM 2628 C C . GLY B 1 113 ? 4.672 -13.07 -6.285 1 98.5 113 GLY B C 1
ATOM 2629 O O . GLY B 1 113 ? 4.27 -13.812 -5.387 1 98.5 113 GLY B O 1
ATOM 2630 N N . SER B 1 114 ? 5.648 -12.234 -6.148 1 97.19 114 SER B N 1
ATOM 2631 C CA . SER B 1 114 ? 6.316 -11.93 -4.887 1 97.19 114 SER B CA 1
ATOM 2632 C C . SER B 1 114 ? 5.996 -10.516 -4.414 1 97.19 114 SER B C 1
ATOM 2634 O O . SER B 1 114 ? 5.988 -9.578 -5.211 1 97.19 114 SER B O 1
ATOM 2636 N N . GLY B 1 115 ? 5.762 -10.391 -3.098 1 96.81 115 GLY B N 1
ATOM 2637 C CA . GLY B 1 115 ? 5.465 -9.062 -2.582 1 96.81 115 GLY B CA 1
ATOM 2638 C C . GLY B 1 115 ? 4.262 -8.422 -3.244 1 96.81 115 GLY B C 1
ATOM 2639 O O . GLY B 1 115 ? 3.236 -9.07 -3.445 1 96.81 115 GLY B O 1
ATOM 2640 N N . GLY B 1 116 ? 4.316 -7.137 -3.469 1 98.44 116 GLY B N 1
ATOM 2641 C CA . GLY B 1 116 ? 3.311 -6.402 -4.219 1 98.44 116 GLY B CA 1
ATOM 2642 C C . GLY B 1 116 ? 3.676 -6.215 -5.68 1 98.44 116 GLY B C 1
ATOM 2643 O O . GLY B 1 116 ? 4.672 -6.766 -6.152 1 98.44 116 GLY B O 1
ATOM 2644 N N . ILE B 1 117 ? 2.852 -5.414 -6.371 1 98.69 117 ILE B N 1
ATOM 2645 C CA . ILE B 1 117 ? 2.973 -5.27 -7.82 1 98.69 117 ILE B CA 1
ATOM 2646 C C . ILE B 1 117 ? 4.305 -4.602 -8.164 1 98.69 117 ILE B C 1
ATOM 2648 O O . ILE B 1 117 ? 4.879 -4.855 -9.219 1 98.69 117 ILE B O 1
ATOM 2652 N N . ILE B 1 118 ? 4.723 -3.723 -7.195 1 98.19 118 ILE B N 1
ATOM 2653 C CA . ILE B 1 118 ? 6.062 -3.164 -7.328 1 98.19 118 ILE B CA 1
ATOM 2654 C C . ILE B 1 118 ? 7.059 -3.998 -6.523 1 98.19 118 ILE B C 1
ATOM 2656 O O . ILE B 1 118 ? 7.266 -3.752 -5.336 1 98.19 118 ILE B O 1
ATOM 2660 N N . CYS B 1 119 ? 7.527 -4.973 -7.016 1 98.5 119 CYS B N 1
ATOM 2661 C CA . CYS B 1 119 ? 8.516 -5.836 -6.383 1 98.5 119 CYS B CA 1
ATOM 2662 C C . CYS B 1 119 ? 9.773 -5.945 -7.234 1 98.5 119 CYS B C 1
ATOM 2664 O O . CYS B 1 119 ? 9.734 -6.461 -8.352 1 98.5 119 CYS B O 1
ATOM 2666 N N . PRO B 1 120 ? 10.867 -5.465 -6.758 1 98.75 120 PRO B N 1
ATOM 2667 C CA . PRO B 1 120 ? 12.094 -5.688 -7.52 1 98.75 120 PRO B CA 1
ATOM 2668 C C . PRO B 1 120 ? 12.531 -7.152 -7.52 1 98.75 120 PRO B C 1
ATOM 2670 O O . PRO B 1 120 ? 12.578 -7.785 -6.465 1 98.75 120 PRO B O 1
ATOM 2673 N N . ILE B 1 121 ? 12.805 -7.613 -8.695 1 98.81 121 ILE B N 1
ATOM 2674 C CA . ILE B 1 121 ? 13.195 -9.008 -8.883 1 98.81 121 ILE B CA 1
ATOM 2675 C C . ILE B 1 121 ? 14.703 -9.102 -9.102 1 98.81 121 ILE B C 1
ATOM 2677 O O . ILE B 1 121 ? 15.359 -9.977 -8.547 1 98.81 121 ILE B O 1
ATOM 2681 N N . ARG B 1 122 ? 15.195 -8.242 -9.898 1 98.69 122 ARG B N 1
ATOM 2682 C CA . ARG B 1 122 ? 16.625 -8.008 -10.102 1 98.69 122 ARG B CA 1
ATOM 2683 C C . ARG B 1 122 ? 16.906 -6.516 -10.234 1 98.69 122 ARG B C 1
ATOM 2685 O O . ARG B 1 122 ? 16.219 -5.801 -10.953 1 98.69 122 ARG B O 1
ATOM 2692 N N . TYR B 1 123 ? 17.891 -6.055 -9.523 1 98.12 123 TYR B N 1
ATOM 2693 C CA . TYR B 1 123 ? 18.281 -4.652 -9.617 1 98.12 123 TYR B CA 1
ATOM 2694 C C . TYR B 1 123 ? 19.781 -4.496 -9.477 1 98.12 123 TYR B C 1
ATOM 2696 O O . TYR B 1 123 ? 20.312 -4.355 -8.367 1 98.12 123 TYR B O 1
ATOM 2704 N N . ASP B 1 124 ? 20.438 -4.512 -10.477 1 96.5 124 ASP B N 1
ATOM 2705 C CA . ASP B 1 124 ? 21.875 -4.312 -10.5 1 96.5 124 ASP B CA 1
ATOM 2706 C C . ASP B 1 124 ? 22.312 -3.521 -11.734 1 96.5 124 ASP B C 1
ATOM 2708 O O . ASP B 1 124 ? 21.469 -2.965 -12.445 1 96.5 124 ASP B O 1
ATOM 2712 N N . LYS B 1 125 ? 23.641 -3.406 -11.977 1 94.62 125 LYS B N 1
ATOM 2713 C CA . LYS B 1 125 ? 24.203 -2.543 -13.016 1 94.62 125 LYS B CA 1
ATOM 2714 C C . LYS B 1 125 ? 23.828 -3.039 -14.406 1 94.62 125 LYS B C 1
ATOM 2716 O O . LYS B 1 125 ? 23.797 -2.26 -15.359 1 94.62 125 LYS B O 1
ATOM 2721 N N . THR B 1 126 ? 23.453 -4.309 -14.469 1 96.5 126 THR B N 1
ATOM 2722 C CA . THR B 1 126 ? 23.25 -4.922 -15.773 1 96.5 126 THR B CA 1
ATOM 2723 C C . THR B 1 126 ? 21.766 -4.941 -16.141 1 96.5 126 THR B C 1
ATOM 2725 O O . THR B 1 126 ? 21.406 -4.766 -17.312 1 96.5 126 THR B O 1
ATOM 2728 N N . GLN B 1 127 ? 20.938 -5.258 -15.133 1 97.56 127 GLN B N 1
ATOM 2729 C CA . GLN B 1 127 ? 19.516 -5.402 -15.414 1 97.56 127 GLN B CA 1
ATOM 2730 C C . GLN B 1 127 ? 18.656 -4.871 -14.266 1 97.56 127 GLN B C 1
ATOM 2732 O O . GLN B 1 127 ? 19.094 -4.902 -13.109 1 97.56 127 GLN B O 1
ATOM 2737 N N . LYS B 1 128 ? 17.578 -4.316 -14.602 1 98.25 128 LYS B N 1
ATOM 2738 C CA . LYS B 1 128 ? 16.5 -3.957 -13.695 1 98.25 128 LYS B CA 1
ATOM 2739 C C . LYS B 1 128 ? 15.203 -4.676 -14.07 1 98.25 128 LYS B C 1
ATOM 2741 O O . LYS B 1 128 ? 14.602 -4.383 -15.109 1 98.25 128 LYS B O 1
ATOM 2746 N N . ILE B 1 129 ? 14.836 -5.676 -13.273 1 98.62 129 ILE B N 1
ATOM 2747 C CA . ILE B 1 129 ? 13.648 -6.488 -13.516 1 98.62 129 ILE B CA 1
ATOM 2748 C C . ILE B 1 129 ? 12.68 -6.348 -12.336 1 98.62 129 ILE B C 1
ATOM 2750 O O . ILE B 1 129 ? 13.078 -6.523 -11.18 1 98.62 129 ILE B O 1
ATOM 2754 N N . PHE B 1 130 ? 11.516 -5.98 -12.672 1 98.62 130 PHE B N 1
ATOM 2755 C CA . PHE B 1 130 ? 10.438 -5.91 -11.688 1 98.62 130 PHE B CA 1
ATOM 2756 C C . PHE B 1 130 ? 9.375 -6.957 -11.969 1 98.62 130 PHE B C 1
ATOM 2758 O O . PHE B 1 130 ? 9.344 -7.539 -13.055 1 98.62 130 PHE B O 1
ATOM 2765 N N . LEU B 1 131 ? 8.57 -7.172 -11.016 1 98.69 131 LEU B N 1
ATOM 2766 C CA . LEU B 1 131 ? 7.492 -8.148 -11.148 1 98.69 131 LEU B CA 1
ATOM 2767 C C . LEU B 1 131 ? 6.641 -7.852 -12.375 1 98.69 131 LEU B C 1
ATOM 2769 O O . LEU B 1 131 ? 6.234 -8.773 -13.086 1 98.69 131 LEU B O 1
ATOM 2773 N N . GLU B 1 132 ? 6.297 -6.582 -12.633 1 98.5 132 GLU B N 1
ATOM 2774 C CA . GLU B 1 132 ? 5.465 -6.207 -13.773 1 98.5 132 GLU B CA 1
ATOM 2775 C C . GLU B 1 132 ? 6.098 -6.648 -15.094 1 98.5 132 GLU B C 1
ATOM 2777 O O . GLU B 1 132 ? 5.395 -6.938 -16.062 1 98.5 132 GLU B O 1
ATOM 2782 N N . ASP B 1 133 ? 7.434 -6.688 -15.18 1 98.69 133 ASP B N 1
ATOM 2783 C CA . ASP B 1 133 ? 8.125 -7.129 -16.391 1 98.69 133 ASP B CA 1
ATOM 2784 C C . ASP B 1 133 ? 7.832 -8.602 -16.688 1 98.69 133 ASP B C 1
ATOM 2786 O O . ASP B 1 133 ? 7.699 -8.992 -17.844 1 98.69 133 ASP B O 1
ATOM 2790 N N . ILE B 1 134 ? 7.746 -9.336 -15.625 1 98.81 134 ILE B N 1
ATOM 2791 C CA . ILE B 1 134 ? 7.438 -10.758 -15.758 1 98.81 134 ILE B CA 1
ATOM 2792 C C . ILE B 1 134 ? 5.996 -10.93 -16.219 1 98.81 134 ILE B C 1
ATOM 2794 O O . ILE B 1 134 ? 5.727 -11.695 -17.156 1 98.81 134 ILE B O 1
ATOM 2798 N N . ILE B 1 135 ? 5.07 -10.203 -15.625 1 98.75 135 ILE B N 1
ATOM 2799 C CA . ILE B 1 135 ? 3.662 -10.266 -16 1 98.75 135 ILE B CA 1
ATOM 2800 C C . ILE B 1 135 ? 3.506 -9.922 -17.484 1 98.75 135 ILE B C 1
ATOM 2802 O O . ILE B 1 135 ? 2.791 -10.617 -18.203 1 98.75 135 ILE B O 1
ATOM 2806 N N . LYS B 1 136 ? 4.211 -8.898 -17.922 1 98.38 136 LYS B N 1
ATOM 2807 C CA . LYS B 1 136 ? 4.113 -8.422 -19.297 1 98.38 136 LYS B CA 1
ATOM 2808 C C . LYS B 1 136 ? 4.746 -9.422 -20.266 1 98.38 136 LYS B C 1
ATOM 2810 O O . LYS B 1 136 ? 4.188 -9.695 -21.328 1 98.38 136 LYS B O 1
ATOM 2815 N N . MET B 1 137 ? 5.91 -9.922 -19.844 1 98.5 137 MET B N 1
ATOM 2816 C CA . MET B 1 137 ? 6.582 -10.898 -20.688 1 98.5 137 MET B CA 1
ATOM 2817 C C . MET B 1 137 ? 5.695 -12.117 -20.922 1 98.5 137 MET B C 1
ATOM 2819 O O . MET B 1 137 ? 5.621 -12.641 -22.031 1 98.5 137 MET B O 1
ATOM 2823 N N . LEU B 1 138 ? 4.992 -12.477 -19.906 1 98.19 138 LEU B N 1
ATOM 2824 C CA . LEU B 1 138 ? 4.16 -13.672 -19.969 1 98.19 138 LEU B CA 1
ATOM 2825 C C . LEU B 1 138 ? 2.773 -13.344 -20.516 1 98.19 138 LEU B C 1
ATOM 2827 O O . LEU B 1 138 ? 1.978 -14.25 -20.781 1 98.19 138 LEU B O 1
ATOM 2831 N N . GLU B 1 139 ? 2.42 -12.07 -20.609 1 97.31 139 GLU B N 1
ATOM 2832 C CA . GLU B 1 139 ? 1.149 -11.578 -21.141 1 97.31 139 GLU B CA 1
ATOM 2833 C C . GLU B 1 139 ? -0.031 -12.172 -20.375 1 97.31 139 GLU B C 1
ATOM 2835 O O . GLU B 1 139 ? -0.978 -12.68 -20.984 1 97.31 139 GLU B O 1
ATOM 2840 N N . LEU B 1 140 ? 0.033 -12.023 -19.141 1 97.81 140 LEU B N 1
ATOM 2841 C CA . LEU B 1 140 ? -0.971 -12.688 -18.312 1 97.81 140 LEU B CA 1
ATOM 2842 C C . LEU B 1 140 ? -1.936 -11.672 -17.703 1 97.81 140 LEU B C 1
ATOM 2844 O O . LEU B 1 140 ? -1.515 -10.617 -17.234 1 97.81 140 LEU B O 1
ATOM 2848 N N . PRO B 1 141 ? -3.268 -11.969 -17.719 1 97.88 141 PRO B N 1
ATOM 2849 C CA . PRO B 1 141 ? -4.172 -11.25 -16.812 1 97.88 141 PRO B CA 1
ATOM 2850 C C . PRO B 1 141 ? -3.926 -11.586 -15.352 1 97.88 141 PRO B C 1
ATOM 2852 O O . PRO B 1 141 ? -3.238 -12.555 -15.039 1 97.88 141 PRO B O 1
ATOM 2855 N N . SER B 1 142 ? -4.484 -10.75 -14.461 1 98.5 142 SER B N 1
ATOM 2856 C CA . SER B 1 142 ? -4.098 -10.914 -13.07 1 98.5 142 SER B CA 1
ATOM 2857 C C . SER B 1 142 ? -5.316 -10.93 -12.148 1 98.5 142 SER B C 1
ATOM 2859 O O . SER B 1 142 ? -6.387 -10.445 -12.523 1 98.5 142 SER B O 1
ATOM 2861 N N . VAL B 1 143 ? -5.148 -11.5 -11.031 1 98.62 143 VAL B N 1
ATOM 2862 C CA . VAL B 1 143 ? -6.012 -11.375 -9.867 1 98.62 143 VAL B CA 1
ATOM 2863 C C . VAL B 1 143 ? -5.234 -10.734 -8.711 1 98.62 143 VAL B C 1
ATOM 2865 O O . VAL B 1 143 ? -4.059 -11.047 -8.5 1 98.62 143 VAL B O 1
ATOM 2868 N N . ILE B 1 144 ? -5.91 -9.875 -8.008 1 98.88 144 ILE B N 1
ATOM 2869 C CA . ILE B 1 144 ? -5.266 -9.18 -6.898 1 98.88 144 ILE B CA 1
ATOM 2870 C C . ILE B 1 144 ? -5.777 -9.734 -5.57 1 98.88 144 ILE B C 1
ATOM 2872 O O . ILE B 1 144 ? -6.988 -9.82 -5.348 1 98.88 144 ILE B O 1
ATOM 2876 N N . ILE B 1 145 ? -4.875 -10.133 -4.723 1 98.88 145 ILE B N 1
ATOM 2877 C CA . ILE B 1 145 ? -5.199 -10.516 -3.352 1 98.88 145 ILE B CA 1
ATOM 2878 C C . ILE B 1 145 ? -4.961 -9.336 -2.414 1 98.88 145 ILE B C 1
ATOM 2880 O O . ILE B 1 145 ? -3.898 -8.711 -2.451 1 98.88 145 ILE B O 1
ATOM 2884 N N . ALA B 1 146 ? -5.953 -9.016 -1.604 1 98.75 146 ALA B N 1
ATOM 2885 C CA . ALA B 1 146 ? -5.852 -7.891 -0.679 1 98.75 146 ALA B CA 1
ATOM 2886 C C . ALA B 1 146 ? -6.453 -8.242 0.679 1 98.75 146 ALA B C 1
ATOM 2888 O O . ALA B 1 146 ? -7.191 -9.219 0.803 1 98.75 146 ALA B O 1
ATOM 2889 N N . HIS B 1 147 ? -6.043 -7.504 1.699 1 98.19 147 HIS B N 1
ATOM 2890 C CA . HIS B 1 147 ? -6.672 -7.582 3.014 1 98.19 147 HIS B CA 1
ATOM 2891 C C . HIS B 1 147 ? -8.07 -6.977 2.994 1 98.19 147 HIS B C 1
ATOM 2893 O O . HIS B 1 147 ? -8.32 -6 2.283 1 98.19 147 HIS B O 1
ATOM 2899 N N . ALA B 1 148 ? -8.945 -7.453 3.809 1 98.5 148 ALA B N 1
ATOM 2900 C CA . ALA B 1 148 ? -10.32 -6.973 3.789 1 98.5 148 ALA B CA 1
ATOM 2901 C C . ALA B 1 148 ? -10.5 -5.77 4.715 1 98.5 148 ALA B C 1
ATOM 2903 O O . ALA B 1 148 ? -11.484 -5.035 4.605 1 98.5 148 ALA B O 1
ATOM 2904 N N . GLY B 1 149 ? -9.625 -5.559 5.637 1 97.5 149 GLY B N 1
ATOM 2905 C CA . GLY B 1 149 ? -9.836 -4.648 6.75 1 97.5 149 GLY B CA 1
ATOM 2906 C C . GLY B 1 149 ? -9.43 -3.219 6.438 1 97.5 149 GLY B C 1
ATOM 2907 O O . GLY B 1 149 ? -9.359 -2.828 5.273 1 97.5 149 GLY B O 1
ATOM 2908 N N . LEU B 1 150 ? -9.195 -2.432 7.523 1 96.88 150 LEU B N 1
ATOM 2909 C CA . LEU B 1 150 ? -8.867 -1.013 7.457 1 96.88 150 LEU B CA 1
ATOM 2910 C C . LEU B 1 150 ? -7.602 -0.787 6.633 1 96.88 150 LEU B C 1
ATOM 2912 O O . LEU B 1 150 ? -6.613 -1.505 6.793 1 96.88 150 LEU B O 1
ATOM 2916 N N . GLY B 1 151 ? -7.648 0.177 5.664 1 97.44 151 GLY B N 1
ATOM 2917 C CA . GLY B 1 151 ? -6.516 0.513 4.82 1 97.44 151 GLY B CA 1
ATOM 2918 C C . GLY B 1 151 ? -6.582 -0.126 3.445 1 97.44 151 GLY B C 1
ATOM 2919 O O . GLY B 1 151 ? -5.855 0.272 2.533 1 97.44 151 GLY B O 1
ATOM 2920 N N . THR B 1 152 ? -7.531 -1.059 3.254 1 98.62 152 THR B N 1
ATOM 2921 C CA . THR B 1 152 ? -7.539 -1.863 2.037 1 98.62 152 THR B CA 1
ATOM 2922 C C . THR B 1 152 ? -7.965 -1.023 0.836 1 98.62 152 THR B C 1
ATOM 2924 O O . THR B 1 152 ? -7.504 -1.25 -0.283 1 98.62 152 THR B O 1
ATOM 2927 N N . ILE B 1 153 ? -8.852 -0.065 1.035 1 98.75 153 ILE B N 1
ATOM 2928 C CA . ILE B 1 153 ? -9.266 0.78 -0.081 1 98.75 153 ILE B CA 1
ATOM 2929 C C . ILE B 1 153 ? -8.039 1.427 -0.718 1 98.75 153 ILE B C 1
ATOM 2931 O O . ILE B 1 153 ? -7.84 1.339 -1.932 1 98.75 153 ILE B O 1
ATOM 2935 N N . ASN B 1 154 ? -7.203 1.966 0.15 1 98.75 154 ASN B N 1
ATOM 2936 C CA . ASN B 1 154 ? -5.973 2.611 -0.296 1 98.75 154 ASN B CA 1
ATOM 2937 C C . ASN B 1 154 ? -5.062 1.635 -1.036 1 98.75 154 ASN B C 1
ATOM 2939 O O . ASN B 1 154 ? -4.699 1.87 -2.189 1 98.75 154 ASN B O 1
ATOM 2943 N N . ALA B 1 155 ? -4.738 0.512 -0.46 1 98.75 155 ALA B N 1
ATOM 2944 C CA . ALA B 1 155 ? -3.777 -0.441 -1.009 1 98.75 155 ALA B CA 1
ATOM 2945 C C . ALA B 1 155 ? -4.289 -1.043 -2.316 1 98.75 155 ALA B C 1
ATOM 2947 O O . ALA B 1 155 ? -3.533 -1.17 -3.283 1 98.75 155 ALA B O 1
ATOM 2948 N N . THR B 1 156 ? -5.555 -1.374 -2.35 1 98.88 156 THR B N 1
ATOM 2949 C CA . THR B 1 156 ? -6.141 -2.039 -3.508 1 98.88 156 THR B CA 1
ATOM 2950 C C . THR B 1 156 ? -6.266 -1.071 -4.68 1 98.88 156 THR B C 1
ATOM 2952 O O . THR B 1 156 ? -5.863 -1.394 -5.801 1 98.88 156 THR B O 1
ATOM 2955 N N . VAL B 1 157 ? -6.734 0.122 -4.445 1 98.88 157 VAL B N 1
ATOM 2956 C CA . VAL B 1 157 ? -6.941 1.081 -5.523 1 98.88 157 VAL B CA 1
ATOM 2957 C C . VAL B 1 157 ? -5.59 1.526 -6.086 1 98.88 157 VAL B C 1
ATOM 2959 O O . VAL B 1 157 ? -5.43 1.658 -7.301 1 98.88 157 VAL B O 1
ATOM 2962 N N . LEU B 1 158 ? -4.609 1.725 -5.211 1 98.88 158 LEU B N 1
ATOM 2963 C CA . LEU B 1 158 ? -3.27 2.053 -5.688 1 98.88 158 LEU B CA 1
ATOM 2964 C C . LEU B 1 158 ? -2.742 0.967 -6.617 1 98.88 158 LEU B C 1
ATOM 2966 O O . LEU B 1 158 ? -2.189 1.267 -7.676 1 98.88 158 LEU B O 1
ATOM 2970 N N . THR B 1 159 ? -2.904 -0.259 -6.219 1 98.94 159 THR B N 1
ATOM 2971 C CA . THR B 1 159 ? -2.432 -1.388 -7.012 1 98.94 159 THR B CA 1
ATOM 2972 C C . THR B 1 159 ? -3.15 -1.444 -8.352 1 98.94 159 THR B C 1
ATOM 2974 O O . THR B 1 159 ? -2.514 -1.578 -9.398 1 98.94 159 THR B O 1
ATOM 2977 N N . VAL B 1 160 ? -4.469 -1.263 -8.352 1 98.94 160 VAL B N 1
ATOM 2978 C CA . VAL B 1 160 ? -5.285 -1.313 -9.562 1 98.94 160 VAL B CA 1
ATOM 2979 C C . VAL B 1 160 ? -4.871 -0.189 -10.508 1 98.94 160 VAL B C 1
ATOM 2981 O O . VAL B 1 160 ? -4.656 -0.42 -11.703 1 98.94 160 VAL B O 1
ATOM 2984 N N . GLU B 1 161 ? -4.746 1.018 -10 1 98.75 161 GLU B N 1
ATOM 2985 C CA . GLU B 1 161 ? -4.414 2.16 -10.852 1 98.75 161 GLU B CA 1
ATOM 2986 C C . GLU B 1 161 ? -3.031 2.004 -11.469 1 98.75 161 GLU B C 1
ATOM 2988 O O . GLU B 1 161 ? -2.822 2.363 -12.633 1 98.75 161 GLU B O 1
ATOM 2993 N N . TYR B 1 162 ? -2.129 1.514 -10.695 1 98.75 162 TYR B N 1
ATOM 2994 C CA . TYR B 1 162 ? -0.785 1.271 -11.203 1 98.75 162 TYR B CA 1
ATOM 2995 C C . TYR B 1 162 ? -0.812 0.273 -12.359 1 98.75 162 TYR B C 1
ATOM 2997 O O . TYR B 1 162 ? -0.213 0.511 -13.406 1 98.75 162 TYR B O 1
ATOM 3005 N N . MET B 1 163 ? -1.494 -0.828 -12.141 1 98.81 163 MET B N 1
ATOM 3006 C CA . MET B 1 163 ? -1.575 -1.877 -13.148 1 98.81 163 MET B CA 1
ATOM 3007 C C . MET B 1 163 ? -2.32 -1.383 -14.391 1 98.81 163 MET B C 1
ATOM 3009 O O . MET B 1 163 ? -1.918 -1.673 -15.516 1 98.81 163 MET B O 1
ATOM 3013 N N . ARG B 1 164 ? -3.365 -0.636 -14.156 1 98.38 164 ARG B N 1
ATOM 3014 C CA . ARG B 1 164 ? -4.129 -0.068 -15.266 1 98.38 164 ARG B CA 1
ATOM 3015 C C . ARG B 1 164 ? -3.252 0.841 -16.125 1 98.38 164 ARG B C 1
ATOM 3017 O O . ARG B 1 164 ? -3.283 0.761 -17.344 1 98.38 164 ARG B O 1
ATOM 3024 N N . ALA B 1 165 ? -2.486 1.622 -15.516 1 97.88 165 ALA B N 1
ATOM 3025 C CA . ALA B 1 165 ? -1.604 2.549 -16.219 1 97.88 165 ALA B CA 1
ATOM 3026 C C . ALA B 1 165 ? -0.566 1.798 -17.047 1 97.88 165 ALA B C 1
ATOM 3028 O O . ALA B 1 165 ? 0.031 2.363 -17.969 1 97.88 165 ALA B O 1
ATOM 3029 N N . ARG B 1 166 ? -0.36 0.611 -16.734 1 97.5 166 ARG B N 1
ATOM 3030 C CA . ARG B 1 166 ? 0.627 -0.211 -17.422 1 97.5 166 ARG B CA 1
ATOM 3031 C C . ARG B 1 166 ? -0.05 -1.231 -18.328 1 97.5 166 ARG B C 1
ATOM 3033 O O . ARG B 1 166 ? 0.603 -2.141 -18.844 1 97.5 166 ARG B O 1
ATOM 3040 N N . ASN B 1 167 ? -1.336 -1.149 -18.453 1 97.88 167 ASN B N 1
ATOM 3041 C CA . ASN B 1 167 ? -2.148 -1.984 -19.328 1 97.88 167 ASN B CA 1
ATOM 3042 C C . ASN B 1 167 ? -2.084 -3.455 -18.922 1 97.88 167 ASN B C 1
ATOM 3044 O O . ASN B 1 167 ? -2.031 -4.34 -19.781 1 97.88 167 ASN B O 1
ATOM 3048 N N . ILE B 1 168 ? -1.976 -3.742 -17.688 1 98.31 168 ILE B N 1
ATOM 3049 C CA . ILE B 1 168 ? -2.068 -5.102 -17.172 1 98.31 168 ILE B CA 1
ATOM 3050 C C . ILE B 1 168 ? -3.521 -5.422 -16.828 1 98.31 168 ILE B C 1
ATOM 3052 O O . ILE B 1 168 ? -4.129 -4.746 -15.992 1 98.31 168 ILE B O 1
ATOM 3056 N N . GLU B 1 169 ? -4.047 -6.395 -17.453 1 97.94 169 GLU B N 1
ATOM 3057 C CA . GLU B 1 169 ? -5.449 -6.746 -17.266 1 97.94 169 GLU B CA 1
ATOM 3058 C C . GLU B 1 169 ? -5.695 -7.328 -15.875 1 97.94 169 GLU B C 1
ATOM 3060 O O . GLU B 1 169 ? -4.918 -8.156 -15.398 1 97.94 169 GLU B O 1
ATOM 3065 N N . ILE B 1 170 ? -6.73 -6.859 -15.242 1 98.5 170 ILE B N 1
ATOM 3066 C CA . ILE B 1 170 ? -7.141 -7.352 -13.93 1 98.5 170 ILE B CA 1
ATOM 3067 C C . ILE B 1 170 ? -8.508 -8.023 -14.039 1 98.5 170 ILE B C 1
ATOM 3069 O O . ILE B 1 170 ? -9.484 -7.395 -14.453 1 98.5 170 ILE B O 1
ATOM 3073 N N . LYS B 1 171 ? -8.555 -9.273 -13.594 1 98.06 171 LYS B N 1
ATOM 3074 C CA . LYS B 1 171 ? -9.781 -10.055 -13.758 1 98.06 171 LYS B CA 1
ATOM 3075 C C . LYS B 1 171 ? -10.648 -9.992 -12.508 1 98.06 171 LYS B C 1
ATOM 3077 O O . LYS B 1 171 ? -11.852 -10.266 -12.562 1 98.06 171 LYS B O 1
ATOM 3082 N N . GLY B 1 172 ? -10.07 -9.648 -11.398 1 98.31 172 GLY B N 1
ATOM 3083 C CA . GLY B 1 172 ? -10.82 -9.602 -10.156 1 98.31 172 GLY B CA 1
ATOM 3084 C C . GLY B 1 172 ? -9.938 -9.422 -8.938 1 98.31 172 GLY B C 1
ATOM 3085 O O . GLY B 1 172 ? -8.711 -9.359 -9.055 1 98.31 172 GLY B O 1
ATOM 3086 N N . ILE B 1 173 ? -10.617 -9.305 -7.816 1 98.75 173 ILE B N 1
ATOM 3087 C CA . ILE B 1 173 ? -9.977 -9.109 -6.52 1 98.75 173 ILE B CA 1
ATOM 3088 C C . ILE B 1 173 ? -10.516 -10.133 -5.52 1 98.75 173 ILE B C 1
ATOM 3090 O O . ILE B 1 173 ? -11.711 -10.438 -5.516 1 98.75 173 ILE B O 1
ATOM 3094 N N . ILE B 1 174 ? -9.688 -10.719 -4.746 1 98.69 174 ILE B N 1
ATOM 3095 C CA . ILE B 1 174 ? -10.07 -11.57 -3.629 1 98.69 174 ILE B CA 1
ATOM 3096 C C . ILE B 1 174 ? -9.586 -10.961 -2.316 1 98.69 174 ILE B C 1
ATOM 3098 O O . ILE B 1 174 ? -8.414 -10.609 -2.188 1 98.69 174 ILE B O 1
ATOM 3102 N N . LEU B 1 175 ? -10.492 -10.789 -1.352 1 98.81 175 LEU B N 1
ATOM 3103 C CA . LEU B 1 175 ? -10.156 -10.188 -0.066 1 98.81 175 LEU B CA 1
ATOM 3104 C C . LEU B 1 175 ? -9.977 -11.258 1.005 1 98.81 175 LEU B C 1
ATOM 3106 O O . LEU B 1 175 ? -10.883 -12.055 1.249 1 98.81 175 LEU B O 1
ATOM 3110 N N . ASN B 1 176 ? -8.789 -11.25 1.603 1 98.56 176 ASN B N 1
ATOM 3111 C CA . ASN B 1 176 ? -8.445 -12.156 2.693 1 98.56 176 ASN B CA 1
ATOM 3112 C C . ASN B 1 176 ? -8.656 -11.5 4.055 1 98.56 176 ASN B C 1
ATOM 3114 O O . ASN B 1 176 ? -8.797 -10.281 4.145 1 98.56 176 ASN B O 1
ATOM 3118 N N . PHE B 1 177 ? -8.828 -12.32 5.188 1 98.25 177 PHE B N 1
ATOM 3119 C CA . PHE B 1 177 ? -9.039 -11.883 6.566 1 98.25 177 PHE B CA 1
ATOM 3120 C C . PHE B 1 177 ? -10.398 -11.219 6.727 1 98.25 177 PHE B C 1
ATOM 3122 O O . PHE B 1 177 ? -10.539 -10.258 7.484 1 98.25 177 PHE B O 1
ATOM 3129 N N . TYR B 1 178 ? -11.312 -11.602 5.918 1 98.38 178 TYR B N 1
ATOM 3130 C CA . TYR B 1 178 ? -12.664 -11.039 5.949 1 98.38 178 TYR B CA 1
ATOM 3131 C C . TYR B 1 178 ? -13.438 -11.562 7.152 1 98.38 178 TYR B C 1
ATOM 3133 O O . TYR B 1 178 ? -13.492 -12.773 7.387 1 98.38 178 TYR B O 1
ATOM 3141 N N . THR B 1 179 ? -14.039 -10.695 7.941 1 97.81 179 THR B N 1
ATOM 3142 C CA . THR B 1 179 ? -14.797 -11.094 9.117 1 97.81 179 THR B CA 1
ATOM 3143 C C . THR B 1 179 ? -16.281 -10.812 8.93 1 97.81 179 THR B C 1
ATOM 3145 O O . THR B 1 179 ? -17.109 -11.219 9.75 1 97.81 179 THR B O 1
ATOM 3148 N N . GLY B 1 180 ? -16.641 -10.047 7.938 1 97.44 180 GLY B N 1
ATOM 3149 C CA . GLY B 1 180 ? -18.047 -9.742 7.676 1 97.44 180 GLY B CA 1
ATOM 3150 C C . GLY B 1 180 ? -18.5 -8.445 8.32 1 97.44 180 GLY B C 1
ATOM 3151 O O . GLY B 1 180 ? -19.688 -8.125 8.305 1 97.44 180 GLY B O 1
ATOM 3152 N N . SER B 1 181 ? -17.625 -7.625 8.883 1 98 181 SER B N 1
ATOM 3153 C CA . SER B 1 181 ? -17.984 -6.375 9.539 1 98 181 SER B CA 1
ATOM 3154 C C . SER B 1 181 ? -18.594 -5.387 8.539 1 98 181 SER B C 1
ATOM 3156 O O . SER B 1 181 ? -18.375 -5.508 7.332 1 98 181 SER B O 1
ATOM 3158 N N . GLU B 1 182 ? -19.312 -4.465 9.039 1 98.25 182 GLU B N 1
ATOM 3159 C CA . GLU B 1 182 ? -19.891 -3.424 8.203 1 98.25 182 GLU B CA 1
ATOM 3160 C C . GLU B 1 182 ? -18.828 -2.633 7.461 1 98.25 182 GLU B C 1
ATOM 3162 O O . GLU B 1 182 ? -19 -2.27 6.297 1 98.25 182 GLU B O 1
ATOM 3167 N N . MET B 1 183 ? -17.797 -2.361 8.117 1 98.38 183 MET B N 1
ATOM 3168 C CA . MET B 1 183 ? -16.688 -1.637 7.496 1 98.38 183 MET B CA 1
ATOM 3169 C C . MET B 1 183 ? -16.125 -2.408 6.301 1 98.38 183 MET B C 1
ATOM 3171 O O . MET B 1 183 ? -15.898 -1.832 5.238 1 98.38 183 MET B O 1
ATOM 3175 N N . GLU B 1 184 ? -15.922 -3.686 6.488 1 98.75 184 GLU B N 1
ATOM 3176 C CA . GLU B 1 184 ? -15.375 -4.504 5.41 1 98.75 184 GLU B CA 1
ATOM 3177 C C . GLU B 1 184 ? -16.359 -4.602 4.242 1 98.75 184 GLU B C 1
ATOM 3179 O O . GLU B 1 184 ? -15.938 -4.645 3.082 1 98.75 184 GLU B O 1
ATOM 3184 N N . GLN B 1 185 ? -17.625 -4.637 4.5 1 98.69 185 GLN B N 1
ATOM 3185 C CA . GLN B 1 185 ? -18.641 -4.594 3.451 1 98.69 185 GLN B CA 1
ATOM 3186 C C . GLN B 1 185 ? -18.578 -3.281 2.676 1 98.69 185 GLN B C 1
ATOM 3188 O O . GLN B 1 185 ? -18.688 -3.273 1.448 1 98.69 185 GLN B O 1
ATOM 3193 N N . ASP B 1 186 ? -18.422 -2.252 3.393 1 98.81 186 ASP B N 1
ATOM 3194 C CA . ASP B 1 186 ? -18.25 -0.957 2.74 1 98.81 186 ASP B CA 1
ATOM 3195 C C . ASP B 1 186 ? -16.984 -0.926 1.903 1 98.81 186 ASP B C 1
ATOM 3197 O O . ASP B 1 186 ? -16.953 -0.344 0.817 1 98.81 186 ASP B O 1
ATOM 3201 N N . ASN B 1 187 ? -15.875 -1.532 2.445 1 98.81 187 ASN B N 1
ATOM 3202 C CA . ASN B 1 187 ? -14.641 -1.62 1.674 1 98.81 187 ASN B CA 1
ATOM 3203 C C . ASN B 1 187 ? -14.867 -2.289 0.321 1 98.81 187 ASN B C 1
ATOM 3205 O O . ASN B 1 187 ? -14.344 -1.838 -0.697 1 98.81 187 ASN B O 1
ATOM 3209 N N . ILE B 1 188 ? -15.617 -3.377 0.303 1 98.81 188 ILE B N 1
ATOM 3210 C CA . ILE B 1 188 ? -15.945 -4.074 -0.935 1 98.81 188 ILE B CA 1
ATOM 3211 C C . ILE B 1 188 ? -16.641 -3.117 -1.902 1 98.81 188 ILE B C 1
ATOM 3213 O O . ILE B 1 188 ? -16.234 -2.996 -3.061 1 98.81 188 ILE B O 1
ATOM 3217 N N . THR B 1 189 ? -17.625 -2.416 -1.397 1 98.69 189 THR B N 1
ATOM 3218 C CA . THR B 1 189 ? -18.391 -1.473 -2.211 1 98.69 189 THR B CA 1
ATOM 3219 C C . THR B 1 189 ? -17.469 -0.389 -2.775 1 98.69 189 THR B C 1
ATOM 3221 O O . THR B 1 189 ? -17.516 -0.097 -3.973 1 98.69 189 THR B O 1
ATOM 3224 N N . MET B 1 190 ? -16.672 0.185 -1.931 1 98.81 190 MET B N 1
ATOM 3225 C CA . MET B 1 190 ? -15.781 1.263 -2.338 1 98.81 190 MET B CA 1
ATOM 3226 C C . MET B 1 190 ? -14.789 0.777 -3.391 1 98.81 190 MET B C 1
ATOM 3228 O O . MET B 1 190 ? -14.57 1.445 -4.402 1 98.81 190 MET B O 1
ATOM 3232 N N . ILE B 1 191 ? -14.18 -0.387 -3.15 1 98.88 191 ILE B N 1
ATOM 3233 C CA . ILE B 1 191 ? -13.203 -0.94 -4.082 1 98.88 191 ILE B CA 1
ATOM 3234 C C . ILE B 1 191 ? -13.852 -1.137 -5.449 1 98.88 191 ILE B C 1
ATOM 3236 O O . ILE B 1 191 ? -13.297 -0.717 -6.469 1 98.88 191 ILE B O 1
ATOM 3240 N N . GLU B 1 192 ? -14.992 -1.728 -5.496 1 98.88 192 GLU B N 1
ATOM 3241 C CA . GLU B 1 192 ? -15.672 -1.995 -6.766 1 98.88 192 GLU B CA 1
ATOM 3242 C C . GLU B 1 192 ? -16.062 -0.697 -7.465 1 98.88 192 GLU B C 1
ATOM 3244 O O . GLU B 1 192 ? -15.875 -0.557 -8.672 1 98.88 192 GLU B O 1
ATOM 3249 N N . GLU B 1 193 ? -16.562 0.234 -6.711 1 98.44 193 GLU B N 1
ATOM 3250 C CA . GLU B 1 193 ? -17 1.497 -7.297 1 98.44 193 GLU B CA 1
ATOM 3251 C C . GLU B 1 193 ? -15.82 2.291 -7.848 1 98.44 193 GLU B C 1
ATOM 3253 O O . GLU B 1 193 ? -15.922 2.904 -8.914 1 98.44 193 GLU B O 1
ATOM 3258 N N . MET B 1 194 ? -14.758 2.238 -7.164 1 98.5 194 MET B N 1
ATOM 3259 C CA . MET B 1 194 ? -13.617 3.074 -7.523 1 98.5 194 MET B CA 1
ATOM 3260 C C . MET B 1 194 ? -12.805 2.434 -8.648 1 98.5 194 MET B C 1
ATOM 3262 O O . MET B 1 194 ? -12.125 3.129 -9.398 1 98.5 194 MET B O 1
ATOM 3266 N N . THR B 1 195 ? -12.883 1.121 -8.742 1 98.75 195 THR B N 1
ATOM 3267 C CA . THR B 1 195 ? -11.969 0.452 -9.656 1 98.75 195 THR B CA 1
ATOM 3268 C C . THR B 1 195 ? -12.727 -0.187 -10.812 1 98.75 195 THR B C 1
ATOM 3270 O O . THR B 1 195 ? -12.133 -0.533 -11.836 1 98.75 195 THR B O 1
ATOM 3273 N N . ASN B 1 196 ? -14.016 -0.425 -10.641 1 98.56 196 ASN B N 1
ATOM 3274 C CA . ASN B 1 196 ? -14.828 -1.177 -11.594 1 98.56 196 ASN B CA 1
ATOM 3275 C C . ASN B 1 196 ? -14.297 -2.594 -11.789 1 98.56 196 ASN B C 1
ATOM 3277 O O . ASN B 1 196 ? -14.344 -3.133 -12.898 1 98.56 196 ASN B O 1
ATOM 3281 N N . ILE B 1 197 ? -13.586 -3.133 -10.859 1 98.5 197 ILE B N 1
ATOM 3282 C CA . ILE B 1 197 ? -13.133 -4.52 -10.82 1 98.5 197 ILE B CA 1
ATOM 3283 C C . ILE B 1 197 ? -13.914 -5.289 -9.766 1 98.5 197 ILE B C 1
ATOM 3285 O O . ILE B 1 197 ? -14.039 -4.836 -8.625 1 98.5 197 ILE B O 1
ATOM 3289 N N . PRO B 1 198 ? -14.453 -6.406 -10.102 1 98.12 198 PRO B N 1
ATOM 3290 C CA . PRO B 1 198 ? -15.281 -7.133 -9.133 1 98.12 198 PRO B CA 1
ATOM 3291 C C . PRO B 1 198 ? -14.453 -7.793 -8.031 1 98.12 198 PRO B C 1
ATOM 3293 O O . PRO B 1 198 ? -13.367 -8.305 -8.297 1 98.12 198 PRO B O 1
ATOM 3296 N N . VAL B 1 199 ? -14.953 -7.738 -6.816 1 98.44 199 VAL B N 1
ATOM 3297 C CA . VAL B 1 199 ? -14.477 -8.617 -5.754 1 98.44 199 VAL B CA 1
ATOM 3298 C C . VAL B 1 199 ? -15.102 -10 -5.902 1 98.44 199 VAL B C 1
ATOM 3300 O O . VAL B 1 199 ? -16.297 -10.18 -5.652 1 98.44 199 VAL B O 1
ATOM 3303 N N . LEU B 1 200 ? -14.312 -10.953 -6.258 1 97.88 200 LEU B N 1
ATOM 3304 C CA . LEU B 1 200 ? -14.797 -12.273 -6.66 1 97.88 200 LEU B CA 1
ATOM 3305 C C . LEU B 1 200 ? -15.148 -13.117 -5.445 1 97.88 200 LEU B C 1
ATOM 3307 O O . LEU B 1 200 ? -16.016 -13.992 -5.52 1 97.88 200 LEU B O 1
ATOM 3311 N N . SER B 1 201 ? -14.406 -12.898 -4.387 1 97.69 201 SER B N 1
ATOM 3312 C CA . SER B 1 201 ? -14.562 -13.727 -3.195 1 97.69 201 SER B CA 1
ATOM 3313 C C . SER B 1 201 ? -13.914 -13.078 -1.98 1 97.69 201 SER B C 1
ATOM 3315 O O . SER B 1 201 ? -13.094 -12.164 -2.123 1 97.69 201 SER B O 1
ATOM 3317 N N . THR B 1 202 ? -14.344 -13.461 -0.823 1 98.06 202 THR B N 1
ATOM 3318 C CA . THR B 1 202 ? -13.742 -13.117 0.46 1 98.06 202 THR B CA 1
ATOM 3319 C C . THR B 1 202 ? -13.406 -14.375 1.254 1 98.06 202 THR B C 1
ATOM 3321 O O . THR B 1 202 ? -14.078 -15.398 1.116 1 98.06 202 THR B O 1
ATOM 3324 N N . LEU B 1 203 ? -12.359 -14.258 2.021 1 97.75 203 LEU B N 1
ATOM 3325 C CA . LEU B 1 203 ? -11.914 -15.422 2.777 1 97.75 203 LEU B CA 1
ATOM 3326 C C . LEU B 1 203 ? -11.688 -15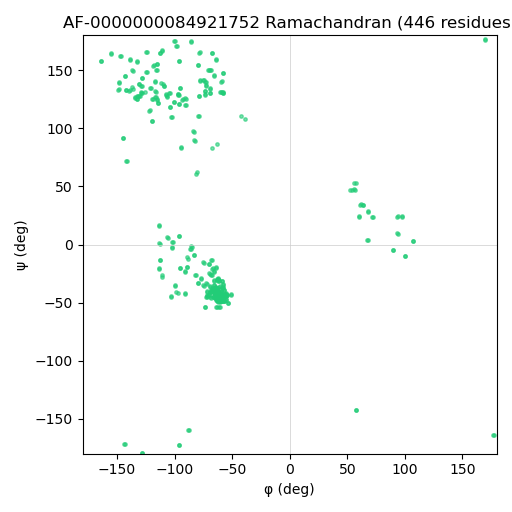.062 4.242 1 97.75 203 LEU B C 1
ATOM 3328 O O . LEU B 1 203 ? -10.992 -14.094 4.551 1 97.75 203 LEU B O 1
ATOM 3332 N N . LYS B 1 204 ? -12.281 -15.82 5.141 1 95.94 204 LYS B N 1
ATOM 3333 C CA . LYS B 1 204 ? -12.008 -15.68 6.566 1 95.94 204 LYS B CA 1
ATOM 3334 C C . LYS B 1 204 ? -10.703 -16.375 6.949 1 95.94 204 LYS B C 1
ATOM 3336 O O . LYS B 1 204 ? -10.289 -17.328 6.289 1 95.94 204 LYS B O 1
ATOM 3341 N N . GLN B 1 205 ? -10.133 -15.914 7.988 1 92.75 205 GLN B N 1
ATOM 3342 C CA . GLN B 1 205 ? -8.914 -16.547 8.484 1 92.75 205 GLN B CA 1
ATOM 3343 C C . GLN B 1 205 ? -9.172 -18.016 8.852 1 92.75 205 GLN B C 1
ATOM 3345 O O . GLN B 1 205 ? -10.18 -18.328 9.484 1 92.75 205 GLN B O 1
ATOM 3350 N N . GLY B 1 206 ? -8.344 -18.875 8.398 1 91.44 206 GLY B N 1
ATOM 3351 C CA . GLY B 1 206 ? -8.422 -20.266 8.797 1 91.44 206 GLY B CA 1
ATOM 3352 C C . GLY B 1 206 ? -9.312 -21.109 7.891 1 91.44 206 GLY B C 1
ATOM 3353 O O . GLY B 1 206 ? -9.422 -22.312 8.062 1 91.44 206 GLY B O 1
ATOM 3354 N N . MET B 1 207 ? -9.93 -20.484 6.988 1 92.62 207 MET B N 1
ATOM 3355 C CA . MET B 1 207 ? -10.766 -21.234 6.055 1 92.62 207 MET B CA 1
ATOM 3356 C C . MET B 1 207 ? -9.922 -22.156 5.176 1 92.62 207 MET B C 1
ATOM 3358 O O . MET B 1 207 ? -8.828 -21.781 4.762 1 92.62 207 MET B O 1
ATOM 3362 N N . THR B 1 208 ? -10.477 -23.297 4.836 1 95.12 208 THR B N 1
ATOM 3363 C CA . THR B 1 208 ? -9.742 -24.266 4.031 1 95.12 208 THR B CA 1
ATOM 3364 C C . THR B 1 208 ? -10.383 -24.422 2.652 1 95.12 208 THR B C 1
ATOM 3366 O O . THR B 1 208 ? -9.93 -25.25 1.844 1 95.12 208 THR B O 1
ATOM 3369 N N . ASP B 1 209 ? -11.398 -23.688 2.455 1 95.5 209 ASP B N 1
ATOM 3370 C CA . ASP B 1 209 ? -12.094 -23.688 1.171 1 95.5 209 ASP B CA 1
ATOM 3371 C C . ASP B 1 209 ? -12.461 -22.266 0.743 1 95.5 209 ASP B C 1
ATOM 3373 O O . ASP B 1 209 ? -12.906 -21.469 1.561 1 95.5 209 ASP B O 1
ATOM 3377 N N . LEU B 1 210 ? -12.219 -22.016 -0.489 1 96.25 210 LEU B N 1
ATOM 3378 C CA . LEU B 1 210 ? -12.562 -20.719 -1.053 1 96.25 210 LEU B CA 1
ATOM 3379 C C . LEU B 1 210 ? -13.969 -20.75 -1.638 1 96.25 210 LEU B C 1
ATOM 3381 O O . LEU B 1 210 ? -14.305 -21.625 -2.438 1 96.25 210 LEU B O 1
ATOM 3385 N N . GLU B 1 211 ? -14.797 -19.828 -1.206 1 94.94 211 GLU B N 1
ATOM 3386 C CA . GLU B 1 211 ? -16.141 -19.703 -1.772 1 94.94 211 GLU B CA 1
ATOM 3387 C C . GLU B 1 211 ? -16.125 -18.875 -3.049 1 94.94 211 GLU B C 1
ATOM 3389 O O . GLU B 1 211 ? -16.219 -17.641 -2.996 1 94.94 211 GLU B O 1
ATOM 3394 N N . ILE B 1 212 ? -16.094 -19.562 -4.113 1 96 212 ILE B N 1
ATOM 3395 C CA . ILE B 1 212 ? -16.094 -18.953 -5.441 1 96 212 ILE B CA 1
ATOM 3396 C C . ILE B 1 212 ? -16.797 -19.875 -6.43 1 96 212 ILE B C 1
ATOM 3398 O O . ILE B 1 212 ? -16.562 -21.094 -6.438 1 96 212 ILE B O 1
ATOM 3402 N N . SER B 1 213 ? -17.688 -19.359 -7.238 1 95.44 213 SER B N 1
ATOM 3403 C CA . SER B 1 213 ? -18.484 -20.172 -8.141 1 95.44 213 SER B CA 1
ATOM 3404 C C . SER B 1 213 ? -17.688 -20.594 -9.375 1 95.44 213 SER B C 1
ATOM 3406 O O . SER B 1 213 ? -16.656 -20 -9.68 1 95.44 213 SER B O 1
ATOM 3408 N N . LYS B 1 214 ? -18.25 -21.562 -10.07 1 94.44 214 LYS B N 1
ATOM 3409 C CA . LYS B 1 214 ? -17.641 -22.016 -11.328 1 94.44 214 LYS B CA 1
ATOM 3410 C C . LYS B 1 214 ? -17.641 -20.891 -12.359 1 94.44 214 LYS B C 1
ATOM 3412 O O . LYS B 1 214 ? -16.688 -20.75 -13.133 1 94.44 214 LYS B O 1
ATOM 3417 N N . GLU B 1 215 ? -18.719 -20.141 -12.312 1 92.81 215 GLU B N 1
ATOM 3418 C CA . GLU B 1 215 ? -18.844 -19.016 -13.234 1 92.81 215 GLU B CA 1
ATOM 3419 C C . GLU B 1 215 ? -17.766 -17.969 -12.969 1 92.81 215 GLU B C 1
ATOM 3421 O O . GLU B 1 215 ? -17.188 -17.422 -13.914 1 92.81 215 GLU B O 1
ATOM 3426 N N . GLN B 1 216 ? -17.5 -17.703 -11.742 1 93.31 216 GLN B N 1
ATOM 3427 C CA . GLN B 1 216 ? -16.484 -16.734 -11.367 1 93.31 216 GLN B CA 1
ATOM 3428 C C . GLN B 1 216 ? -15.094 -17.219 -11.766 1 93.31 216 GLN B C 1
ATOM 3430 O O . GLN B 1 216 ? -14.273 -16.453 -12.258 1 93.31 216 GLN B O 1
ATOM 3435 N N . ILE B 1 217 ? -14.891 -18.484 -11.57 1 93.81 217 ILE B N 1
ATOM 3436 C CA . ILE B 1 217 ? -13.609 -19.078 -11.953 1 93.81 217 ILE B CA 1
ATOM 3437 C C . ILE B 1 217 ? -13.43 -18.984 -13.469 1 93.81 217 ILE B C 1
ATOM 3439 O O . ILE B 1 217 ? -12.344 -18.672 -13.961 1 93.81 217 ILE B O 1
ATOM 3443 N N . ALA B 1 218 ? -14.5 -19.219 -14.203 1 90.69 218 ALA B N 1
ATOM 3444 C CA . ALA B 1 218 ? -14.445 -19.172 -15.664 1 90.69 218 ALA B CA 1
ATOM 3445 C C . ALA B 1 218 ? -14.07 -17.781 -16.156 1 90.69 218 ALA B C 1
ATOM 3447 O O . ALA B 1 218 ? -13.414 -17.641 -17.188 1 90.69 218 ALA B O 1
ATOM 3448 N N . THR B 1 219 ? -14.422 -16.75 -15.406 1 88.94 219 THR B N 1
ATOM 3449 C CA . THR B 1 219 ? -14.125 -15.383 -15.812 1 88.94 219 THR B CA 1
ATOM 3450 C C . THR B 1 219 ? -12.625 -15.109 -15.742 1 88.94 219 THR B C 1
ATOM 3452 O O . THR B 1 219 ? -12.133 -14.18 -16.375 1 88.94 219 THR B O 1
ATOM 3455 N N . LEU B 1 220 ? -11.953 -15.828 -14.93 1 92.44 220 LEU B N 1
ATOM 3456 C CA . LEU B 1 220 ? -10.516 -15.648 -14.797 1 92.44 220 LEU B CA 1
ATOM 3457 C C . LEU B 1 220 ? -9.797 -16.031 -16.094 1 92.44 220 LEU B C 1
ATOM 3459 O O . LEU B 1 220 ? -8.711 -15.531 -16.375 1 92.44 220 LEU B O 1
ATOM 3463 N N . TRP B 1 221 ? -10.445 -16.891 -16.938 1 86.44 221 TRP B N 1
ATOM 3464 C CA . TRP B 1 221 ? -9.789 -17.453 -18.109 1 86.44 221 TRP B CA 1
ATOM 3465 C C . TRP B 1 221 ? -10.438 -16.922 -19.391 1 86.44 221 TRP B C 1
ATOM 3467 O O . TRP B 1 221 ? -10.008 -17.266 -20.5 1 86.44 221 TRP B O 1
ATOM 3477 N N . GLY B 1 222 ? -11.234 -15.836 -19.297 1 72.94 222 GLY B N 1
ATOM 3478 C CA . GLY B 1 222 ? -11.836 -15.219 -20.469 1 72.94 222 GLY B CA 1
ATOM 3479 C C . GLY B 1 222 ? -12.891 -16.094 -21.125 1 72.94 222 GLY B C 1
ATOM 3480 O O . GLY B 1 222 ? -13.25 -15.875 -22.281 1 72.94 222 GLY B O 1
ATOM 3481 N N . ASN B 1 223 ? -13.25 -17.297 -20.578 1 55.94 223 ASN B N 1
ATOM 3482 C CA . ASN B 1 223 ? -14.188 -18.156 -21.281 1 55.94 223 ASN B CA 1
ATOM 3483 C C . ASN B 1 223 ? -15.586 -17.547 -21.328 1 55.94 223 ASN B C 1
ATOM 3485 O O . ASN B 1 223 ? -16.141 -17.156 -20.297 1 55.94 223 ASN B O 1
ATOM 3489 N N . GLU B 1 224 ? -15.852 -16.594 -22.344 1 44.78 224 GLU B N 1
ATOM 3490 C CA . GLU B 1 224 ? -17.234 -16.266 -22.688 1 44.78 224 GLU B CA 1
ATOM 3491 C C . GLU B 1 224 ? -18.094 -17.531 -22.734 1 44.78 224 GLU B C 1
ATOM 3493 O O . GLU B 1 224 ? -17.688 -18.547 -23.281 1 44.78 224 GLU B O 1
ATOM 3498 N N . GLN B 1 225 ? -19.016 -17.719 -21.797 1 36.97 225 GLN B N 1
ATOM 3499 C CA . GLN B 1 225 ? -20.109 -18.609 -22.141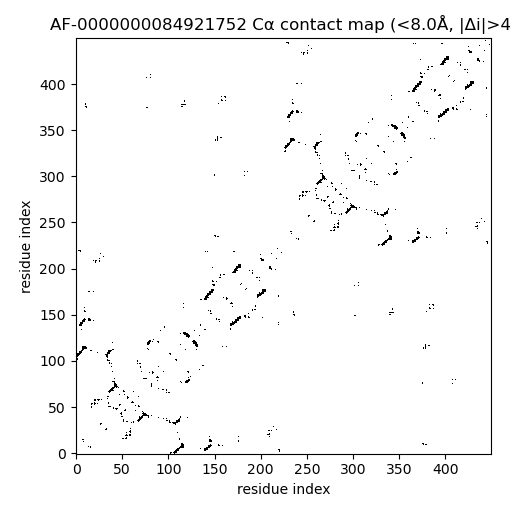 1 36.97 225 GLN B CA 1
ATOM 3500 C C . GLN B 1 225 ? -20.656 -18.312 -23.531 1 36.97 225 GLN B C 1
ATOM 3502 O O . GLN B 1 225 ? -20.75 -17.141 -23.922 1 36.97 225 GLN B O 1
#

Organism: Filifactor alocis (strain ATCC 35896 / CCUG 47790 / D40 B5) (NCBI:txid546269)

Sequence (450 aa):
MSKGIFVTGTGTDVGKTYVTALLAKKMREYGYDVGYYKAALSGANSIAESDAGYVNSIAQINQEESTLLSYLYHEAVSPHLAAKWENHPVEMEVVKKGYETVCNRYPYVMVEGSGGIICPIRYDKTQKIFLEDIIKMLELPSVIIAHAGLGTINATVLTVEYMRARNIEIKGIILNFYTGSEMEQDNITMIEEMTNIPVLSTLKQGMTDLEISKEQIATLWGNEQMSKGIFVTGTGTDVGKTYVTALLAKKMREYGYDVGYYKAALSGANSIAESDAGYVNSIAQINQEESTLLSYLYHEAVSPHLAAKWENHPVEMEVVKKGYETVCNRYPYVMVEGSGGIICPIRYDKTQKIFLEDIIKMLELPSVIIAHAGLGTINATVLTVEYMRARNIEIKGIILNFYTGSEMEQDNITMIEEMTNIPVLSTLKQGMTDLEISKEQIATLWGNEQ

pLDDT: mean 96.64, std 6.66, range [36.97, 98.94]

Foldseek 3Di:
DAAEAEEFELFPPQCRLVVLLQLLLVCVVVPFLEAAEEAEFEADPALCRGSQVVSCVLSVNPDDSPLRYQYYFRHPDFQQVSCVVVVNAGDLVSSVVSVVVRVVPGSYYYYYYDTHQFTWNHDDPPDTDGNVNNCVVVVHAYEYEGALDPPGLVSLLVRLVVCVVVVHHYQAYEHEQDDPDPRSVVSQVSNCVNRVGHHQFYYHPPDSHTDGDPVSSCSNRVPDD/DAAEAEEFELFPPQCRLVVLLQLLLVCVVVPFLEAAEEAEFEADPDLCRGSQVVSCVLSVNPDDSPLRYQYYFRHPDFQQVSCVVVVNAGDLVSSVVSVVVRVVPGSYYYYYYDTHQFTWNHDDPPDTDGNVNNCVVVVHAYEYEGALDPPGLVSLLVRLVVCVVVVHHYQAYEHEQDDPDPRSVVSQVSNCVNRVGHHQFYYHPPDSHTDGDPVSSCSNRVPDD